Protein AF-A0A969IA71-F1 (afdb_monomer_lite)

Radius of gyration: 27.92 Å; chains: 1; bounding box: 68×97×88 Å

Foldseek 3Di:
DDPDDDDPVVLVVVADDPVLFWDFDPCVDPVQVVVLVVLVVVLVVCLVVQQCQVVLLVLLDDDLVCLLCLQELQPADCPDLSNHQDADPVRDAFEAEAEQFQRTQPLLLVLLLQLLDQWHWDQDPVRDTDIDGHGLEYEYQEDQHPPADDLVSNVRRHQSSNQVSCSPPDPVPQPSAGEYAYAYYQRCPSVSVPSVCVQQLCVSPVPDPADDRHSYGRRHNGNWDWHAYHPQEIETEDHCHPQNADDPSRLVSLVSNLVVSVVVDDAHEYEYRHADLCQQVCQVPVDPVSNPYCNLVSLVSDLVRHQHQEYEYEPQQEWDWDADPVSNYIYIYHNVSRHDHDDCPPPDPDGDRPSCPHVPDPPPPDDDDPDDDDDDDDDDDDDDDDDDDDDDDDPDPDPDDDDDDDDDDDDDDDDDDDDDDDDDDDDDDDDDDDDDDDDDDDDDDDDDDDD

Sequence (451 aa):
MSTSEVPLQQQKKDLPPLRELPFMTPWYGPKALAQTGLRDFISRVFGSYADQRIMQAAVDVIPPDILVRRYDYSEPNPKDVNQRVEQDAEGALWIDYCADTGDGFDSTYAVASMLAAETLEVTTPTGETQSLPAGRILLLGGDQAYPYASITEYKRRFLTPFDLTTWHENPATAPLRRKMFILPGNHDWYDGLAAFDELFCSRRDRVSKGRVIGPWQCRQHRSYWAIQLPDNWWIWGLDIQLTASVDVGQIQYFNAVSQHMEKVGGQPKIILCIATPSWQLGAETGSFEAYSGNLQRILNVAFEKGRVCAVVAGDDHHYARYFNKDHRLNLITSGGGGAYLAPTHQLHRDIDVPWMTMPGARRTSCGSPPTARRRPTTSRSRTSAAPRVPNLCFRGGACRGAWLGSPCSLGCGIPASASVSEFSTGSCTGSTRPPRSGHSALRRSPPRYRS

Structure (mmCIF, N/CA/C/O backbone):
data_AF-A0A969IA71-F1
#
_entry.id   AF-A0A969IA71-F1
#
loop_
_atom_site.group_PDB
_atom_site.id
_atom_site.type_symbol
_atom_site.label_atom_id
_atom_site.label_alt_id
_atom_site.label_comp_id
_atom_site.label_asym_id
_atom_site.label_entity_id
_atom_site.label_seq_id
_atom_site.pdbx_PDB_ins_code
_atom_site.Cartn_x
_atom_site.Cartn_y
_atom_site.Cartn_z
_atom_site.occupancy
_atom_site.B_iso_or_equiv
_atom_site.auth_seq_id
_atom_site.auth_comp_id
_atom_site.auth_asym_id
_atom_site.auth_atom_id
_atom_site.pdbx_PDB_model_num
ATOM 1 N N . MET A 1 1 ? 5.664 -10.119 39.103 1.00 34.19 1 MET A N 1
ATOM 2 C CA . MET A 1 1 ? 6.084 -8.731 38.816 1.00 34.19 1 MET A CA 1
ATOM 3 C C . MET A 1 1 ? 4.824 -7.947 38.511 1.00 34.19 1 MET A C 1
ATOM 5 O O . MET A 1 1 ? 4.084 -8.359 37.632 1.00 34.19 1 MET A O 1
ATOM 9 N N . SER A 1 2 ? 4.528 -6.937 39.328 1.00 33.38 2 SER A N 1
ATOM 10 C CA . SER A 1 2 ? 3.304 -6.135 39.247 1.00 33.38 2 SER A CA 1
ATOM 11 C C . SER A 1 2 ? 3.271 -5.359 37.929 1.00 33.38 2 SER A C 1
ATOM 13 O O . SER A 1 2 ? 4.185 -4.584 37.654 1.00 33.38 2 SER A O 1
ATOM 15 N N . THR A 1 3 ? 2.255 -5.599 37.101 1.00 43.62 3 THR A N 1
ATOM 16 C CA . THR A 1 3 ? 1.939 -4.786 35.925 1.00 43.62 3 THR A CA 1
ATOM 17 C C . THR A 1 3 ? 1.371 -3.462 36.417 1.00 43.62 3 THR A C 1
ATOM 19 O O . THR A 1 3 ? 0.190 -3.371 36.739 1.00 43.62 3 THR A O 1
ATOM 22 N N . SER A 1 4 ? 2.219 -2.445 36.541 1.00 47.03 4 SER A N 1
ATOM 23 C CA . SER A 1 4 ? 1.767 -1.095 36.861 1.00 47.03 4 SER A CA 1
ATOM 24 C C . SER A 1 4 ? 0.959 -0.549 35.683 1.00 47.03 4 SER A C 1
ATOM 26 O O . SER A 1 4 ? 1.533 -0.178 34.659 1.00 47.03 4 SER A O 1
ATOM 28 N N . GLU A 1 5 ? -0.365 -0.525 35.819 1.00 47.69 5 GLU A N 1
ATOM 29 C CA . GLU A 1 5 ? -1.240 0.259 34.950 1.00 47.69 5 GLU A CA 1
ATOM 30 C C . GLU A 1 5 ? -0.790 1.722 34.999 1.00 47.69 5 GLU A C 1
ATOM 32 O O . GLU A 1 5 ? -0.718 2.332 36.068 1.00 47.69 5 GLU A O 1
ATOM 37 N N . VAL A 1 6 ? -0.434 2.283 33.844 1.00 53.47 6 VAL A N 1
ATOM 38 C CA . VAL A 1 6 ? -0.143 3.713 33.736 1.00 53.47 6 VAL A CA 1
ATOM 39 C C . VAL A 1 6 ? -1.474 4.458 33.891 1.00 53.47 6 VAL A C 1
ATOM 41 O O . VAL A 1 6 ? -2.393 4.196 33.115 1.00 53.47 6 VAL A O 1
ATOM 44 N N . PRO A 1 7 ? -1.623 5.380 34.859 1.00 51.59 7 PRO A N 1
ATOM 45 C CA . PRO A 1 7 ? -2.887 6.079 35.060 1.00 51.59 7 PRO A CA 1
ATOM 46 C C . PRO A 1 7 ? -3.299 6.882 33.816 1.00 51.59 7 PRO A C 1
ATOM 48 O O . PRO A 1 7 ? -2.488 7.618 33.255 1.00 51.59 7 PRO A O 1
ATOM 51 N N . LEU A 1 8 ? -4.582 6.831 33.441 1.00 49.50 8 LEU A N 1
ATOM 52 C CA . LEU A 1 8 ? -5.189 7.572 32.315 1.00 49.50 8 LEU A CA 1
ATOM 53 C C . LEU A 1 8 ? -4.842 9.077 32.278 1.00 49.50 8 LEU A C 1
ATOM 55 O O . LEU A 1 8 ? -4.792 9.689 31.212 1.00 49.50 8 LEU A O 1
ATOM 59 N N . GLN A 1 9 ? -4.593 9.703 33.433 1.00 48.66 9 GLN A N 1
ATOM 60 C CA . GLN A 1 9 ? -4.168 11.107 33.507 1.00 48.66 9 GLN A CA 1
ATOM 61 C C . GLN A 1 9 ? -2.740 11.345 32.995 1.00 48.66 9 GLN A C 1
ATOM 63 O O . GLN A 1 9 ? -2.454 12.433 32.501 1.00 48.66 9 GLN A O 1
ATOM 68 N N . GLN A 1 10 ? -1.854 10.353 33.107 1.00 52.06 10 GLN A N 1
ATOM 69 C CA . GLN A 1 10 ? -0.503 10.404 32.554 1.00 52.06 10 GLN A CA 1
ATOM 70 C C . GLN A 1 10 ? -0.558 10.244 31.028 1.00 52.06 10 GLN A C 1
ATOM 72 O O . GLN A 1 10 ? 0.016 11.066 30.328 1.00 52.06 10 GLN A O 1
ATOM 77 N N . GLN A 1 11 ? -1.365 9.303 30.519 1.00 52.41 11 GLN A N 1
ATOM 78 C CA . GLN A 1 11 ? -1.590 9.114 29.076 1.00 52.41 11 GLN A CA 1
ATOM 79 C C . GLN A 1 11 ? -2.170 10.368 28.395 1.00 52.41 11 GLN A C 1
ATOM 81 O O . GLN A 1 11 ? -1.779 10.713 27.285 1.00 52.41 11 GLN A O 1
ATOM 86 N N . LYS A 1 12 ? -3.053 11.118 29.076 1.00 51.78 12 LYS A N 1
ATOM 87 C CA . LYS A 1 12 ? -3.568 12.408 28.573 1.00 51.78 12 LYS A CA 1
ATOM 88 C C . LYS A 1 12 ? -2.498 13.495 28.416 1.00 51.78 12 LYS A C 1
ATOM 90 O O . LYS A 1 12 ? -2.718 14.415 27.635 1.00 51.78 12 LYS A O 1
ATOM 95 N N . LYS A 1 13 ? -1.379 13.431 29.150 1.00 52.81 13 LYS A N 1
ATOM 96 C CA . LYS A 1 13 ? -0.274 14.400 29.015 1.00 52.81 13 LYS A CA 1
ATOM 97 C C . LYS A 1 13 ? 0.586 14.149 27.775 1.00 52.81 13 LYS A C 1
ATOM 99 O O . LYS A 1 13 ? 1.264 15.075 27.342 1.00 52.81 13 LYS A O 1
ATOM 104 N N . ASP A 1 14 ? 0.515 12.948 27.206 1.00 65.12 14 ASP A N 1
ATOM 105 C CA . ASP A 1 14 ? 1.281 12.551 26.020 1.00 65.12 14 ASP A CA 1
ATOM 106 C C . ASP A 1 14 ? 0.531 12.846 24.707 1.00 65.12 14 ASP A C 1
ATOM 108 O O . ASP A 1 14 ? 1.094 12.716 23.619 1.00 65.12 14 ASP A O 1
ATOM 112 N N . LEU A 1 15 ? -0.736 13.272 24.792 1.00 70.75 15 LEU A N 1
ATOM 113 C CA . LEU A 1 15 ? -1.523 13.675 23.632 1.00 70.75 15 LEU A CA 1
ATOM 114 C C . LEU A 1 15 ? -1.127 15.088 23.174 1.00 70.75 15 LEU A C 1
ATOM 116 O O . LEU A 1 15 ? -1.082 16.009 23.997 1.00 70.75 15 LEU A O 1
ATOM 120 N N . PRO A 1 16 ? -0.900 15.304 21.867 1.00 75.94 16 PRO A N 1
ATOM 121 C CA . PRO A 1 16 ? -0.647 16.639 21.348 1.00 75.94 16 PRO A CA 1
ATOM 122 C C . PRO A 1 16 ? -1.866 17.546 21.600 1.00 75.94 16 PRO A C 1
ATOM 124 O O . PRO A 1 16 ? -3.009 17.117 21.411 1.00 75.94 16 PRO A O 1
ATOM 127 N N . PRO A 1 17 ? -1.663 18.814 21.999 1.00 82.00 17 PRO A N 1
ATOM 128 C CA . PRO A 1 17 ? -2.746 19.784 22.091 1.00 82.00 17 PRO A CA 1
ATOM 129 C C . PRO A 1 17 ? -3.499 19.899 20.761 1.00 82.00 17 PRO A C 1
ATOM 131 O O . PRO A 1 17 ? -2.874 19.997 19.708 1.00 82.00 17 PRO A O 1
ATOM 134 N N . LEU A 1 18 ? -4.835 19.990 20.797 1.00 79.06 18 LEU A N 1
ATOM 135 C CA . LEU A 1 18 ? -5.673 20.063 19.584 1.00 79.06 18 LEU A CA 1
ATOM 136 C C . LEU A 1 18 ? -5.224 21.155 18.598 1.00 79.06 18 LEU A C 1
ATOM 138 O O . LEU A 1 18 ? -5.248 20.956 17.391 1.00 79.06 18 LEU A O 1
ATOM 142 N N . ARG A 1 19 ? -4.754 22.298 19.111 1.00 79.62 19 ARG A N 1
ATOM 143 C CA . ARG A 1 19 ? -4.252 23.425 18.304 1.00 79.62 19 ARG A CA 1
ATOM 144 C C . ARG A 1 19 ? -2.974 23.120 17.504 1.00 79.62 19 ARG A C 1
ATOM 146 O O . ARG A 1 19 ? -2.607 23.905 16.638 1.00 79.62 19 ARG A O 1
ATOM 153 N N . GLU A 1 20 ? -2.255 22.054 17.851 1.00 84.25 20 GLU A N 1
ATOM 154 C CA . GLU A 1 20 ? -0.994 21.649 17.213 1.00 84.25 20 GLU A CA 1
ATOM 155 C C . GLU A 1 20 ? -1.213 20.600 16.112 1.00 84.25 20 GLU A C 1
ATOM 157 O O . GLU A 1 20 ? -0.327 20.385 15.269 1.00 84.25 20 GLU A O 1
ATOM 162 N N . LEU A 1 21 ? -2.407 19.997 16.084 1.00 89.25 21 LEU A N 1
ATOM 163 C CA . LEU A 1 21 ? -2.829 19.055 15.057 1.00 89.25 21 LEU A CA 1
ATOM 164 C C . LEU A 1 21 ? -2.976 19.764 13.700 1.00 89.25 21 LEU A C 1
ATOM 166 O O . LEU A 1 21 ? -3.408 20.919 13.640 1.00 89.25 21 LEU A O 1
ATOM 170 N N . PRO A 1 22 ? -2.571 19.115 12.594 1.00 89.38 22 PRO A N 1
ATOM 171 C CA . PRO A 1 22 ? -2.613 19.743 11.283 1.00 89.38 22 PRO A CA 1
ATOM 172 C C . PRO A 1 22 ? -4.050 19.910 10.779 1.00 89.38 22 PRO A C 1
ATOM 174 O O . PRO A 1 22 ? -4.816 18.951 10.710 1.00 89.38 22 PRO A O 1
ATOM 177 N N . PHE A 1 23 ? -4.381 21.121 10.334 1.00 91.31 23 PHE A N 1
ATOM 178 C CA . PHE A 1 23 ? -5.552 21.356 9.491 1.00 91.31 23 PHE A CA 1
ATOM 179 C C . PHE A 1 23 ? -5.351 20.767 8.086 1.00 91.31 23 PHE A C 1
ATOM 181 O O . PHE A 1 23 ? -4.217 20.504 7.665 1.00 91.31 23 PHE A O 1
ATOM 188 N N . MET A 1 24 ? -6.463 20.627 7.358 1.00 91.25 24 MET A N 1
ATOM 189 C CA . MET A 1 24 ? -6.476 20.253 5.941 1.00 91.25 24 MET A CA 1
ATOM 190 C C . MET A 1 24 ? -5.518 21.121 5.121 1.00 91.25 24 MET A C 1
ATOM 192 O O . MET A 1 24 ? -5.372 22.323 5.382 1.00 91.25 24 MET A O 1
ATOM 196 N N . THR A 1 25 ? -4.872 20.533 4.117 1.00 88.25 25 THR A N 1
ATOM 197 C CA . THR A 1 25 ? -4.010 21.285 3.209 1.00 88.25 25 THR A CA 1
ATOM 198 C C . THR A 1 25 ? -4.850 22.324 2.467 1.00 88.25 25 THR A C 1
ATOM 200 O O . THR A 1 25 ? -5.854 21.989 1.838 1.00 88.25 25 THR A O 1
ATOM 203 N N . PRO A 1 26 ? -4.474 23.613 2.502 1.00 86.69 26 PRO A N 1
ATOM 204 C CA . PRO A 1 26 ? -5.202 24.641 1.777 1.00 86.69 26 PRO A CA 1
ATOM 205 C C . PRO A 1 26 ? -4.794 24.603 0.300 1.00 86.69 26 PRO A C 1
ATOM 207 O O . PRO A 1 26 ? -4.049 25.469 -0.150 1.00 86.69 26 PRO A O 1
ATOM 210 N N . TRP A 1 27 ? -5.263 23.605 -0.451 1.00 80.12 27 TRP A N 1
ATOM 211 C CA . TRP A 1 27 ? -4.874 23.328 -1.843 1.00 80.12 27 TRP A CA 1
ATOM 212 C C . TRP A 1 27 ? -4.984 24.533 -2.787 1.00 80.12 27 TRP A C 1
ATOM 214 O O . TRP A 1 27 ? -4.121 24.739 -3.636 1.00 80.12 27 TRP A O 1
ATOM 224 N N . TYR A 1 28 ? -5.990 25.387 -2.587 1.00 77.94 28 TYR A N 1
ATOM 225 C CA . TYR A 1 28 ? -6.197 26.619 -3.364 1.00 77.94 28 TYR A CA 1
ATOM 226 C C . TYR A 1 28 ? -5.577 27.871 -2.724 1.00 77.94 28 TYR A C 1
ATOM 228 O O . TYR A 1 28 ? -5.732 28.986 -3.221 1.00 77.94 28 TYR A O 1
ATOM 236 N N . GLY A 1 29 ? -4.874 27.710 -1.604 1.00 77.88 29 GLY A N 1
ATOM 237 C CA . GLY A 1 29 ? -4.172 28.786 -0.926 1.00 77.88 29 GLY A CA 1
ATOM 238 C C . GLY A 1 29 ? -2.954 29.241 -1.741 1.00 77.88 29 GLY A C 1
ATOM 239 O O . GLY A 1 29 ? -2.148 28.397 -2.139 1.00 77.88 29 GLY A O 1
ATOM 240 N N . PRO A 1 30 ? -2.722 30.556 -1.927 1.00 69.56 30 PRO A N 1
ATOM 241 C CA . PRO A 1 30 ? -1.598 31.061 -2.724 1.00 69.56 30 PRO A CA 1
ATOM 242 C C . PRO A 1 30 ? -0.233 30.509 -2.287 1.00 69.56 30 PRO A C 1
ATOM 244 O O . PRO A 1 30 ? 0.626 30.216 -3.115 1.00 69.56 30 PRO A O 1
ATOM 247 N N . LYS A 1 31 ? -0.047 30.320 -0.974 1.00 70.19 31 LYS A N 1
ATOM 248 C CA . LYS A 1 31 ? 1.180 29.761 -0.395 1.00 70.19 31 LYS A CA 1
ATOM 249 C C . LYS A 1 31 ? 1.360 28.278 -0.727 1.00 70.19 31 LYS A C 1
ATOM 251 O O . LYS A 1 31 ? 2.468 27.888 -1.078 1.00 70.19 31 LYS A O 1
ATOM 256 N N . ALA A 1 32 ? 0.299 27.475 -0.637 1.00 68.50 32 ALA A N 1
ATOM 257 C CA . ALA A 1 32 ? 0.355 26.050 -0.959 1.00 68.50 32 ALA A CA 1
ATOM 258 C C . ALA A 1 32 ? 0.614 25.841 -2.453 1.00 68.50 32 ALA A C 1
ATOM 260 O O . ALA A 1 32 ? 1.481 25.050 -2.807 1.00 68.50 32 ALA A O 1
ATOM 261 N N . LEU A 1 33 ? -0.044 26.617 -3.319 1.00 73.12 33 LEU A N 1
ATOM 262 C CA . LEU A 1 33 ? 0.197 26.591 -4.763 1.00 73.12 33 LEU A CA 1
ATOM 263 C C . LEU A 1 33 ? 1.644 26.968 -5.110 1.00 73.12 33 LEU A C 1
ATOM 265 O O . LEU A 1 33 ? 2.297 26.260 -5.872 1.00 73.12 33 LEU A O 1
ATOM 269 N N . ALA A 1 34 ? 2.180 28.039 -4.514 1.00 62.53 34 ALA A N 1
ATOM 270 C CA . ALA A 1 34 ? 3.564 28.454 -4.740 1.00 62.53 34 ALA A CA 1
ATOM 271 C C . ALA A 1 34 ? 4.582 27.423 -4.218 1.00 62.53 34 ALA A C 1
ATOM 273 O O . ALA A 1 34 ? 5.563 27.128 -4.897 1.00 62.53 34 ALA A O 1
ATOM 274 N N . GLN A 1 35 ? 4.351 26.852 -3.030 1.00 68.62 35 GLN A N 1
ATOM 275 C CA . GLN A 1 35 ? 5.226 25.832 -2.446 1.00 68.62 35 GLN A CA 1
ATOM 276 C C . GLN A 1 35 ? 5.177 24.515 -3.219 1.00 68.62 35 GLN A C 1
ATOM 278 O O . GLN A 1 35 ? 6.229 23.927 -3.454 1.00 68.62 35 GLN A O 1
ATOM 283 N N . THR A 1 36 ? 3.987 24.078 -3.632 1.00 63.34 36 THR A N 1
ATOM 284 C CA . THR A 1 36 ? 3.800 22.861 -4.434 1.00 63.34 36 THR A CA 1
ATOM 285 C C . THR A 1 36 ? 4.426 23.044 -5.808 1.00 63.34 36 THR A C 1
ATOM 287 O O . THR A 1 36 ? 5.205 22.201 -6.221 1.00 63.34 36 THR A O 1
ATOM 290 N N . GLY A 1 37 ? 4.208 24.185 -6.472 1.00 64.50 37 GLY A N 1
ATOM 291 C CA . GLY A 1 37 ? 4.833 24.476 -7.764 1.00 64.50 37 GLY A CA 1
ATOM 292 C C . GLY A 1 37 ? 6.364 24.558 -7.701 1.00 64.50 37 GLY A C 1
ATOM 293 O O . GLY A 1 37 ? 7.047 24.011 -8.563 1.00 64.50 37 GLY A O 1
ATOM 294 N N . LEU A 1 38 ? 6.926 25.192 -6.664 1.00 62.75 38 LEU A N 1
ATOM 295 C CA . LEU A 1 38 ? 8.379 25.248 -6.467 1.00 62.75 38 LEU A CA 1
ATOM 296 C C . LEU A 1 38 ? 8.965 23.866 -6.142 1.00 62.75 38 LEU A C 1
ATOM 298 O O . LEU A 1 38 ? 10.038 23.531 -6.637 1.00 62.75 38 LEU A O 1
ATOM 302 N N . ARG A 1 39 ? 8.281 23.062 -5.322 1.00 64.06 39 ARG A N 1
ATOM 303 C CA . ARG A 1 39 ? 8.728 21.707 -4.972 1.00 64.06 39 ARG A CA 1
ATOM 304 C C . ARG A 1 39 ? 8.545 20.710 -6.105 1.00 64.06 39 ARG A C 1
ATOM 306 O O . ARG A 1 39 ? 9.433 19.892 -6.264 1.00 64.06 39 ARG A O 1
ATOM 313 N N . ASP A 1 40 ? 7.495 20.803 -6.915 1.00 63.34 40 ASP A N 1
ATOM 314 C CA . ASP A 1 40 ? 7.358 20.017 -8.147 1.00 63.34 40 ASP A CA 1
ATOM 315 C C . ASP A 1 40 ? 8.517 20.337 -9.099 1.00 63.34 40 ASP A C 1
ATOM 317 O O . ASP A 1 40 ? 9.188 19.435 -9.592 1.00 63.34 40 ASP A O 1
ATOM 321 N N . PHE A 1 41 ? 8.860 21.621 -9.263 1.00 58.69 41 PHE A N 1
ATOM 322 C CA . PHE A 1 41 ? 10.032 22.016 -10.044 1.00 58.69 41 PHE A CA 1
ATOM 323 C C . PHE A 1 41 ? 11.343 21.458 -9.463 1.00 58.69 41 PHE A C 1
ATOM 325 O O . PHE A 1 41 ? 12.126 20.846 -10.188 1.00 58.69 41 PHE A O 1
ATOM 332 N N . ILE A 1 42 ? 11.582 21.622 -8.157 1.00 59.25 42 ILE A N 1
ATOM 333 C CA . ILE A 1 42 ? 12.786 21.104 -7.488 1.00 59.25 42 ILE A CA 1
ATOM 334 C C . ILE A 1 42 ? 12.821 19.575 -7.533 1.00 59.25 42 ILE A C 1
ATOM 336 O O . ILE A 1 42 ? 13.877 19.018 -7.789 1.00 59.25 42 ILE A O 1
ATOM 340 N N . SER A 1 43 ? 11.704 18.883 -7.334 1.00 58.38 43 SER A N 1
ATOM 341 C CA . SER A 1 43 ? 11.629 17.421 -7.335 1.00 58.38 43 SER A CA 1
ATOM 342 C C . SER A 1 43 ? 11.795 16.838 -8.734 1.00 58.38 43 SER A C 1
ATOM 344 O O . SER A 1 43 ? 12.496 15.845 -8.887 1.00 58.38 43 SER A O 1
ATOM 346 N N . ARG A 1 44 ? 11.282 17.485 -9.785 1.00 60.78 44 ARG A N 1
ATOM 347 C CA . ARG A 1 44 ? 11.613 17.101 -11.167 1.00 60.78 44 ARG A CA 1
ATOM 348 C C . ARG A 1 44 ? 13.111 17.202 -11.440 1.00 60.78 44 ARG A C 1
ATOM 350 O O . ARG A 1 44 ? 13.639 16.394 -12.195 1.00 60.78 44 ARG A O 1
ATOM 357 N N . VAL A 1 45 ? 13.784 18.179 -10.829 1.00 55.50 45 VAL A N 1
ATOM 358 C CA . VAL A 1 45 ? 15.230 18.381 -10.976 1.00 55.50 45 VAL A CA 1
ATOM 359 C C . VAL A 1 45 ? 16.033 17.437 -10.076 1.00 55.50 45 VAL A C 1
ATOM 361 O O . VAL A 1 45 ? 16.995 16.864 -10.554 1.00 55.50 45 VAL A O 1
ATOM 364 N N . PHE A 1 46 ? 15.674 17.244 -8.804 1.00 49.88 46 PHE A N 1
ATOM 365 C CA . PHE A 1 46 ? 16.444 16.475 -7.812 1.00 49.88 46 PHE A CA 1
ATOM 366 C C . PHE A 1 46 ? 16.011 15.012 -7.677 1.00 49.88 46 PHE A C 1
ATOM 368 O O . PHE A 1 46 ? 16.847 14.159 -7.390 1.00 49.88 46 PHE A O 1
ATOM 375 N N . GLY A 1 47 ? 14.742 14.694 -7.920 1.00 53.22 47 GLY A N 1
ATOM 376 C CA . GLY A 1 47 ? 14.206 13.331 -7.905 1.00 53.22 47 GLY A CA 1
ATOM 377 C C . GLY A 1 47 ? 14.827 12.435 -8.979 1.00 53.22 47 GLY A C 1
ATOM 378 O O . GLY A 1 47 ? 14.872 11.222 -8.806 1.00 53.22 47 GLY A O 1
ATOM 379 N N . SER A 1 48 ? 15.393 13.016 -10.044 1.00 56.38 48 SER A N 1
ATOM 380 C CA . SER A 1 48 ? 16.238 12.291 -11.001 1.00 56.38 48 SER A CA 1
ATOM 381 C C . SER A 1 48 ? 17.669 12.032 -10.508 1.00 56.38 48 SER A C 1
ATOM 383 O O . SER A 1 48 ? 18.336 11.164 -11.063 1.00 56.38 48 SER A O 1
ATOM 385 N N . TYR A 1 49 ? 18.161 12.759 -9.495 1.00 53.12 49 TYR A N 1
ATOM 386 C CA . TYR A 1 49 ? 19.539 12.640 -8.983 1.00 53.12 49 TYR A CA 1
ATOM 387 C C . TYR A 1 49 ? 19.652 11.929 -7.626 1.00 53.12 49 TYR A C 1
ATOM 389 O O . TYR A 1 49 ? 20.744 11.484 -7.279 1.00 53.12 49 TYR A O 1
ATOM 397 N N . ALA A 1 50 ? 18.560 11.800 -6.870 1.00 67.00 50 ALA A N 1
ATOM 398 C CA . ALA A 1 50 ? 18.548 11.219 -5.526 1.00 67.00 50 ALA A CA 1
ATOM 399 C C . ALA A 1 50 ? 17.503 10.097 -5.377 1.00 67.00 50 ALA A C 1
ATOM 401 O O . ALA A 1 50 ? 16.763 10.060 -4.399 1.00 67.00 50 ALA A O 1
ATOM 402 N N . ASP A 1 51 ? 17.427 9.189 -6.355 1.00 81.25 51 ASP A N 1
ATOM 403 C CA . ASP A 1 51 ? 16.542 8.020 -6.295 1.00 81.25 51 ASP A CA 1
ATOM 404 C C . ASP A 1 51 ? 17.025 7.028 -5.223 1.00 81.25 51 ASP A C 1
ATOM 406 O O . ASP A 1 51 ? 18.003 6.293 -5.416 1.00 81.25 51 ASP A O 1
ATOM 410 N N . GLN A 1 52 ? 16.332 6.995 -4.081 1.00 87.44 52 GLN A N 1
ATOM 411 C CA . GLN A 1 52 ? 16.693 6.097 -2.987 1.00 87.44 52 GLN A CA 1
ATOM 412 C C . GLN A 1 52 ? 16.560 4.622 -3.365 1.00 87.44 52 GLN A C 1
ATOM 414 O O . GLN A 1 52 ? 17.266 3.820 -2.771 1.00 87.44 52 GLN A O 1
ATOM 419 N N . ARG A 1 53 ? 15.758 4.210 -4.358 1.00 90.62 53 ARG A N 1
ATOM 420 C CA . ARG A 1 53 ? 15.572 2.779 -4.684 1.00 90.62 53 ARG A CA 1
ATOM 421 C C . ARG A 1 53 ? 16.879 2.088 -5.066 1.00 90.62 53 ARG A C 1
ATOM 423 O O . ARG A 1 53 ? 17.095 0.936 -4.685 1.00 90.62 53 ARG A O 1
ATOM 430 N N . ILE A 1 54 ? 17.780 2.798 -5.751 1.00 88.00 54 ILE A N 1
ATOM 431 C CA . ILE A 1 54 ? 19.119 2.286 -6.079 1.00 88.00 54 ILE A CA 1
ATOM 432 C C . ILE A 1 54 ? 19.919 2.050 -4.794 1.00 88.00 54 ILE A C 1
ATOM 434 O O . ILE A 1 54 ? 20.499 0.979 -4.619 1.00 88.00 54 ILE A O 1
ATOM 438 N N . MET A 1 55 ? 19.909 3.016 -3.871 1.00 89.31 55 MET A N 1
ATOM 439 C CA . MET A 1 55 ? 20.579 2.890 -2.574 1.00 89.31 55 MET A CA 1
ATOM 440 C C . MET A 1 55 ? 19.962 1.764 -1.741 1.00 89.31 55 MET A C 1
ATOM 442 O O . MET A 1 55 ? 20.679 0.907 -1.233 1.00 89.31 55 MET A O 1
ATOM 446 N N . GLN A 1 56 ? 18.631 1.706 -1.677 1.00 92.00 56 GLN A N 1
ATOM 447 C CA . GLN A 1 56 ? 17.868 0.654 -1.022 1.00 92.00 56 GLN A CA 1
ATOM 448 C C . GLN A 1 56 ? 18.287 -0.726 -1.532 1.00 92.00 56 GLN A C 1
ATOM 450 O O . GLN A 1 56 ? 18.535 -1.616 -0.723 1.00 92.00 56 GLN A O 1
ATOM 455 N N . ALA A 1 57 ? 18.388 -0.912 -2.852 1.00 90.25 57 ALA A N 1
ATOM 456 C CA . ALA A 1 57 ? 18.820 -2.168 -3.453 1.00 90.25 57 ALA A CA 1
ATOM 457 C C . ALA A 1 57 ? 20.301 -2.481 -3.182 1.00 90.25 57 ALA A C 1
ATOM 459 O O . ALA A 1 57 ? 20.635 -3.645 -2.968 1.00 90.25 57 ALA A O 1
ATOM 460 N N . ALA A 1 58 ? 21.166 -1.463 -3.164 1.00 90.00 58 ALA A N 1
ATOM 461 C CA . ALA A 1 58 ? 22.605 -1.612 -2.960 1.00 90.00 58 ALA A CA 1
ATOM 462 C C . ALA A 1 58 ? 22.986 -1.953 -1.512 1.00 90.00 58 ALA A C 1
ATOM 464 O O . ALA A 1 58 ? 23.891 -2.755 -1.296 1.00 90.00 58 ALA A O 1
ATOM 465 N N . VAL A 1 59 ? 22.313 -1.366 -0.518 1.00 90.81 59 VAL A N 1
ATOM 466 C CA . VAL A 1 59 ? 22.612 -1.613 0.907 1.00 90.81 59 VAL A CA 1
ATOM 467 C C . VAL A 1 59 ? 21.872 -2.830 1.459 1.00 90.81 59 VAL A C 1
ATOM 469 O O . VAL A 1 59 ? 22.276 -3.419 2.460 1.00 90.81 59 VAL A O 1
ATOM 472 N N . ASP A 1 60 ? 20.803 -3.251 0.789 1.00 91.00 60 ASP A N 1
ATOM 473 C CA . ASP A 1 60 ? 20.025 -4.432 1.138 1.00 91.00 60 ASP A CA 1
ATOM 474 C C . ASP A 1 60 ? 20.608 -5.710 0.514 1.00 91.00 60 ASP A C 1
ATOM 476 O O . ASP A 1 60 ? 19.978 -6.387 -0.306 1.00 91.00 60 ASP A O 1
ATOM 480 N N . VAL A 1 61 ? 21.852 -6.010 0.897 1.00 86.19 61 VAL A N 1
ATOM 481 C CA . VAL A 1 61 ? 22.644 -7.124 0.365 1.00 86.19 61 VAL A CA 1
ATOM 482 C C . VAL A 1 61 ? 22.196 -8.434 1.004 1.00 86.19 61 VAL A C 1
ATOM 484 O O . VAL A 1 61 ? 22.712 -8.855 2.044 1.00 86.19 61 VAL A O 1
ATOM 487 N N . ILE A 1 62 ? 21.222 -9.088 0.377 1.00 89.31 62 ILE A N 1
ATOM 488 C CA . ILE A 1 62 ? 20.791 -10.433 0.751 1.00 89.31 62 ILE A CA 1
ATOM 489 C C . ILE A 1 62 ? 20.691 -11.361 -0.469 1.00 89.31 62 ILE A C 1
ATOM 491 O O . ILE A 1 62 ? 20.424 -10.890 -1.577 1.00 89.31 62 ILE A O 1
ATOM 495 N N . PRO A 1 63 ? 20.879 -12.680 -0.282 1.00 90.81 63 PRO A N 1
ATOM 496 C CA . PRO A 1 63 ? 20.696 -13.660 -1.347 1.00 90.81 63 PRO A CA 1
ATOM 497 C C . PRO A 1 63 ? 19.290 -13.603 -1.978 1.00 90.81 63 PRO A C 1
ATOM 499 O O . PRO A 1 63 ? 18.304 -13.448 -1.245 1.00 90.81 63 PRO A O 1
ATOM 502 N N . PRO A 1 64 ? 19.160 -13.749 -3.315 1.00 88.38 64 PRO A N 1
ATOM 503 C CA . PRO A 1 64 ? 17.868 -13.678 -4.001 1.00 88.38 64 PRO A CA 1
ATOM 504 C C . PRO A 1 64 ? 16.818 -14.676 -3.497 1.00 88.38 64 PRO A C 1
ATOM 506 O O . PRO A 1 64 ? 15.640 -14.342 -3.452 1.00 88.38 64 PRO A O 1
ATOM 509 N N . ASP A 1 65 ? 17.220 -15.879 -3.085 1.00 89.56 65 ASP A N 1
ATOM 510 C CA . ASP A 1 65 ? 16.330 -16.917 -2.548 1.00 89.56 65 ASP A CA 1
ATOM 511 C C . ASP A 1 65 ? 15.708 -16.529 -1.198 1.00 89.56 65 ASP A C 1
ATOM 513 O O . ASP A 1 65 ? 14.548 -16.846 -0.936 1.00 89.56 65 ASP A O 1
ATOM 517 N N . ILE A 1 66 ? 16.446 -15.784 -0.373 1.00 92.12 66 ILE A N 1
ATOM 518 C CA . ILE A 1 66 ? 15.934 -15.215 0.878 1.00 92.12 66 ILE A CA 1
ATOM 519 C C . ILE A 1 66 ? 15.058 -13.993 0.574 1.00 92.12 66 ILE A C 1
ATOM 521 O O . ILE A 1 66 ? 14.020 -13.793 1.204 1.00 92.12 66 ILE A O 1
ATOM 525 N N . LEU A 1 67 ? 15.449 -13.182 -0.414 1.00 93.50 67 LEU A N 1
ATOM 526 C CA . LEU A 1 67 ? 14.766 -11.939 -0.783 1.00 93.50 67 LEU A CA 1
ATOM 527 C C . LEU A 1 67 ? 13.324 -12.171 -1.219 1.00 93.50 67 LEU A C 1
ATOM 529 O O . LEU A 1 67 ? 12.426 -11.464 -0.759 1.00 93.50 67 LEU A O 1
ATOM 533 N N . VAL A 1 68 ? 13.108 -13.175 -2.066 1.00 94.56 68 VAL A N 1
ATOM 534 C CA . VAL A 1 68 ? 11.783 -13.517 -2.602 1.00 94.56 68 VAL A CA 1
ATOM 535 C C . VAL A 1 68 ? 10.855 -14.149 -1.561 1.00 94.56 68 VAL A C 1
ATOM 537 O O . VAL A 1 68 ? 9.648 -14.131 -1.758 1.00 94.56 68 VAL A O 1
ATOM 540 N N . ARG A 1 69 ? 11.396 -14.655 -0.442 1.00 93.69 69 ARG A N 1
ATOM 541 C CA . ARG A 1 69 ? 10.638 -15.296 0.652 1.00 93.69 69 ARG A CA 1
ATOM 542 C C . ARG A 1 69 ? 10.399 -14.394 1.865 1.00 93.69 69 ARG A C 1
ATOM 544 O O . ARG A 1 69 ? 9.811 -14.824 2.852 1.00 93.69 69 ARG A O 1
ATOM 551 N N . ARG A 1 70 ? 10.855 -13.136 1.833 1.00 92.06 70 ARG A N 1
ATOM 552 C CA . ARG A 1 70 ? 10.743 -12.207 2.980 1.00 92.06 70 ARG A CA 1
ATOM 553 C C . ARG A 1 70 ? 9.323 -12.016 3.494 1.00 92.06 70 ARG A C 1
ATOM 555 O O . ARG A 1 70 ? 9.133 -11.811 4.693 1.00 92.06 70 ARG A O 1
ATOM 562 N N . TYR A 1 71 ? 8.364 -12.020 2.579 1.00 95.56 71 TYR A N 1
ATOM 563 C CA . TYR A 1 71 ? 6.945 -11.842 2.867 1.00 95.56 71 TYR A CA 1
ATOM 564 C C . TYR A 1 71 ? 6.165 -13.057 2.367 1.00 95.56 71 TYR A C 1
ATOM 566 O O . TYR A 1 71 ? 5.122 -12.925 1.730 1.00 95.56 71 TYR A O 1
ATOM 574 N N . ASP A 1 72 ? 6.725 -14.240 2.614 1.00 95.31 72 ASP A N 1
ATOM 575 C CA . ASP A 1 72 ? 6.027 -15.496 2.400 1.00 95.31 72 ASP A CA 1
ATOM 576 C C . ASP A 1 72 ? 5.118 -15.778 3.591 1.00 95.31 72 ASP A C 1
ATOM 578 O O . ASP A 1 72 ? 5.613 -16.005 4.694 1.00 95.31 72 ASP A O 1
ATOM 582 N N . TYR A 1 73 ? 3.811 -15.715 3.344 1.00 95.88 73 TYR A N 1
ATOM 583 C CA . TYR A 1 73 ? 2.739 -16.089 4.258 1.00 95.88 73 TYR A CA 1
ATOM 584 C C . TYR A 1 73 ? 1.856 -17.200 3.671 1.00 95.88 73 TYR A C 1
ATOM 586 O O . TYR A 1 73 ? 0.686 -17.319 4.035 1.00 95.88 73 TYR A O 1
ATOM 594 N N . SER A 1 74 ? 2.380 -17.986 2.726 1.00 93.44 74 SER A N 1
ATOM 595 C CA . SER A 1 74 ? 1.635 -19.081 2.093 1.00 93.44 74 SER A CA 1
ATOM 596 C C . SER A 1 74 ? 1.226 -20.181 3.068 1.00 93.44 74 SER A C 1
ATOM 598 O O . SER A 1 74 ? 0.182 -20.803 2.877 1.00 93.44 74 SER A O 1
ATOM 600 N N . GLU A 1 75 ? 2.003 -20.362 4.136 1.00 90.94 75 GLU A N 1
ATOM 601 C CA . GLU A 1 75 ? 1.728 -21.273 5.247 1.00 90.94 75 GLU A CA 1
ATOM 602 C C . GLU A 1 75 ? 1.629 -20.476 6.563 1.00 90.94 75 GLU A C 1
ATOM 604 O O . GLU A 1 75 ? 2.599 -20.395 7.326 1.00 90.94 75 GLU A O 1
ATOM 609 N N . PRO A 1 76 ? 0.476 -19.838 6.848 1.00 87.88 76 PRO A N 1
ATOM 610 C CA . PRO A 1 76 ? 0.319 -19.005 8.030 1.00 87.88 76 PRO A CA 1
ATOM 611 C C . PRO A 1 76 ? 0.542 -19.800 9.314 1.00 87.88 76 PRO A C 1
ATOM 613 O O . PRO A 1 76 ? -0.033 -20.869 9.518 1.00 87.88 76 PRO A O 1
ATOM 616 N N . ASN A 1 77 ? 1.319 -19.234 10.237 1.00 88.12 77 ASN A N 1
ATOM 617 C CA . ASN A 1 77 ? 1.517 -19.813 11.562 1.00 88.12 77 ASN A CA 1
ATOM 618 C C . ASN A 1 77 ? 0.893 -18.909 12.637 1.00 88.12 77 ASN A C 1
ATOM 620 O O . ASN A 1 77 ? 1.467 -17.863 12.949 1.00 88.12 77 ASN A O 1
ATOM 624 N N . PRO A 1 78 ? -0.229 -19.311 13.265 1.00 84.69 78 PRO A N 1
ATOM 625 C CA . PRO A 1 78 ? -0.878 -18.527 14.317 1.00 84.69 78 PRO A CA 1
ATOM 626 C C . PRO A 1 78 ? 0.015 -18.232 15.530 1.00 84.69 78 PRO A C 1
ATOM 628 O O . PRO A 1 78 ? -0.215 -17.257 16.242 1.00 84.69 78 PRO A O 1
ATOM 631 N N . LYS A 1 79 ? 1.039 -19.062 15.772 1.00 84.75 79 LYS A N 1
ATOM 632 C CA . LYS A 1 79 ? 1.952 -18.936 16.918 1.00 84.75 79 LYS A CA 1
ATOM 633 C C . LYS A 1 79 ? 3.171 -18.061 16.630 1.00 84.75 79 LYS A C 1
ATOM 635 O O . LYS A 1 79 ? 3.815 -17.608 17.572 1.00 84.75 79 LYS A O 1
ATOM 640 N N . ASP A 1 80 ? 3.499 -17.821 15.361 1.00 86.81 80 ASP A N 1
ATOM 641 C CA . ASP A 1 80 ? 4.602 -16.941 14.979 1.00 86.81 80 ASP A CA 1
ATOM 642 C C . ASP A 1 80 ? 4.055 -15.585 14.535 1.00 86.81 80 ASP A C 1
ATOM 644 O O . ASP A 1 80 ? 3.490 -15.429 13.455 1.00 86.81 80 ASP A O 1
ATOM 648 N N . VAL A 1 81 ? 4.284 -14.566 15.360 1.00 80.88 81 VAL A N 1
ATOM 649 C CA . VAL A 1 81 ? 3.872 -13.178 15.103 1.00 80.88 81 VAL A CA 1
ATOM 650 C C . VAL A 1 81 ? 4.340 -12.683 13.726 1.00 80.88 81 VAL A C 1
ATOM 652 O O . VAL A 1 81 ? 3.633 -11.921 13.056 1.00 80.88 81 VAL A O 1
ATOM 655 N N . ASN A 1 82 ? 5.506 -13.135 13.256 1.00 82.44 82 ASN A N 1
ATOM 656 C CA . ASN A 1 82 ? 6.033 -12.739 11.956 1.00 82.44 82 ASN A CA 1
ATOM 657 C C . ASN A 1 82 ? 5.279 -13.375 10.790 1.00 82.44 82 ASN A C 1
ATOM 659 O O . ASN A 1 82 ? 5.148 -12.707 9.767 1.00 82.44 82 ASN A O 1
ATOM 663 N N . GLN A 1 83 ? 4.748 -14.585 10.970 1.00 85.69 83 GLN A N 1
ATOM 664 C CA . GLN A 1 83 ? 4.099 -15.413 9.945 1.00 85.69 83 GLN A CA 1
ATOM 665 C C . GLN A 1 83 ? 2.568 -15.465 10.051 1.00 85.69 83 GLN A C 1
ATOM 667 O O . GLN A 1 83 ? 1.880 -15.979 9.177 1.00 85.69 83 GLN A O 1
ATOM 672 N N . ARG A 1 84 ? 2.000 -14.905 11.117 1.00 85.19 84 ARG A N 1
ATOM 673 C CA . ARG A 1 84 ? 0.560 -14.943 11.367 1.00 85.19 84 ARG A CA 1
ATOM 674 C C . ARG A 1 84 ? -0.236 -14.042 10.420 1.00 85.19 84 ARG A C 1
ATOM 676 O O . ARG A 1 84 ? -0.121 -12.816 10.496 1.00 85.19 84 ARG A O 1
ATOM 683 N N . VAL A 1 85 ? -1.094 -14.644 9.610 1.00 90.19 85 VAL A N 1
ATOM 684 C CA . VAL A 1 85 ? -2.206 -14.014 8.882 1.00 90.19 85 VAL A CA 1
ATOM 685 C C . VAL A 1 85 ? -3.381 -14.978 8.954 1.00 90.19 85 VAL A C 1
ATOM 687 O O . VAL A 1 85 ? -3.415 -15.989 8.264 1.00 90.19 85 VAL A O 1
ATOM 690 N N . GLU A 1 86 ? -4.282 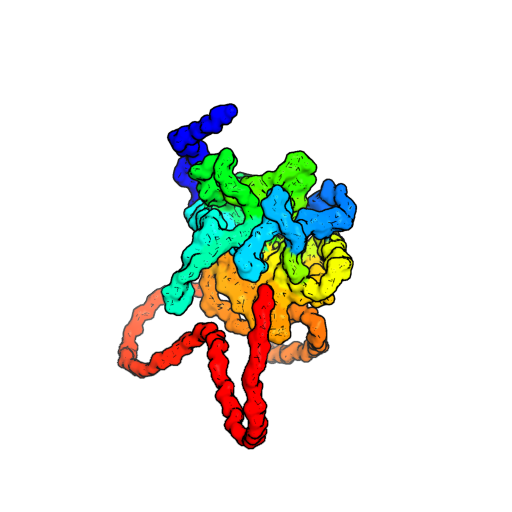-14.714 9.892 1.00 87.69 86 GLU A N 1
ATOM 691 C CA . GLU A 1 86 ? -5.414 -15.593 10.187 1.00 87.69 86 GLU A CA 1
ATOM 692 C C . GLU A 1 86 ? -6.478 -15.486 9.093 1.00 87.69 86 GLU A C 1
ATOM 694 O O . GLU A 1 86 ? -6.823 -14.381 8.667 1.00 87.69 86 GLU A O 1
ATOM 699 N N . GLN A 1 87 ? -6.986 -16.640 8.668 1.00 90.44 87 GLN A N 1
ATOM 700 C CA . GLN A 1 87 ? -8.185 -16.746 7.845 1.00 90.44 87 GLN A CA 1
ATOM 701 C C . GLN A 1 87 ? -9.424 -16.798 8.751 1.00 90.44 87 GLN A C 1
ATOM 703 O O . GLN A 1 87 ? -9.323 -17.189 9.917 1.00 90.44 87 GLN A O 1
ATOM 708 N N . ASP A 1 88 ? -10.576 -16.392 8.225 1.00 90.44 88 ASP A N 1
ATOM 709 C CA . ASP A 1 88 ? -11.859 -16.559 8.908 1.00 90.44 88 ASP A CA 1
ATOM 710 C C . ASP A 1 88 ? -12.340 -18.024 8.900 1.00 90.44 88 ASP A C 1
ATOM 712 O O . ASP A 1 88 ? -11.629 -18.939 8.470 1.00 90.44 88 ASP A O 1
ATOM 716 N N . ALA A 1 89 ? -13.547 -18.260 9.424 1.00 88.75 89 ALA A N 1
ATOM 717 C CA . ALA A 1 89 ? -14.123 -19.598 9.537 1.00 88.75 89 ALA A CA 1
ATOM 718 C C . ALA A 1 89 ? -14.366 -20.262 8.167 1.00 88.75 89 ALA A C 1
ATOM 720 O O . ALA A 1 89 ? -14.348 -21.489 8.062 1.00 88.75 89 ALA A O 1
ATOM 721 N N . GLU A 1 90 ? -14.550 -19.460 7.120 1.00 90.12 90 GLU A N 1
ATOM 722 C CA . GLU A 1 90 ? -14.760 -19.873 5.736 1.00 90.12 90 GLU A CA 1
ATOM 723 C C . GLU A 1 90 ? -13.442 -20.016 4.953 1.00 90.12 90 GLU A C 1
ATOM 725 O O . GLU A 1 90 ? -13.446 -20.462 3.802 1.00 90.12 90 GLU A O 1
ATOM 730 N N . GLY A 1 91 ? -12.307 -19.673 5.568 1.00 89.50 91 GLY A N 1
ATOM 731 C CA . GLY A 1 91 ? -10.985 -19.728 4.952 1.00 89.50 91 GLY A CA 1
ATOM 732 C C . GLY A 1 91 ? -10.615 -18.477 4.148 1.00 89.50 91 GLY A C 1
ATOM 733 O O . GLY A 1 91 ? -9.615 -18.491 3.427 1.00 89.50 91 GLY A O 1
ATOM 734 N N . ALA A 1 92 ? -11.370 -17.381 4.239 1.00 92.31 92 ALA A N 1
ATOM 735 C CA . ALA A 1 92 ? -11.017 -16.130 3.583 1.00 92.31 92 ALA A CA 1
ATOM 736 C C . ALA A 1 92 ? -9.976 -15.344 4.394 1.00 92.31 92 ALA A C 1
ATOM 738 O O . ALA A 1 92 ? -10.010 -15.279 5.622 1.00 92.31 92 ALA A O 1
ATOM 739 N N . LEU A 1 93 ? -9.033 -14.722 3.684 1.00 94.25 93 LEU A N 1
ATOM 740 C CA . LEU A 1 93 ? -8.075 -13.785 4.262 1.00 94.25 93 LEU A CA 1
ATOM 741 C C . LEU A 1 93 ? -8.521 -12.352 3.965 1.00 94.25 93 LEU A C 1
ATOM 743 O O . LEU A 1 93 ? -8.638 -11.964 2.802 1.00 94.25 93 LEU A O 1
ATOM 747 N N . TRP A 1 94 ? -8.702 -11.563 5.020 1.00 95.25 94 TRP A N 1
ATOM 748 C CA . TRP A 1 94 ? -9.125 -10.169 4.925 1.00 95.25 94 TRP A CA 1
ATOM 749 C C . TRP A 1 94 ? -7.924 -9.232 4.818 1.00 95.25 94 TRP A C 1
ATOM 751 O O . TRP A 1 94 ? -6.953 -9.346 5.577 1.00 95.25 94 TRP A O 1
ATOM 761 N N . ILE A 1 95 ? -7.987 -8.307 3.862 1.00 97.12 95 ILE A N 1
ATOM 762 C CA . ILE A 1 95 ? -6.933 -7.336 3.561 1.00 97.12 95 ILE A CA 1
ATOM 763 C C . ILE A 1 95 ? -7.592 -5.979 3.364 1.00 97.12 95 ILE A C 1
ATOM 765 O O . ILE A 1 95 ? -8.467 -5.836 2.511 1.00 97.12 95 ILE A O 1
ATOM 769 N N . ASP A 1 96 ? -7.129 -4.996 4.124 1.00 97.69 96 ASP A N 1
ATOM 770 C CA . ASP A 1 96 ? -7.583 -3.618 4.009 1.00 97.69 96 ASP A CA 1
ATOM 771 C C . ASP A 1 96 ? -6.701 -2.870 3.005 1.00 97.69 96 ASP A C 1
ATOM 773 O O . ASP A 1 96 ? -5.486 -3.084 2.942 1.00 97.69 96 ASP A O 1
ATOM 777 N N . TYR A 1 97 ? -7.302 -1.964 2.238 1.00 98.06 97 TYR A N 1
ATOM 778 C CA . TYR A 1 97 ? -6.594 -1.065 1.331 1.00 98.06 97 TYR A CA 1
ATOM 779 C C . TYR A 1 97 ? -7.042 0.373 1.577 1.00 98.06 97 TYR A C 1
ATOM 781 O O . TYR A 1 97 ? -8.236 0.644 1.686 1.00 98.06 97 TYR A O 1
ATOM 789 N N . CYS A 1 98 ? -6.090 1.298 1.635 1.00 97.81 98 CYS A N 1
ATOM 790 C CA . CYS A 1 98 ? -6.348 2.728 1.772 1.00 97.81 98 CYS A CA 1
ATOM 791 C C . CYS A 1 98 ? -5.260 3.514 1.029 1.00 97.81 98 CYS A C 1
ATOM 793 O O . CYS A 1 98 ? -4.116 3.079 0.985 1.00 97.81 98 CYS A O 1
ATOM 795 N N . ALA A 1 99 ? -5.581 4.652 0.428 1.00 97.56 99 ALA A N 1
ATOM 796 C CA . ALA A 1 99 ? -4.611 5.521 -0.237 1.00 97.56 99 ALA A CA 1
ATOM 797 C C . ALA A 1 99 ? -5.049 6.980 -0.095 1.00 97.56 99 ALA A C 1
ATOM 799 O O . ALA A 1 99 ? -6.227 7.221 0.171 1.00 97.56 99 ALA A O 1
ATOM 800 N N . ASP A 1 100 ? -4.118 7.921 -0.262 1.00 96.88 100 ASP A N 1
ATOM 801 C CA . ASP A 1 100 ? -4.408 9.362 -0.243 1.00 96.88 100 ASP A CA 1
ATOM 802 C C . ASP A 1 100 ? -4.885 9.824 1.141 1.00 96.88 100 ASP A C 1
ATOM 804 O O . ASP A 1 100 ? -6.005 10.296 1.366 1.00 96.88 100 ASP A O 1
ATOM 808 N N . THR A 1 101 ? -3.997 9.622 2.113 1.00 96.25 101 THR A N 1
ATOM 809 C CA . THR A 1 101 ? -4.190 10.003 3.519 1.00 96.25 101 THR A CA 1
ATOM 810 C C . THR A 1 101 ? -3.387 11.270 3.834 1.00 96.25 101 THR A C 1
ATOM 812 O O . THR A 1 101 ? -2.695 11.822 2.985 1.00 96.25 101 THR A O 1
ATOM 815 N N . GLY A 1 102 ? -3.447 11.763 5.070 1.00 94.50 102 GLY A N 1
ATOM 816 C CA . GLY A 1 102 ? -2.523 12.801 5.526 1.00 94.50 102 GLY A CA 1
ATOM 817 C C . GLY A 1 102 ? -2.750 14.179 4.912 1.00 94.50 102 GLY A C 1
ATOM 818 O O . GLY A 1 102 ? -1.836 15.005 4.888 1.00 94.50 102 GLY A O 1
ATOM 819 N N . ASP A 1 103 ? -3.971 14.461 4.459 1.00 94.06 103 ASP A N 1
ATOM 820 C CA . ASP A 1 103 ? -4.361 15.806 4.030 1.00 94.06 103 ASP A CA 1
ATOM 821 C C . ASP A 1 103 ? -4.642 16.735 5.217 1.00 94.06 103 ASP A C 1
ATOM 823 O O . ASP A 1 103 ? -4.325 17.921 5.194 1.00 94.06 103 ASP A O 1
ATOM 827 N N . GLY A 1 104 ? -5.139 16.178 6.317 1.00 92.81 104 GLY A N 1
ATOM 828 C CA . GLY A 1 104 ? -5.350 16.857 7.591 1.00 92.81 104 GLY A CA 1
ATOM 829 C C . GLY A 1 104 ? -5.604 15.847 8.704 1.00 92.81 104 GLY A C 1
ATOM 830 O O . GLY A 1 104 ? -5.734 14.651 8.444 1.00 92.81 104 GLY A O 1
ATOM 831 N N . PHE A 1 105 ? -5.656 16.314 9.952 1.00 95.19 105 PHE A N 1
ATOM 832 C CA . PHE A 1 105 ? -5.838 15.435 11.105 1.00 95.19 105 PHE A CA 1
ATOM 833 C C . PHE A 1 105 ? -7.200 14.735 11.102 1.00 95.19 105 PHE A C 1
ATOM 835 O O . PHE A 1 105 ? -7.237 13.512 11.148 1.00 95.19 105 PHE A O 1
ATOM 842 N N . ASP A 1 106 ? -8.298 15.494 11.042 1.00 94.56 106 ASP A N 1
ATOM 843 C CA . ASP A 1 106 ? -9.646 14.970 11.307 1.00 94.56 106 ASP A CA 1
ATOM 844 C C . ASP A 1 106 ? -10.048 13.856 10.333 1.00 94.56 106 ASP A C 1
ATOM 846 O O . ASP A 1 106 ? -10.481 12.784 10.754 1.00 94.56 106 ASP A O 1
ATOM 850 N N . SER A 1 107 ? -9.866 14.085 9.031 1.00 95.31 107 SER A N 1
ATOM 851 C CA . SER A 1 107 ? -10.213 13.116 7.989 1.00 95.31 107 SER A CA 1
ATOM 852 C C . SER A 1 107 ? -9.318 11.879 8.037 1.00 95.31 107 SER A C 1
ATOM 854 O O . SER A 1 107 ? -9.818 10.755 7.996 1.00 95.31 107 SER A O 1
ATOM 856 N N . THR A 1 108 ? -8.006 12.072 8.204 1.00 96.69 108 THR A N 1
ATOM 857 C CA . THR A 1 108 ? -7.051 10.964 8.329 1.00 96.69 108 THR A CA 1
ATOM 858 C C . THR A 1 108 ? -7.335 10.138 9.578 1.00 96.69 108 THR A C 1
ATOM 860 O O . THR A 1 108 ? -7.350 8.914 9.511 1.00 96.69 108 THR A O 1
ATOM 863 N N . TYR A 1 109 ? -7.601 10.786 10.715 1.00 96.81 109 TYR A N 1
ATOM 864 C CA . TYR A 1 109 ? -7.931 10.110 11.968 1.00 96.81 109 TYR A CA 1
ATOM 865 C C . TYR A 1 109 ? -9.250 9.340 11.862 1.00 96.81 109 TYR A C 1
ATOM 867 O O . TYR A 1 109 ? -9.334 8.213 12.347 1.00 96.81 109 TYR A O 1
ATOM 875 N N . ALA A 1 110 ? -10.269 9.903 11.204 1.00 96.50 110 ALA A N 1
ATOM 876 C CA . ALA A 1 110 ? -11.544 9.223 10.987 1.00 96.50 110 ALA A CA 1
ATOM 877 C C . ALA A 1 110 ? -11.367 7.924 10.181 1.00 96.50 110 ALA A C 1
ATOM 879 O O . ALA A 1 110 ? -11.837 6.869 10.609 1.00 96.50 110 ALA A O 1
ATOM 880 N N . VAL A 1 111 ? -10.632 7.972 9.064 1.00 97.00 111 VAL A N 1
ATOM 881 C CA . VAL A 1 111 ? -10.337 6.781 8.249 1.00 97.00 111 VAL A CA 1
ATOM 882 C C . VAL A 1 111 ? -9.455 5.792 9.008 1.00 97.00 111 VAL A C 1
ATOM 884 O O . VAL A 1 111 ? -9.775 4.605 9.062 1.00 97.00 111 VAL A O 1
ATOM 887 N N . ALA A 1 112 ? -8.391 6.268 9.659 1.00 97.19 112 ALA A N 1
ATOM 888 C CA . ALA A 1 112 ? -7.521 5.427 10.474 1.00 97.19 112 ALA A CA 1
ATOM 889 C C . ALA A 1 112 ? -8.295 4.710 11.588 1.00 97.19 112 ALA A C 1
ATOM 891 O O . ALA A 1 112 ? -8.051 3.532 11.827 1.00 97.19 112 ALA A O 1
ATOM 892 N N . SER A 1 113 ? -9.262 5.377 12.226 1.00 96.06 113 SER A N 1
ATOM 893 C CA . SER A 1 113 ? -10.103 4.779 13.271 1.00 96.06 113 SER A CA 1
ATOM 894 C C . SER A 1 113 ? -10.970 3.644 12.724 1.00 96.06 113 SER A C 1
ATOM 896 O O . SER A 1 113 ? -11.090 2.609 13.375 1.00 96.06 113 SER A O 1
ATOM 898 N N . MET A 1 114 ? -11.528 3.796 11.516 1.00 95.56 114 MET A N 1
ATOM 899 C CA . MET A 1 114 ? -12.293 2.724 10.866 1.00 95.56 114 MET A CA 1
ATOM 900 C C . MET A 1 114 ? -11.403 1.530 10.511 1.00 95.56 114 MET A C 1
ATOM 902 O O . MET A 1 114 ? -11.776 0.396 10.782 1.00 95.56 114 MET A O 1
ATOM 906 N N . LEU A 1 115 ? -10.205 1.777 9.971 1.00 96.06 115 LEU A N 1
ATOM 907 C CA . LEU A 1 115 ? -9.227 0.722 9.675 1.00 96.06 115 LEU A CA 1
ATOM 908 C C . LEU A 1 115 ? -8.740 0.020 10.958 1.00 96.06 115 LEU A C 1
ATOM 910 O O . LEU A 1 115 ? -8.440 -1.178 10.964 1.00 96.06 115 LEU A O 1
ATOM 914 N N . ALA A 1 116 ? -8.622 0.772 12.054 1.00 94.94 116 ALA A N 1
ATOM 915 C CA . ALA A 1 116 ? -8.141 0.281 13.338 1.00 94.94 116 ALA A CA 1
ATOM 916 C C . ALA A 1 116 ? -9.167 -0.598 14.071 1.00 94.94 116 ALA A C 1
ATOM 918 O O . ALA A 1 116 ? -8.759 -1.462 14.847 1.00 94.94 116 ALA A O 1
ATOM 919 N N . ALA A 1 117 ? -10.463 -0.417 13.807 1.00 93.19 117 ALA A N 1
ATOM 920 C CA . ALA A 1 117 ? -11.523 -1.217 14.407 1.00 93.19 117 ALA A CA 1
ATOM 921 C C . ALA A 1 117 ? -11.383 -2.708 14.045 1.00 93.19 117 ALA A C 1
ATOM 923 O O . ALA A 1 117 ? -11.050 -3.040 12.912 1.00 93.19 117 ALA A O 1
ATOM 924 N N . GLU A 1 118 ? -11.653 -3.612 14.997 1.00 91.50 118 GLU A N 1
ATOM 925 C CA . GLU A 1 118 ? -11.627 -5.073 14.766 1.00 91.50 118 GLU A CA 1
ATOM 926 C C . GLU A 1 118 ? -12.772 -5.555 13.862 1.00 91.50 118 GLU A C 1
ATOM 928 O O . GLU A 1 118 ? -12.676 -6.607 13.230 1.00 91.50 118 GLU A O 1
ATOM 933 N N . THR A 1 119 ? -13.849 -4.774 13.800 1.00 93.44 119 THR A N 1
ATOM 934 C CA . THR A 1 119 ? -15.037 -5.014 12.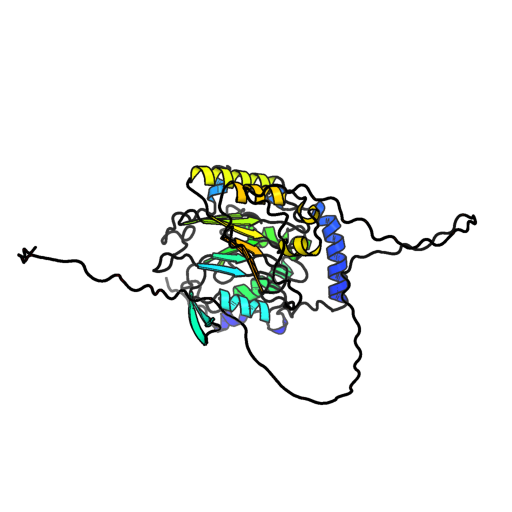981 1.00 93.44 119 THR A CA 1
ATOM 935 C C . THR A 1 119 ? -15.587 -3.685 12.481 1.00 93.44 119 THR A C 1
ATOM 937 O O . THR A 1 119 ? -15.631 -2.714 13.241 1.00 93.44 119 THR A O 1
ATOM 940 N N . LEU A 1 120 ? -16.054 -3.656 11.238 1.00 93.94 120 LEU A N 1
ATOM 941 C CA . LEU A 1 120 ? -16.660 -2.501 10.596 1.00 93.94 120 LEU A CA 1
ATOM 942 C C . LEU A 1 120 ? -18.082 -2.848 10.153 1.00 93.94 120 LEU A C 1
ATOM 944 O O . LEU A 1 120 ? -18.283 -3.722 9.314 1.00 93.94 120 LEU A O 1
ATOM 948 N N . GLU A 1 121 ? -19.065 -2.136 10.695 1.00 94.56 121 GLU A N 1
ATOM 949 C CA . GLU A 1 121 ? -20.459 -2.256 10.269 1.00 94.56 121 GLU A CA 1
ATOM 950 C C . GLU A 1 121 ? -20.689 -1.417 9.010 1.00 94.56 121 GLU A C 1
ATOM 952 O O . GLU A 1 121 ? -20.495 -0.199 9.016 1.00 94.56 121 GLU A O 1
ATOM 957 N N . VAL A 1 122 ? -21.115 -2.062 7.928 1.00 91.38 122 VAL A N 1
ATOM 958 C CA . VAL A 1 122 ? -21.369 -1.421 6.637 1.00 91.38 122 VAL A CA 1
ATOM 959 C C . VAL A 1 122 ? -22.812 -1.661 6.229 1.00 91.38 122 VAL A C 1
ATOM 961 O O . VAL A 1 122 ? -23.278 -2.796 6.174 1.00 91.38 122 VAL A O 1
ATOM 964 N N . THR A 1 123 ? -23.527 -0.589 5.902 1.00 92.94 123 THR A N 1
ATOM 965 C CA . THR A 1 123 ? -24.872 -0.686 5.331 1.00 92.94 123 THR A CA 1
ATOM 966 C C . THR A 1 123 ? -24.773 -0.789 3.815 1.00 92.94 123 THR A C 1
ATOM 968 O O . THR A 1 123 ? -24.232 0.094 3.148 1.00 92.94 123 THR A O 1
ATOM 971 N N . THR A 1 124 ? -25.289 -1.878 3.258 1.00 89.56 124 THR A N 1
ATOM 972 C CA . THR A 1 124 ? -25.334 -2.100 1.815 1.00 89.56 124 THR A CA 1
ATOM 973 C C . THR A 1 124 ? -26.378 -1.190 1.153 1.00 89.56 124 THR A C 1
ATOM 975 O O . THR A 1 124 ? -27.297 -0.700 1.816 1.00 89.56 124 THR A O 1
ATOM 978 N N . PRO A 1 125 ? -26.325 -1.001 -0.179 1.00 86.88 125 PRO A N 1
ATOM 979 C CA . PRO A 1 125 ? -27.362 -0.262 -0.903 1.00 86.88 125 PRO A CA 1
ATOM 980 C C . PRO A 1 125 ? -28.774 -0.850 -0.757 1.00 86.88 125 PRO A C 1
ATOM 982 O O . PRO A 1 125 ? -29.754 -0.142 -0.960 1.00 86.88 125 PRO A O 1
ATOM 985 N N . THR A 1 126 ? -28.897 -2.135 -0.403 1.00 91.56 126 THR A N 1
ATOM 986 C CA . THR A 1 126 ? -30.190 -2.782 -0.130 1.00 91.56 126 THR A CA 1
ATOM 987 C C . THR A 1 126 ? -30.710 -2.507 1.285 1.00 91.56 126 THR A C 1
ATOM 989 O O . THR A 1 126 ? -31.803 -2.956 1.619 1.00 91.56 126 THR A O 1
ATOM 992 N N . GLY A 1 127 ? -29.959 -1.764 2.109 1.00 91.94 127 GLY A N 1
ATOM 993 C CA . GLY A 1 127 ? -30.304 -1.420 3.491 1.00 91.94 127 GLY A CA 1
ATOM 994 C C . GLY A 1 127 ? -29.929 -2.490 4.519 1.00 91.94 127 GLY A C 1
ATOM 995 O O . GLY A 1 127 ? -30.296 -2.366 5.684 1.00 91.94 127 GLY A O 1
ATOM 996 N N . GLU A 1 128 ? -29.216 -3.539 4.110 1.00 93.88 128 GLU A N 1
ATOM 997 C CA . GLU A 1 128 ? -28.741 -4.592 5.008 1.00 93.88 128 GLU A CA 1
ATOM 998 C C . GLU A 1 128 ? -27.445 -4.146 5.688 1.00 93.88 128 GLU A C 1
ATOM 1000 O O . GLU A 1 128 ? -26.523 -3.688 5.016 1.00 93.88 128 GLU A O 1
ATOM 1005 N N . THR A 1 129 ? -27.354 -4.289 7.009 1.00 94.56 129 THR A N 1
ATOM 1006 C CA . THR A 1 129 ? -26.097 -4.066 7.733 1.00 94.56 129 THR A CA 1
ATOM 1007 C C . THR A 1 129 ? -25.288 -5.354 7.760 1.00 94.56 129 THR A C 1
ATOM 1009 O O . THR A 1 129 ? -25.790 -6.395 8.181 1.00 94.56 129 THR A O 1
ATOM 1012 N N . GLN A 1 130 ? -24.037 -5.270 7.323 1.00 93.00 130 GLN A N 1
ATOM 1013 C CA . GLN A 1 130 ? -23.073 -6.362 7.333 1.00 93.00 130 GLN A CA 1
ATOM 1014 C C . GLN A 1 130 ? -21.868 -5.976 8.188 1.00 93.00 130 GLN A C 1
ATOM 1016 O O . GLN A 1 130 ? -21.337 -4.874 8.053 1.00 93.00 130 GLN A O 1
ATOM 1021 N N . SER A 1 131 ? -21.424 -6.904 9.033 1.00 93.75 131 SER A N 1
ATOM 1022 C CA . SER A 1 131 ? -20.216 -6.749 9.841 1.00 93.75 131 SER A CA 1
ATOM 1023 C C . SER A 1 131 ? -19.024 -7.331 9.087 1.00 93.75 131 SER A C 1
ATOM 1025 O O . SER A 1 131 ? -19.028 -8.513 8.736 1.00 93.75 131 SER A O 1
ATOM 1027 N N . LEU A 1 132 ? -18.017 -6.506 8.810 1.00 93.56 132 LEU A N 1
ATOM 1028 C CA . LEU A 1 132 ? -16.780 -6.909 8.145 1.00 93.56 132 LEU A CA 1
ATOM 1029 C C . LEU A 1 132 ? -15.648 -6.989 9.173 1.00 93.56 132 LEU A C 1
ATOM 1031 O O . LEU A 1 132 ? -15.473 -6.038 9.934 1.00 93.56 132 LEU A O 1
ATOM 1035 N N . PRO A 1 133 ? -14.858 -8.071 9.222 1.00 93.94 133 PRO A N 1
ATOM 1036 C CA . PRO A 1 133 ? -13.721 -8.143 10.127 1.00 93.94 133 PRO A CA 1
ATOM 1037 C C . PRO A 1 133 ? -12.567 -7.264 9.632 1.00 93.94 133 PRO A C 1
ATOM 1039 O O . PRO A 1 133 ? -12.403 -7.023 8.436 1.00 93.94 133 PRO A O 1
ATOM 1042 N N . ALA A 1 134 ? -11.717 -6.844 10.562 1.00 93.06 134 ALA A N 1
ATOM 1043 C CA . ALA A 1 134 ? -10.466 -6.166 10.266 1.00 93.06 134 ALA A CA 1
ATOM 1044 C C . ALA A 1 134 ? -9.552 -6.993 9.354 1.00 93.06 134 ALA A C 1
ATOM 1046 O O . ALA A 1 134 ? -9.257 -8.163 9.636 1.00 93.06 134 ALA A O 1
ATOM 1047 N N . GLY A 1 135 ? -8.975 -6.351 8.338 1.00 94.81 135 GLY A N 1
ATOM 1048 C CA . GLY A 1 135 ? -7.928 -6.957 7.535 1.00 94.81 135 GLY A CA 1
ATOM 1049 C C . GLY A 1 135 ? -6.701 -7.306 8.377 1.00 94.81 135 GLY A C 1
ATOM 1050 O O . GLY A 1 135 ? -6.259 -6.532 9.227 1.00 94.81 135 GLY A O 1
ATOM 1051 N N . ARG A 1 136 ? -6.102 -8.481 8.147 1.00 94.56 136 ARG A N 1
ATOM 1052 C CA . ARG A 1 136 ? -4.853 -8.898 8.821 1.00 94.56 136 ARG A CA 1
ATOM 1053 C C . ARG A 1 136 ? -3.613 -8.232 8.220 1.00 94.56 136 ARG A C 1
ATOM 1055 O O . ARG A 1 136 ? -2.568 -8.154 8.879 1.00 94.56 136 ARG A O 1
ATOM 1062 N N . ILE A 1 137 ? -3.748 -7.727 6.997 1.00 97.38 137 ILE A N 1
ATOM 1063 C CA . ILE A 1 137 ? -2.780 -6.888 6.297 1.00 97.38 137 ILE A CA 1
ATOM 1064 C C . ILE A 1 137 ? -3.489 -5.591 5.893 1.00 97.38 137 ILE A C 1
ATOM 1066 O O . ILE A 1 137 ? -4.558 -5.651 5.295 1.00 97.38 137 ILE A O 1
ATOM 1070 N N . LEU A 1 138 ? -2.874 -4.446 6.185 1.00 98.06 138 LEU A N 1
ATOM 1071 C CA . LEU A 1 138 ? -3.234 -3.147 5.621 1.00 98.06 138 LEU A CA 1
ATOM 1072 C C . LEU A 1 138 ? -2.233 -2.775 4.525 1.00 98.06 138 LEU A C 1
ATOM 1074 O O . LEU A 1 138 ? -1.019 -2.762 4.757 1.00 98.06 138 LEU A O 1
ATOM 1078 N N . LEU A 1 139 ? -2.752 -2.465 3.345 1.00 98.56 139 LEU A N 1
ATOM 1079 C CA . LEU A 1 139 ? -2.004 -1.943 2.213 1.00 98.56 139 LEU A CA 1
ATOM 1080 C C . LEU A 1 139 ? -2.289 -0.448 2.070 1.00 98.56 139 LEU A C 1
ATOM 1082 O O . LEU A 1 139 ? -3.433 -0.049 1.860 1.00 98.56 139 LEU A O 1
ATOM 1086 N N . LEU A 1 140 ? -1.244 0.369 2.172 1.00 98.25 140 LEU A N 1
ATOM 1087 C CA . LEU A 1 140 ? -1.310 1.788 1.855 1.00 98.25 140 LEU A CA 1
ATOM 1088 C C . LEU A 1 140 ? -0.843 2.022 0.422 1.00 98.25 140 LEU A C 1
ATOM 1090 O O . LEU A 1 140 ? 0.271 1.650 0.059 1.00 98.25 140 LEU A O 1
ATOM 1094 N N . GLY A 1 141 ? -1.727 2.588 -0.391 1.00 96.38 141 GLY A N 1
ATOM 1095 C CA . GLY A 1 141 ? -1.603 2.631 -1.841 1.00 96.38 141 GLY A CA 1
ATOM 1096 C C . GLY A 1 141 ? -0.784 3.776 -2.417 1.00 96.38 141 GLY A C 1
ATOM 1097 O O . GLY A 1 141 ? -0.535 3.757 -3.611 1.00 96.38 141 GLY A O 1
ATOM 1098 N N . GLY A 1 142 ? -0.373 4.751 -1.615 1.00 94.00 142 GLY A N 1
ATOM 1099 C CA . GLY A 1 142 ? 0.245 5.985 -2.102 1.00 94.00 142 GLY A CA 1
ATOM 1100 C C . GLY A 1 142 ? -0.177 7.181 -1.260 1.00 94.00 142 GL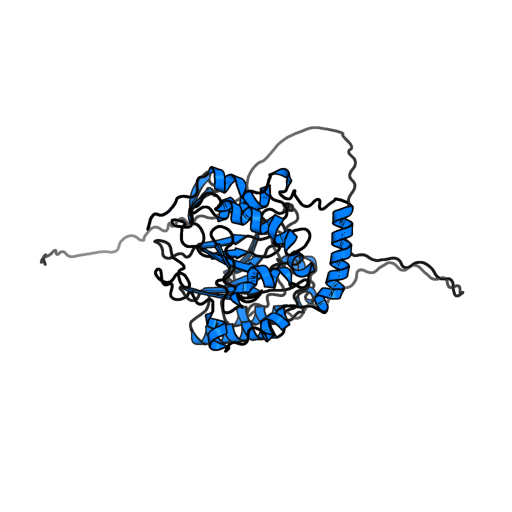Y A C 1
ATOM 1101 O O . GLY A 1 142 ? -1.143 7.081 -0.497 1.00 94.00 142 GLY A O 1
ATOM 1102 N N . ASP A 1 143 ? 0.605 8.250 -1.351 1.00 95.06 143 ASP A N 1
ATOM 1103 C CA . ASP A 1 143 ? 0.387 9.565 -0.758 1.00 95.06 143 ASP A CA 1
ATOM 1104 C C . ASP A 1 143 ? -0.032 9.535 0.713 1.00 95.06 143 ASP A C 1
ATOM 1106 O O . ASP A 1 143 ? -1.212 9.612 1.076 1.00 95.06 143 ASP A O 1
ATOM 1110 N N . GLN A 1 144 ? 0.958 9.418 1.600 1.00 95.56 144 GLN A N 1
ATOM 1111 C CA . GLN A 1 144 ? 0.678 9.422 3.036 1.00 95.56 144 GLN A CA 1
ATOM 1112 C C . GLN A 1 144 ? 0.740 10.815 3.663 1.00 95.56 144 GLN A C 1
ATOM 1114 O O . GLN A 1 144 ? 0.260 10.983 4.780 1.00 95.56 144 GLN A O 1
ATOM 1119 N N . ALA A 1 145 ? 1.313 11.824 3.002 1.00 93.31 145 ALA A N 1
ATOM 1120 C CA . ALA A 1 145 ? 1.354 13.180 3.547 1.00 93.31 145 ALA A CA 1
ATOM 1121 C C . ALA A 1 145 ? 1.265 14.275 2.478 1.00 93.31 145 ALA A C 1
ATOM 1123 O O . ALA A 1 145 ? 2.102 14.369 1.579 1.00 93.31 145 ALA A O 1
ATOM 1124 N N . TYR A 1 146 ? 0.317 15.194 2.671 1.00 92.50 146 TYR A N 1
ATOM 1125 C CA . TYR A 1 146 ? 0.130 16.357 1.809 1.00 92.50 146 TYR A CA 1
ATOM 1126 C C . TYR A 1 146 ? 0.586 17.672 2.456 1.00 92.50 146 TYR A C 1
ATOM 1128 O O . TYR A 1 146 ? 0.580 17.807 3.680 1.00 92.50 146 TYR A O 1
ATOM 1136 N N . PRO A 1 147 ? 0.979 18.682 1.653 1.00 87.56 147 PRO A N 1
ATOM 1137 C CA . PRO A 1 147 ? 1.128 18.647 0.192 1.00 87.56 147 PRO A CA 1
ATOM 1138 C C . PRO A 1 147 ? 2.430 17.979 -0.266 1.00 87.56 147 PRO A C 1
ATOM 1140 O O . PRO A 1 147 ? 2.679 17.889 -1.463 1.00 87.56 147 PRO A O 1
ATOM 1143 N N . TYR A 1 148 ? 3.301 17.574 0.653 1.00 82.81 148 TYR A N 1
ATOM 1144 C CA . TYR A 1 148 ? 4.548 16.895 0.332 1.00 82.81 148 TYR A CA 1
ATOM 1145 C C . TYR A 1 148 ? 5.046 16.080 1.520 1.00 82.81 148 TYR A C 1
ATOM 1147 O O . TYR A 1 148 ? 4.831 16.445 2.680 1.00 82.81 148 TYR A O 1
ATOM 1155 N N . ALA A 1 149 ? 5.839 15.058 1.224 1.00 86.38 149 ALA A N 1
ATOM 1156 C CA . ALA A 1 149 ? 6.543 14.309 2.243 1.00 86.38 149 ALA A CA 1
ATOM 1157 C C . ALA A 1 149 ? 7.721 15.066 2.868 1.00 86.38 149 ALA A C 1
ATOM 1159 O O . ALA A 1 149 ? 8.485 15.804 2.238 1.00 86.38 149 ALA A O 1
ATOM 1160 N N . SER A 1 150 ? 7.846 14.858 4.173 1.00 89.88 150 SER A N 1
ATOM 1161 C CA . SER A 1 150 ? 9.048 15.044 4.982 1.00 89.88 150 SER A CA 1
ATOM 1162 C C . SER A 1 150 ? 8.839 14.276 6.285 1.00 89.88 150 SER A C 1
ATOM 1164 O O . SER A 1 150 ? 7.698 13.978 6.642 1.00 89.88 150 SER A O 1
ATOM 1166 N N . ILE A 1 151 ? 9.899 14.013 7.054 1.00 92.88 151 ILE A N 1
ATOM 1167 C CA . ILE A 1 151 ? 9.766 13.347 8.364 1.00 92.88 151 ILE A CA 1
ATOM 1168 C C . ILE A 1 151 ? 8.752 14.078 9.257 1.00 92.88 151 ILE A C 1
ATOM 1170 O O . ILE A 1 151 ? 7.943 13.444 9.932 1.00 92.88 151 ILE A O 1
ATOM 1174 N N . THR A 1 152 ? 8.778 15.413 9.254 1.00 92.56 152 THR A N 1
ATOM 1175 C CA . THR A 1 152 ? 7.862 16.239 10.050 1.00 92.56 152 THR A CA 1
ATOM 1176 C C . THR A 1 152 ? 6.421 16.127 9.563 1.00 92.56 152 THR A C 1
ATOM 1178 O O . THR A 1 152 ? 5.527 15.944 10.387 1.00 92.56 152 THR A O 1
ATOM 1181 N N . GLU A 1 153 ? 6.181 16.213 8.252 1.00 93.25 153 GLU A N 1
ATOM 1182 C CA . GLU A 1 153 ? 4.819 16.126 7.709 1.00 93.25 153 GLU A CA 1
ATOM 1183 C C . GLU A 1 153 ? 4.241 14.716 7.871 1.00 93.25 153 GLU A C 1
ATOM 1185 O O . GLU A 1 153 ? 3.122 14.598 8.360 1.00 93.25 153 GLU A O 1
ATOM 1190 N N . TYR A 1 154 ? 5.012 13.648 7.624 1.00 95.69 154 TYR A N 1
ATOM 1191 C CA . TYR A 1 154 ? 4.570 12.283 7.931 1.00 95.69 154 TYR A CA 1
ATOM 1192 C C . TYR A 1 154 ? 4.220 12.120 9.405 1.00 95.69 154 TYR A C 1
ATOM 1194 O O . TYR A 1 154 ? 3.168 11.576 9.727 1.00 95.69 154 TYR A O 1
ATOM 1202 N N . LYS A 1 155 ? 5.069 12.615 10.318 1.00 94.69 155 LYS A N 1
ATOM 1203 C CA . LYS A 1 155 ? 4.781 12.558 11.756 1.00 94.69 155 LYS A CA 1
ATOM 1204 C C . LYS A 1 155 ? 3.447 13.217 12.072 1.00 94.69 155 LYS A C 1
ATOM 1206 O O . LYS A 1 155 ? 2.592 12.583 12.672 1.00 94.69 155 LYS A O 1
ATOM 1211 N N . ARG A 1 156 ? 3.260 14.465 11.645 1.00 93.88 156 ARG A N 1
ATOM 1212 C CA . ARG A 1 156 ? 2.085 15.260 12.019 1.00 93.88 156 ARG A CA 1
ATOM 1213 C C . ARG A 1 156 ? 0.804 14.790 11.341 1.00 93.88 156 ARG A C 1
ATOM 1215 O O . ARG A 1 156 ? -0.238 14.777 11.987 1.00 93.88 156 ARG A O 1
ATOM 1222 N N . ARG A 1 157 ? 0.868 14.468 10.049 1.00 94.75 157 ARG A N 1
ATOM 1223 C CA . ARG A 1 157 ? -0.310 14.253 9.197 1.00 94.75 157 ARG A CA 1
ATOM 1224 C C . ARG A 1 157 ? -0.695 12.793 9.040 1.00 94.75 157 ARG A C 1
ATOM 1226 O O . ARG A 1 157 ? -1.856 12.532 8.777 1.00 94.75 157 ARG A O 1
ATOM 1233 N N . PHE A 1 158 ? 0.235 11.866 9.245 1.00 96.50 158 PHE A N 1
ATOM 1234 C CA . PHE A 1 158 ? -0.017 10.438 9.075 1.00 96.50 158 PHE A CA 1
ATOM 1235 C C . PHE A 1 158 ? 0.210 9.651 10.364 1.00 96.50 158 PHE A C 1
ATOM 1237 O O . PHE A 1 158 ? -0.735 9.087 10.910 1.00 96.50 158 PHE A O 1
ATOM 1244 N N . LEU A 1 159 ? 1.435 9.666 10.903 1.00 95.75 159 LEU A N 1
ATOM 1245 C CA . LEU A 1 159 ? 1.783 8.858 12.074 1.00 95.75 159 LEU A CA 1
ATOM 1246 C C . LEU A 1 159 ? 0.951 9.255 13.293 1.00 95.75 159 LEU A C 1
ATOM 1248 O O . LEU A 1 159 ? 0.359 8.386 13.912 1.00 95.75 159 LEU A O 1
ATOM 1252 N N . THR A 1 160 ? 0.839 10.549 13.609 1.00 94.38 160 THR A N 1
ATOM 1253 C CA . THR A 1 160 ? 0.054 11.009 14.761 1.00 94.38 160 THR A CA 1
ATOM 1254 C C . THR A 1 160 ? -1.418 10.578 14.674 1.00 94.38 160 THR A C 1
ATOM 1256 O O . THR A 1 160 ? -1.870 9.939 15.621 1.00 94.38 160 THR A O 1
ATOM 1259 N N . PRO A 1 161 ? -2.179 10.840 13.590 1.00 95.25 161 PRO A N 1
ATOM 1260 C CA . PRO A 1 161 ? -3.537 10.307 13.462 1.00 95.25 161 PRO A CA 1
ATOM 1261 C C . PRO A 1 161 ? -3.623 8.785 13.617 1.00 95.25 161 PRO A C 1
ATOM 1263 O O . PRO A 1 161 ? -4.470 8.293 14.357 1.00 95.25 161 PRO A O 1
ATOM 1266 N N . PHE A 1 162 ? -2.737 8.029 12.968 1.00 96.19 162 PHE A N 1
ATOM 1267 C CA . PHE A 1 162 ? -2.784 6.570 13.037 1.00 96.19 162 PHE A CA 1
ATOM 1268 C C . PHE A 1 162 ? -2.415 6.031 14.425 1.00 96.19 162 PHE A C 1
ATOM 1270 O O . PHE A 1 162 ? -3.100 5.146 14.932 1.00 96.19 162 PHE A O 1
ATOM 1277 N N . ASP A 1 163 ? -1.383 6.566 15.075 1.00 94.25 163 ASP A N 1
ATOM 1278 C CA . ASP A 1 163 ? -0.956 6.150 16.416 1.00 94.25 163 ASP A CA 1
ATOM 1279 C C . ASP A 1 163 ? -2.046 6.408 17.455 1.00 94.25 163 ASP A C 1
ATOM 1281 O O . ASP A 1 163 ? -2.301 5.568 18.328 1.00 94.25 163 ASP A O 1
ATOM 1285 N N . LEU A 1 164 ? -2.757 7.530 17.311 1.00 93.12 164 LEU A N 1
ATOM 1286 C CA . LEU A 1 164 ? -3.857 7.869 18.197 1.00 93.12 164 LEU A CA 1
ATOM 1287 C C . LEU A 1 164 ? -5.001 6.857 18.133 1.00 93.12 164 LEU A C 1
ATOM 1289 O O . LEU A 1 164 ? -5.689 6.698 19.127 1.00 93.12 164 LEU A O 1
ATOM 1293 N N . THR A 1 165 ? -5.179 6.076 17.070 1.00 93.31 165 THR A N 1
ATOM 1294 C CA . THR A 1 165 ? -6.224 5.028 17.066 1.00 93.31 165 THR A CA 1
ATOM 1295 C C . THR A 1 165 ? -6.080 4.021 18.219 1.00 93.31 165 THR A C 1
ATOM 1297 O O . THR A 1 165 ? -7.067 3.439 18.661 1.00 93.31 165 THR A O 1
ATOM 1300 N N . THR A 1 166 ? -4.870 3.890 18.775 1.00 90.12 166 THR A N 1
ATOM 1301 C CA . THR A 1 166 ? -4.538 2.984 19.887 1.00 90.12 166 THR A CA 1
ATOM 1302 C C . THR A 1 166 ? -4.131 3.704 21.172 1.00 90.12 166 THR A C 1
ATOM 1304 O O . THR A 1 166 ? -3.596 3.075 22.081 1.00 90.12 166 THR A O 1
ATOM 1307 N N . TRP A 1 167 ? -4.386 5.016 21.298 1.00 82.38 167 TRP A N 1
ATOM 1308 C CA . TRP A 1 167 ? -3.924 5.818 22.449 1.00 82.38 167 TRP A CA 1
ATOM 1309 C C . TRP A 1 167 ? -4.407 5.284 23.808 1.00 82.38 167 TRP A C 1
ATOM 1311 O O . TRP A 1 167 ? -3.754 5.489 24.830 1.00 82.38 167 TRP A O 1
ATOM 1321 N N . HIS A 1 168 ? -5.564 4.621 23.816 1.00 79.56 168 HIS A N 1
ATOM 1322 C CA . HIS A 1 168 ? -6.229 4.086 25.000 1.00 79.56 168 HIS A CA 1
ATOM 1323 C C . HIS A 1 168 ? -5.811 2.643 25.326 1.00 79.56 168 HIS A C 1
ATOM 1325 O O . HIS A 1 168 ? -6.184 2.123 26.378 1.00 79.56 168 HIS A O 1
ATOM 1331 N N . GLU A 1 169 ? -5.060 1.978 24.443 1.00 82.69 169 GLU A N 1
ATOM 1332 C CA . GLU A 1 169 ? -4.642 0.593 24.646 1.00 82.69 169 GLU A CA 1
ATOM 1333 C C . GLU A 1 169 ? -3.553 0.495 25.721 1.00 82.69 169 GLU A C 1
ATOM 1335 O O . GLU A 1 169 ? -2.620 1.297 25.785 1.00 82.69 169 GLU A O 1
ATOM 1340 N N . ASN A 1 170 ? -3.629 -0.546 26.553 1.00 78.44 170 ASN A N 1
ATOM 1341 C CA . ASN A 1 170 ? -2.538 -0.906 27.450 1.00 78.44 170 ASN A CA 1
ATOM 1342 C C . ASN A 1 170 ? -1.546 -1.811 26.696 1.00 78.44 170 ASN A C 1
ATOM 1344 O O . ASN A 1 170 ? -1.920 -2.932 26.348 1.00 78.44 170 ASN A O 1
ATOM 1348 N N . PRO A 1 171 ? -0.271 -1.414 26.507 1.00 75.69 171 PRO A N 1
ATOM 1349 C CA . PRO A 1 171 ? 0.707 -2.209 25.759 1.00 75.69 171 PRO A CA 1
ATOM 1350 C C . PRO A 1 171 ? 0.904 -3.643 26.271 1.00 75.69 171 PRO A C 1
ATOM 1352 O O . PRO A 1 171 ? 1.279 -4.516 25.494 1.00 75.69 171 PRO A O 1
ATOM 1355 N N . ALA A 1 172 ? 0.657 -3.904 27.561 1.00 73.75 172 ALA A N 1
ATOM 1356 C CA . ALA A 1 172 ? 0.786 -5.240 28.147 1.00 73.75 172 ALA A CA 1
ATOM 1357 C C . ALA A 1 172 ? -0.352 -6.198 27.750 1.00 73.75 172 ALA A C 1
ATOM 1359 O O . ALA A 1 172 ? -0.189 -7.411 27.856 1.00 73.75 172 ALA A O 1
ATOM 1360 N N . THR A 1 173 ? -1.498 -5.662 27.321 1.00 78.19 173 THR A N 1
ATOM 1361 C CA . THR A 1 173 ? -2.697 -6.431 26.938 1.00 78.19 173 THR A CA 1
ATOM 1362 C C . THR A 1 173 ? -3.166 -6.139 25.514 1.00 78.19 173 THR A C 1
ATOM 1364 O O . THR A 1 173 ? -4.128 -6.752 25.056 1.00 78.19 173 THR A O 1
ATOM 1367 N N . ALA A 1 174 ? -2.487 -5.228 24.813 1.00 74.44 174 ALA A N 1
ATOM 1368 C CA . ALA A 1 174 ? -2.823 -4.836 23.457 1.00 74.44 174 ALA A CA 1
ATOM 1369 C C . ALA A 1 174 ? -2.835 -6.059 22.525 1.00 74.44 174 ALA A C 1
ATOM 1371 O O . ALA A 1 174 ? -1.951 -6.925 22.632 1.00 74.44 174 ALA A O 1
ATOM 1372 N N . PRO A 1 175 ? -3.798 -6.133 21.590 1.00 75.56 175 PRO A N 1
ATOM 1373 C CA . PRO A 1 175 ? -3.799 -7.162 20.570 1.00 75.56 175 PRO A CA 1
ATOM 1374 C C . PRO A 1 175 ? -2.468 -7.187 19.821 1.00 75.56 175 PRO A C 1
ATOM 1376 O O . PRO A 1 175 ? -1.808 -6.167 19.596 1.00 75.56 175 PRO A O 1
ATOM 1379 N N . LEU A 1 176 ? -2.071 -8.382 19.394 1.00 79.44 176 LEU A N 1
ATOM 1380 C CA . LEU A 1 176 ? -0.898 -8.526 18.548 1.00 79.44 176 LEU A CA 1
ATOM 1381 C C . LEU A 1 176 ? -1.095 -7.736 17.248 1.00 79.44 176 LEU A C 1
ATOM 1383 O O . LEU A 1 176 ? -2.063 -7.966 16.520 1.00 79.44 176 LEU A O 1
ATOM 1387 N N . ARG A 1 177 ? -0.126 -6.868 16.943 1.00 86.44 177 ARG A N 1
ATOM 1388 C CA . ARG A 1 177 ? -0.180 -5.933 15.816 1.00 86.44 177 ARG A CA 1
ATOM 1389 C C . ARG A 1 177 ? -0.420 -6.639 14.472 1.00 86.44 177 ARG A C 1
ATOM 1391 O O . ARG A 1 177 ? 0.165 -7.690 14.183 1.00 86.44 177 ARG A O 1
ATOM 1398 N N . ARG A 1 178 ? -1.266 -6.028 13.641 1.00 93.31 178 ARG A N 1
ATOM 1399 C CA . ARG A 1 178 ? -1.530 -6.416 12.247 1.00 93.31 178 ARG A CA 1
ATOM 1400 C C . ARG A 1 178 ? -0.370 -5.991 11.345 1.00 93.31 178 ARG A C 1
ATOM 1402 O O . ARG A 1 178 ? 0.497 -5.222 11.754 1.00 93.31 178 ARG A O 1
ATOM 1409 N N . LYS A 1 179 ? -0.298 -6.505 10.119 1.00 95.81 179 LYS A N 1
ATOM 1410 C CA . LYS A 1 179 ? 0.800 -6.170 9.194 1.00 95.81 179 LYS A CA 1
ATOM 1411 C C . LYS A 1 179 ? 0.441 -4.940 8.367 1.00 95.81 179 LYS A C 1
ATOM 1413 O O . LYS A 1 179 ? -0.709 -4.793 7.974 1.00 95.81 179 LYS A O 1
ATOM 1418 N N . MET A 1 180 ? 1.423 -4.089 8.086 1.00 97.12 180 MET A N 1
ATOM 1419 C CA . MET A 1 180 ? 1.268 -2.949 7.182 1.00 97.12 180 MET A CA 1
ATOM 1420 C C . MET A 1 180 ? 2.372 -2.942 6.128 1.00 97.12 180 MET A C 1
ATOM 1422 O O . MET A 1 180 ? 3.552 -3.153 6.439 1.00 97.12 180 MET A O 1
ATOM 1426 N N . PHE A 1 181 ? 1.954 -2.687 4.892 1.00 98.06 181 PHE A N 1
ATOM 1427 C CA . PHE A 1 181 ? 2.805 -2.432 3.739 1.00 98.06 181 PHE A CA 1
ATOM 1428 C C . PHE A 1 181 ? 2.324 -1.161 3.048 1.00 98.06 181 PHE A C 1
ATOM 1430 O O . PHE A 1 181 ? 1.131 -0.881 3.016 1.00 98.06 181 PHE A O 1
ATOM 1437 N N . ILE A 1 182 ? 3.260 -0.384 2.531 1.00 97.69 182 ILE A N 1
ATOM 1438 C CA . ILE A 1 182 ? 3.054 0.994 2.108 1.00 97.69 182 ILE A CA 1
ATOM 1439 C C . ILE A 1 182 ? 3.752 1.175 0.768 1.00 97.69 182 ILE A C 1
ATOM 1441 O O . ILE A 1 182 ? 4.898 0.744 0.596 1.00 97.69 182 ILE A O 1
ATOM 1445 N N . LEU A 1 183 ? 3.058 1.796 -0.175 1.00 96.56 183 LEU A N 1
ATOM 1446 C CA . LEU A 1 183 ? 3.617 2.296 -1.419 1.00 96.56 183 LEU A CA 1
ATOM 1447 C C . LEU A 1 183 ? 3.765 3.812 -1.352 1.00 96.56 183 LEU A C 1
ATOM 1449 O O . LEU A 1 183 ? 2.863 4.477 -0.839 1.00 96.56 183 LEU A O 1
ATOM 1453 N N . PRO A 1 184 ? 4.869 4.364 -1.875 1.00 95.19 184 PRO A N 1
ATOM 1454 C CA . PRO A 1 184 ? 4.967 5.797 -2.073 1.00 95.19 184 PRO A CA 1
ATOM 1455 C C . PRO A 1 184 ? 4.153 6.223 -3.298 1.00 95.19 184 PRO A C 1
ATOM 1457 O O . PRO A 1 184 ? 4.227 5.591 -4.356 1.00 95.19 184 PRO A O 1
ATOM 1460 N N . GLY A 1 185 ? 3.410 7.314 -3.153 1.00 91.06 185 GLY A N 1
ATOM 1461 C CA . GLY A 1 185 ? 2.821 8.061 -4.258 1.00 91.06 185 GLY A CA 1
ATOM 1462 C C . GLY A 1 185 ? 3.694 9.238 -4.687 1.00 91.06 185 GLY A C 1
ATOM 1463 O O . GLY A 1 185 ? 4.813 9.437 -4.206 1.00 91.06 185 GLY A O 1
ATOM 1464 N N . ASN A 1 186 ? 3.205 10.026 -5.635 1.00 86.38 186 ASN A N 1
ATOM 1465 C CA . ASN A 1 186 ? 3.909 11.196 -6.155 1.00 86.38 186 ASN A CA 1
ATOM 1466 C C . ASN A 1 186 ? 4.215 12.236 -5.064 1.00 86.38 186 ASN A C 1
ATOM 1468 O O . ASN A 1 186 ? 5.301 12.824 -5.083 1.00 86.38 186 ASN A O 1
ATOM 1472 N N . HIS A 1 187 ? 3.328 12.433 -4.086 1.00 89.00 187 HIS A N 1
ATOM 1473 C CA . HIS A 1 187 ? 3.565 13.381 -2.992 1.00 89.00 187 HIS A CA 1
ATOM 1474 C C . HIS A 1 187 ? 4.625 12.897 -1.994 1.00 89.00 187 HIS A C 1
ATOM 1476 O O . HIS A 1 187 ? 5.286 13.719 -1.341 1.00 89.00 187 HIS A O 1
ATOM 1482 N N . ASP A 1 188 ? 4.858 11.585 -1.943 1.00 91.81 188 ASP A N 1
ATOM 1483 C CA . ASP A 1 188 ? 5.886 10.960 -1.112 1.00 91.81 188 ASP A CA 1
ATOM 1484 C C . ASP A 1 188 ? 7.297 11.091 -1.712 1.00 91.81 188 ASP A C 1
ATOM 1486 O O . ASP A 1 188 ? 8.298 11.016 -0.998 1.00 91.81 188 ASP A O 1
ATOM 1490 N N . TRP A 1 189 ? 7.382 11.342 -3.022 1.00 87.56 189 TRP A N 1
ATOM 1491 C CA . TRP A 1 189 ? 8.627 11.388 -3.794 1.00 87.56 189 TRP A CA 1
ATOM 1492 C C . TRP A 1 189 ? 9.313 12.760 -3.837 1.00 87.56 189 TRP A C 1
ATOM 1494 O O . TRP A 1 189 ? 10.434 12.881 -4.346 1.00 87.56 189 TRP A O 1
ATOM 1504 N N . TYR A 1 190 ? 8.691 13.809 -3.292 1.00 82.12 190 TYR A N 1
ATOM 1505 C CA . TYR A 1 190 ? 9.217 15.173 -3.396 1.00 82.12 190 TYR A CA 1
ATOM 1506 C C . TYR A 1 190 ? 10.561 15.410 -2.688 1.00 82.12 190 TYR A C 1
ATOM 1508 O O . TYR A 1 190 ? 11.259 16.362 -3.040 1.00 82.12 190 TYR A O 1
ATOM 1516 N N . ASP A 1 191 ? 10.959 14.555 -1.744 1.00 83.75 191 ASP A N 1
ATOM 1517 C CA . ASP A 1 191 ? 12.274 14.590 -1.086 1.00 83.75 191 ASP A CA 1
ATOM 1518 C C . ASP A 1 191 ? 13.248 13.506 -1.594 1.00 83.75 191 ASP A C 1
ATOM 1520 O O . ASP A 1 191 ? 14.279 13.252 -0.970 1.00 83.75 191 ASP A O 1
ATOM 1524 N N . GLY A 1 192 ? 12.928 12.862 -2.722 1.00 85.75 192 GLY A N 1
ATOM 1525 C CA . GLY A 1 192 ? 13.696 11.738 -3.255 1.00 85.75 192 GLY A CA 1
ATOM 1526 C C . GLY A 1 192 ? 13.445 10.417 -2.525 1.00 85.75 192 GLY A C 1
ATOM 1527 O O . GLY A 1 192 ? 14.258 9.513 -2.672 1.00 85.75 192 GLY A O 1
ATOM 1528 N N . LEU A 1 193 ? 12.345 10.292 -1.765 1.00 90.69 193 LEU A N 1
ATOM 1529 C CA . LEU A 1 193 ? 11.961 9.110 -0.975 1.00 90.69 193 LEU A CA 1
ATOM 1530 C C . LEU A 1 193 ? 12.784 8.928 0.318 1.00 90.69 193 LEU A C 1
ATOM 1532 O O . LEU A 1 193 ? 12.741 7.873 0.952 1.00 90.69 193 LEU A O 1
ATOM 1536 N N . ALA A 1 194 ? 13.533 9.949 0.740 1.00 90.19 194 ALA A N 1
ATOM 1537 C CA . ALA A 1 194 ? 14.417 9.861 1.902 1.00 90.19 194 ALA A CA 1
ATOM 1538 C C . ALA A 1 194 ? 13.634 9.667 3.211 1.00 90.19 194 ALA A C 1
ATOM 1540 O O . ALA A 1 194 ? 13.899 8.722 3.956 1.00 90.19 194 ALA A O 1
ATOM 1541 N N . ALA A 1 195 ? 12.629 10.511 3.479 1.00 92.56 195 ALA A N 1
ATOM 1542 C CA . ALA A 1 195 ? 11.811 10.373 4.683 1.00 92.56 195 ALA A CA 1
ATOM 1543 C C . ALA A 1 195 ? 10.975 9.085 4.675 1.00 92.56 195 ALA A C 1
ATOM 1545 O O . ALA A 1 195 ? 10.781 8.470 5.724 1.00 92.56 195 ALA A O 1
ATOM 1546 N N . PHE A 1 196 ? 10.497 8.665 3.500 1.00 94.88 196 PHE A N 1
ATOM 1547 C CA . PHE A 1 196 ? 9.756 7.414 3.350 1.00 94.88 196 PHE A CA 1
ATOM 1548 C C . PHE A 1 196 ? 10.635 6.209 3.714 1.00 94.88 196 PHE A C 1
ATOM 1550 O O . PHE A 1 196 ? 10.218 5.356 4.501 1.00 94.88 196 PHE A O 1
ATOM 1557 N N . ASP A 1 197 ? 11.862 6.145 3.179 1.00 94.06 197 ASP A N 1
ATOM 1558 C CA . ASP A 1 197 ? 12.798 5.055 3.462 1.00 94.06 197 ASP A CA 1
ATOM 1559 C C . ASP A 1 197 ? 13.100 4.938 4.961 1.00 94.06 197 ASP A C 1
ATOM 1561 O O . ASP A 1 197 ? 12.965 3.857 5.541 1.00 94.06 197 ASP A O 1
ATOM 1565 N N . GLU A 1 198 ? 13.417 6.062 5.609 1.00 92.44 198 GLU A N 1
ATOM 1566 C CA . GLU A 1 198 ? 13.715 6.101 7.043 1.00 92.44 198 GLU A CA 1
ATOM 1567 C C . GLU A 1 198 ? 12.529 5.619 7.893 1.00 92.44 198 GLU A C 1
ATOM 1569 O O . GLU A 1 198 ? 12.690 4.846 8.846 1.00 92.44 198 GLU A O 1
ATOM 1574 N N . LEU A 1 199 ? 11.315 6.075 7.574 1.00 93.88 199 LEU A N 1
ATOM 1575 C CA . LEU A 1 199 ? 10.148 5.811 8.408 1.00 93.88 199 LEU A CA 1
ATOM 1576 C C . LEU A 1 199 ? 9.567 4.416 8.181 1.00 93.88 199 LEU A C 1
ATOM 1578 O O . LEU A 1 199 ? 9.225 3.748 9.164 1.00 93.88 199 LEU A O 1
ATOM 1582 N N . PHE A 1 200 ? 9.472 3.969 6.930 1.00 96.00 200 PHE A N 1
ATOM 1583 C CA . PHE A 1 200 ? 8.667 2.806 6.552 1.00 96.00 200 PHE A CA 1
ATOM 1584 C C . PHE A 1 200 ? 9.498 1.599 6.112 1.00 96.00 200 PHE A C 1
ATOM 1586 O O . PHE A 1 200 ? 9.079 0.466 6.347 1.00 96.00 200 PHE A O 1
ATOM 1593 N N . CYS A 1 201 ? 10.706 1.806 5.579 1.00 95.62 201 CYS A N 1
ATOM 1594 C CA . CYS A 1 201 ? 11.610 0.726 5.161 1.00 95.62 201 CYS A CA 1
ATOM 1595 C C . CYS A 1 201 ? 12.616 0.315 6.249 1.00 95.62 201 CYS A C 1
ATOM 1597 O O . CYS A 1 201 ? 13.553 -0.444 5.986 1.00 95.62 201 CYS A O 1
ATOM 1599 N N . SER A 1 202 ? 12.414 0.772 7.488 1.00 91.31 202 SER A N 1
ATOM 1600 C CA . SER A 1 202 ? 13.328 0.544 8.615 1.00 91.31 202 SER A CA 1
ATOM 1601 C C . SER A 1 202 ? 13.612 -0.929 8.917 1.00 91.31 202 SER A C 1
ATOM 1603 O O . SER A 1 202 ? 14.596 -1.219 9.590 1.00 91.31 202 SER A O 1
ATOM 1605 N N . ARG A 1 203 ? 12.811 -1.884 8.416 1.00 91.44 203 ARG A N 1
ATOM 1606 C CA . ARG A 1 203 ? 13.082 -3.316 8.612 1.00 91.44 203 ARG A CA 1
ATOM 1607 C C . ARG A 1 203 ? 14.342 -3.803 7.895 1.00 91.44 203 ARG A C 1
ATOM 1609 O O . ARG A 1 203 ? 14.867 -4.851 8.267 1.00 91.44 203 ARG A O 1
ATOM 1616 N N . ARG A 1 204 ? 14.846 -3.019 6.933 1.00 91.19 204 ARG A N 1
ATOM 1617 C CA . ARG A 1 204 ? 16.165 -3.194 6.311 1.00 91.19 204 ARG A CA 1
ATOM 1618 C C . ARG A 1 204 ? 17.294 -3.214 7.343 1.00 91.19 204 ARG A C 1
ATOM 1620 O O . ARG A 1 204 ? 18.261 -3.953 7.170 1.00 91.19 204 ARG A O 1
ATOM 1627 N N . ASP A 1 205 ? 17.161 -2.444 8.422 1.00 86.75 205 ASP A N 1
ATOM 1628 C CA . ASP A 1 205 ? 18.084 -2.515 9.546 1.00 86.75 205 ASP A CA 1
ATOM 1629 C C . ASP A 1 205 ? 17.889 -3.837 10.309 1.00 86.75 205 ASP A C 1
ATOM 1631 O O . ASP A 1 205 ? 16.794 -4.171 10.772 1.00 86.75 205 ASP A O 1
ATOM 1635 N N . ARG A 1 206 ? 18.980 -4.598 10.457 1.00 80.62 206 ARG A N 1
ATOM 1636 C CA . ARG A 1 206 ? 18.989 -5.922 11.092 1.00 80.62 206 ARG A CA 1
ATOM 1637 C C . ARG A 1 206 ? 18.553 -5.879 12.555 1.00 80.62 206 ARG A C 1
ATOM 1639 O O . ARG A 1 206 ? 18.026 -6.883 13.034 1.00 80.62 206 ARG A O 1
ATOM 1646 N N . VAL A 1 207 ? 18.750 -4.755 13.251 1.00 85.81 207 VAL A N 1
ATOM 1647 C CA . VAL A 1 207 ? 18.319 -4.608 14.653 1.00 85.81 207 VAL A CA 1
ATOM 1648 C C . VAL A 1 207 ? 16.892 -4.077 14.788 1.00 85.81 207 VAL A C 1
ATOM 1650 O O . VAL A 1 207 ? 16.239 -4.315 15.806 1.00 85.81 207 VAL A O 1
ATOM 1653 N N . SER A 1 208 ? 16.375 -3.401 13.762 1.00 86.56 208 SER A N 1
ATOM 1654 C CA . SER A 1 208 ? 15.018 -2.862 13.765 1.00 86.56 208 SER A CA 1
ATOM 1655 C C . SER A 1 208 ? 13.987 -3.982 13.657 1.00 86.56 208 SER A C 1
ATOM 1657 O O . SER A 1 208 ? 14.117 -4.896 12.849 1.00 86.56 208 SER A O 1
ATOM 1659 N N . LYS A 1 209 ? 12.901 -3.901 14.431 1.00 83.00 209 LYS A N 1
ATOM 1660 C CA . LYS A 1 209 ? 11.728 -4.781 14.266 1.00 83.00 209 LYS A CA 1
ATOM 1661 C C . LYS A 1 209 ? 10.707 -4.224 13.265 1.00 83.00 209 LYS A C 1
ATOM 1663 O O . LYS A 1 209 ? 9.697 -4.878 13.014 1.00 83.00 209 LYS A O 1
ATOM 1668 N N . GLY A 1 210 ? 11.019 -3.082 12.648 1.00 87.00 210 GLY A N 1
ATOM 1669 C CA . GLY A 1 210 ? 10.105 -2.270 11.854 1.00 87.00 210 GLY A CA 1
ATOM 1670 C C . GLY A 1 210 ? 9.370 -1.249 12.725 1.00 87.00 210 GLY A C 1
ATOM 1671 O O . GLY A 1 210 ? 9.280 -1.398 13.947 1.00 87.00 210 GLY A O 1
ATOM 1672 N N . ARG A 1 211 ? 8.801 -0.224 12.093 1.00 91.25 211 ARG A N 1
ATOM 1673 C CA . ARG A 1 211 ? 7.994 0.795 12.774 1.00 91.25 211 ARG A CA 1
ATOM 1674 C C . ARG A 1 211 ? 6.609 0.255 13.145 1.00 91.25 211 ARG A C 1
ATOM 1676 O O . ARG A 1 211 ? 5.965 -0.392 12.324 1.00 91.25 211 ARG A O 1
ATOM 1683 N N . VAL A 1 212 ? 6.166 0.533 14.368 1.00 92.56 212 VAL A N 1
ATOM 1684 C CA . VAL A 1 212 ? 4.770 0.347 14.793 1.00 92.56 212 VAL A CA 1
ATOM 1685 C C . VAL A 1 212 ? 4.018 1.641 14.509 1.00 92.56 212 VAL A C 1
ATOM 1687 O O . VAL A 1 212 ? 4.558 2.713 14.781 1.00 92.56 212 VAL A O 1
ATOM 1690 N N . ILE A 1 213 ? 2.826 1.524 13.931 1.00 94.06 213 ILE A N 1
ATOM 1691 C CA . ILE A 1 213 ? 1.943 2.637 13.577 1.00 94.06 213 ILE A CA 1
ATOM 1692 C C . ILE A 1 213 ? 0.534 2.225 13.994 1.00 94.06 213 ILE A C 1
ATOM 1694 O O . ILE A 1 213 ? -0.037 1.320 13.384 1.00 94.06 213 ILE A O 1
ATOM 1698 N N . GLY A 1 214 ? 0.001 2.818 15.061 1.00 93.44 214 GLY A N 1
ATOM 1699 C CA . GLY A 1 214 ? -1.258 2.375 15.674 1.00 93.44 214 GLY A CA 1
ATOM 1700 C C . GLY A 1 214 ? -1.292 0.849 15.922 1.00 93.44 214 GLY A C 1
ATOM 1701 O O . GLY A 1 214 ? -0.340 0.299 16.492 1.00 93.44 214 GLY A O 1
ATOM 1702 N N . PRO A 1 215 ? -2.332 0.120 15.462 1.00 93.31 215 PRO A N 1
ATOM 1703 C CA . PRO A 1 215 ? -2.436 -1.332 15.598 1.00 93.31 215 PRO A CA 1
ATOM 1704 C C . PRO A 1 215 ? -1.586 -2.122 14.592 1.00 93.31 215 PRO A C 1
ATOM 1706 O O . PRO A 1 215 ? -1.630 -3.356 14.605 1.00 93.31 215 PRO A O 1
ATOM 1709 N N . TRP A 1 216 ? -0.785 -1.467 13.748 1.00 95.00 216 TRP A N 1
ATOM 1710 C CA . TRP A 1 216 ? -0.010 -2.124 12.701 1.00 95.00 216 TRP A CA 1
ATOM 1711 C C . TRP A 1 216 ? 1.502 -2.106 12.935 1.00 95.00 216 TRP A C 1
ATOM 1713 O O . TRP A 1 216 ? 2.068 -1.238 13.592 1.00 95.00 216 TRP A O 1
ATOM 1723 N N . GLN A 1 217 ? 2.175 -3.081 12.333 1.00 93.94 217 GLN A N 1
ATOM 1724 C CA . GLN A 1 217 ? 3.622 -3.211 12.264 1.00 93.94 217 GLN A CA 1
ATOM 1725 C C . GLN A 1 217 ? 4.054 -3.147 10.795 1.00 93.94 217 GLN A C 1
ATOM 1727 O O . GLN A 1 217 ? 3.735 -4.051 10.015 1.00 93.94 217 GLN A O 1
ATOM 1732 N N . CYS A 1 218 ? 4.832 -2.128 10.427 1.00 95.25 218 CYS A N 1
ATOM 1733 C CA . CYS A 1 218 ? 5.466 -2.036 9.114 1.00 95.25 218 CYS A CA 1
ATOM 1734 C C . CYS A 1 218 ? 6.444 -3.197 8.926 1.00 95.25 218 CYS A C 1
ATOM 1736 O O . CYS A 1 218 ? 7.296 -3.454 9.786 1.00 95.25 218 CYS A O 1
ATOM 1738 N N . ARG A 1 219 ? 6.316 -3.906 7.803 1.00 94.25 219 ARG A N 1
ATOM 1739 C CA . ARG A 1 219 ? 7.114 -5.108 7.505 1.00 94.25 219 ARG A CA 1
ATOM 1740 C C . ARG A 1 219 ? 8.172 -4.887 6.429 1.00 94.25 219 ARG A C 1
ATOM 1742 O O . ARG A 1 219 ? 9.094 -5.696 6.318 1.00 94.25 219 ARG A O 1
ATOM 1749 N N . GLN A 1 220 ? 8.030 -3.836 5.629 1.00 94.25 220 GLN A N 1
ATOM 1750 C CA . GLN A 1 220 ? 8.799 -3.687 4.404 1.00 94.25 220 GLN A CA 1
ATOM 1751 C C . GLN A 1 220 ? 10.252 -3.261 4.638 1.00 94.25 220 GLN A C 1
ATOM 1753 O O . GLN A 1 220 ? 10.592 -2.545 5.576 1.00 94.25 220 GLN A O 1
ATOM 1758 N N . HIS A 1 221 ? 11.108 -3.730 3.738 1.00 95.12 221 HIS A N 1
ATOM 1759 C CA . HIS A 1 221 ? 12.529 -3.407 3.661 1.00 95.12 221 HIS A CA 1
ATOM 1760 C C . HIS A 1 221 ? 12.833 -2.526 2.456 1.00 95.12 221 HIS A C 1
ATOM 1762 O O . HIS A 1 221 ? 13.967 -2.127 2.306 1.00 95.12 221 HIS A O 1
ATOM 1768 N N . ARG A 1 222 ? 11.893 -2.306 1.537 1.00 95.69 222 ARG A N 1
ATOM 1769 C CA . ARG A 1 222 ? 12.043 -1.492 0.322 1.00 95.69 222 ARG A CA 1
ATOM 1770 C C . ARG A 1 222 ? 10.711 -0.797 0.057 1.00 95.69 222 ARG A C 1
ATOM 1772 O O . ARG A 1 222 ? 9.701 -1.169 0.659 1.00 95.69 222 ARG A O 1
ATOM 1779 N N . SER A 1 223 ? 10.708 0.194 -0.824 1.00 95.69 223 SER A N 1
ATOM 1780 C CA . SER A 1 223 ? 9.475 0.876 -1.236 1.00 95.69 223 SER A CA 1
ATOM 1781 C C . SER A 1 223 ? 8.562 0.030 -2.126 1.00 95.69 223 SER A C 1
ATOM 1783 O O . SER A 1 223 ? 7.389 0.344 -2.271 1.00 95.69 223 SER A O 1
ATOM 1785 N N . TYR A 1 224 ? 9.081 -1.074 -2.659 1.00 96.25 224 TYR A N 1
ATOM 1786 C CA . TYR A 1 224 ? 8.347 -2.096 -3.397 1.00 96.25 224 TYR A CA 1
ATOM 1787 C C . TYR A 1 224 ? 8.476 -3.457 -2.709 1.00 96.25 224 TYR A C 1
ATOM 1789 O O . TYR A 1 224 ? 9.431 -3.726 -1.969 1.00 96.25 224 TYR A O 1
ATOM 1797 N N . TRP A 1 225 ? 7.506 -4.335 -2.943 1.00 97.62 225 TRP A N 1
ATOM 1798 C CA . TRP A 1 225 ? 7.406 -5.615 -2.244 1.00 97.62 225 TRP A CA 1
ATOM 1799 C C . TRP A 1 225 ? 6.523 -6.610 -3.005 1.00 97.62 225 TRP A C 1
ATOM 1801 O O . TRP A 1 225 ? 5.679 -6.233 -3.813 1.00 97.62 225 TRP A O 1
ATOM 1811 N N . ALA A 1 226 ? 6.709 -7.899 -2.727 1.00 98.00 226 ALA A N 1
ATOM 1812 C CA . ALA A 1 226 ? 5.827 -8.976 -3.159 1.00 98.00 226 ALA A CA 1
ATOM 1813 C C . ALA A 1 226 ? 5.475 -9.860 -1.958 1.00 98.00 226 ALA A C 1
ATOM 1815 O O . ALA A 1 226 ? 6.370 -10.344 -1.268 1.00 98.00 226 ALA A O 1
ATOM 1816 N N . ILE A 1 227 ? 4.182 -10.046 -1.709 1.00 98.19 227 ILE A N 1
ATOM 1817 C CA . ILE A 1 227 ? 3.637 -10.849 -0.614 1.00 98.19 227 ILE A CA 1
ATOM 1818 C C . ILE A 1 227 ? 3.065 -12.128 -1.207 1.00 98.19 227 ILE A C 1
ATOM 1820 O O . ILE A 1 227 ? 2.216 -12.055 -2.096 1.00 98.19 227 ILE A O 1
ATOM 1824 N N . GLN A 1 228 ? 3.502 -13.278 -0.704 1.00 97.50 228 GLN A N 1
ATOM 1825 C CA . GLN A 1 228 ? 2.904 -14.568 -1.028 1.00 97.50 228 GLN A CA 1
ATOM 1826 C C . GLN A 1 228 ? 1.877 -14.925 0.045 1.00 97.50 228 GLN A C 1
ATOM 1828 O O . GLN A 1 228 ? 2.142 -14.789 1.237 1.00 97.50 228 GLN A O 1
ATOM 1833 N N . LEU A 1 229 ? 0.703 -15.367 -0.382 1.00 97.12 229 LEU A N 1
ATOM 1834 C CA . LEU A 1 229 ? -0.440 -15.694 0.462 1.00 97.12 229 LEU A CA 1
ATOM 1835 C C . LEU A 1 229 ? -0.879 -17.149 0.221 1.00 97.12 229 LEU A C 1
ATOM 1837 O O . LEU A 1 229 ? -0.426 -17.774 -0.750 1.00 97.12 229 LEU A O 1
ATOM 1841 N N . PRO A 1 230 ? -1.768 -17.697 1.070 1.00 94.56 230 PRO A N 1
ATOM 1842 C CA . PRO A 1 230 ? -2.349 -19.017 0.850 1.00 94.56 230 PRO A CA 1
ATOM 1843 C C . PRO A 1 230 ? -2.995 -19.154 -0.536 1.00 94.56 230 PRO A C 1
ATOM 1845 O O . PRO A 1 230 ? -3.339 -18.172 -1.200 1.00 94.56 230 PRO A O 1
ATOM 1848 N N . ASP A 1 231 ? -3.152 -20.395 -0.997 1.00 92.94 231 ASP A N 1
ATOM 1849 C CA . ASP A 1 231 ? -3.793 -20.733 -2.275 1.00 92.94 231 ASP A CA 1
ATOM 1850 C C . ASP A 1 231 ? -3.151 -20.088 -3.514 1.00 92.94 231 ASP A C 1
ATOM 1852 O O . ASP A 1 231 ? -3.840 -19.787 -4.498 1.00 92.94 231 ASP A O 1
ATOM 1856 N N . ASN A 1 232 ? -1.830 -19.883 -3.476 1.00 95.31 232 ASN A N 1
ATOM 1857 C CA . ASN A 1 232 ? -1.033 -19.304 -4.563 1.00 95.31 232 ASN A CA 1
ATOM 1858 C C . ASN A 1 232 ? -1.510 -17.899 -4.982 1.00 95.31 232 ASN A C 1
ATOM 1860 O O . ASN A 1 232 ? -1.519 -17.538 -6.166 1.00 95.31 232 ASN A O 1
ATOM 1864 N N . TRP A 1 233 ? -1.965 -17.118 -4.002 1.00 97.44 233 TRP A N 1
ATOM 1865 C CA . TRP A 1 233 ? -2.214 -15.692 -4.160 1.00 97.44 233 TRP A CA 1
ATOM 1866 C C . TRP A 1 233 ? -0.933 -14.893 -3.930 1.00 97.44 233 TRP A C 1
ATOM 1868 O O . TRP A 1 233 ? -0.125 -15.210 -3.062 1.00 97.44 233 TRP A O 1
ATOM 1878 N N . TRP A 1 234 ? -0.772 -13.830 -4.707 1.00 98.25 234 TRP A N 1
ATOM 1879 C CA . TRP A 1 234 ? 0.356 -12.917 -4.639 1.00 98.25 234 TRP A CA 1
ATOM 1880 C C . TRP A 1 234 ? -0.144 -11.482 -4.683 1.00 98.25 234 TRP A C 1
ATOM 1882 O O . TRP A 1 234 ? -1.035 -11.158 -5.469 1.00 98.25 234 TRP A O 1
ATOM 1892 N N . ILE A 1 235 ? 0.459 -10.615 -3.878 1.00 98.50 235 ILE A N 1
ATOM 1893 C CA . ILE A 1 235 ? 0.236 -9.170 -3.947 1.00 98.50 235 ILE A CA 1
ATOM 1894 C C . ILE A 1 235 ? 1.563 -8.504 -4.245 1.00 98.50 235 ILE A C 1
ATOM 1896 O O . ILE A 1 235 ? 2.527 -8.695 -3.508 1.00 98.50 235 ILE A O 1
ATOM 1900 N N . TRP A 1 236 ? 1.628 -7.748 -5.330 1.00 98.12 236 TRP A N 1
ATOM 1901 C CA . TRP A 1 236 ? 2.820 -7.003 -5.710 1.00 98.12 236 TRP A CA 1
ATOM 1902 C C . TRP A 1 236 ? 2.553 -5.518 -5.542 1.00 98.12 236 TRP A C 1
ATOM 1904 O O . TRP A 1 236 ? 1.635 -4.988 -6.160 1.00 98.12 236 TRP A O 1
ATOM 1914 N N . GLY A 1 237 ? 3.373 -4.851 -4.742 1.00 97.00 237 GLY A N 1
ATOM 1915 C CA . GLY A 1 237 ? 3.383 -3.404 -4.616 1.00 97.00 237 GLY A CA 1
ATOM 1916 C C . GLY A 1 237 ? 4.565 -2.814 -5.376 1.00 97.00 237 GLY A C 1
ATOM 1917 O O . GLY A 1 237 ? 5.714 -3.137 -5.064 1.00 97.00 237 GLY A O 1
ATOM 1918 N N . LEU A 1 238 ? 4.283 -1.970 -6.369 1.00 94.19 238 LEU A N 1
ATOM 1919 C CA . LEU A 1 238 ? 5.290 -1.381 -7.249 1.00 94.19 238 LEU A CA 1
ATOM 1920 C C . LEU A 1 238 ? 5.456 0.107 -6.941 1.00 94.19 238 LEU A C 1
ATOM 1922 O O . LEU A 1 238 ? 4.485 0.861 -6.919 1.00 94.19 238 LEU A O 1
ATOM 1926 N N . ASP A 1 239 ? 6.705 0.531 -6.784 1.00 92.88 239 ASP A N 1
ATOM 1927 C CA . ASP A 1 239 ? 7.063 1.936 -6.628 1.00 92.88 239 ASP A CA 1
ATOM 1928 C C . ASP A 1 239 ? 7.365 2.531 -8.005 1.00 92.88 239 ASP A C 1
ATOM 1930 O O . ASP A 1 239 ? 8.414 2.250 -8.601 1.00 92.88 239 ASP A O 1
ATOM 1934 N N . ILE A 1 240 ? 6.426 3.336 -8.501 1.00 84.88 240 ILE A N 1
ATOM 1935 C CA . ILE A 1 240 ? 6.414 3.873 -9.867 1.00 84.88 240 ILE A CA 1
ATOM 1936 C C . ILE A 1 240 ? 6.918 5.320 -9.974 1.00 84.88 240 ILE A C 1
ATOM 1938 O O . ILE A 1 240 ? 6.911 5.883 -11.075 1.00 84.88 240 ILE A O 1
ATOM 1942 N N . GLN A 1 241 ? 7.399 5.908 -8.872 1.00 79.31 241 GLN A N 1
ATOM 1943 C CA . GLN A 1 241 ? 7.863 7.299 -8.829 1.00 79.31 241 GLN A CA 1
ATOM 1944 C C . GLN A 1 241 ? 6.802 8.296 -9.353 1.00 79.31 241 GLN A C 1
ATOM 1946 O O . GLN A 1 241 ? 5.612 8.122 -9.115 1.00 79.31 241 GLN A O 1
ATOM 1951 N N . LEU A 1 242 ? 7.234 9.341 -10.075 1.00 67.56 242 LEU A N 1
ATOM 1952 C CA . LEU A 1 242 ? 6.397 10.395 -10.664 1.00 67.56 242 LEU A CA 1
ATOM 1953 C C . LEU A 1 242 ? 5.981 10.105 -12.120 1.00 67.56 242 LEU A C 1
ATOM 1955 O O . LEU A 1 242 ? 5.073 10.748 -12.637 1.00 67.56 242 LEU A O 1
ATOM 1959 N N . THR A 1 243 ? 6.688 9.213 -12.827 1.00 59.41 243 THR A N 1
ATOM 1960 C CA . THR A 1 243 ? 6.590 9.058 -14.298 1.00 59.41 243 THR A CA 1
ATOM 1961 C C . THR A 1 243 ? 6.645 7.601 -14.773 1.00 59.41 243 THR A C 1
ATOM 1963 O O . THR A 1 243 ? 7.145 7.319 -15.862 1.00 59.41 243 THR A O 1
ATOM 1966 N N . ALA A 1 244 ? 6.173 6.648 -13.959 1.00 63.50 244 ALA A N 1
ATOM 1967 C CA . ALA A 1 244 ? 6.219 5.210 -14.267 1.00 63.50 244 ALA A CA 1
ATOM 1968 C C . ALA A 1 244 ? 7.642 4.666 -14.540 1.00 63.50 244 ALA A C 1
ATOM 1970 O O . ALA A 1 244 ? 7.833 3.637 -15.203 1.00 63.50 244 ALA A O 1
ATOM 1971 N N . SER A 1 245 ? 8.657 5.354 -14.013 1.00 68.62 245 SER A N 1
ATOM 1972 C CA . SER A 1 245 ? 10.047 4.913 -14.054 1.00 68.62 245 SER A CA 1
ATOM 1973 C C . SER A 1 245 ? 10.290 3.910 -12.933 1.00 68.62 245 SER A C 1
ATOM 1975 O O . SER A 1 245 ? 10.028 4.198 -11.765 1.00 68.62 245 SER A O 1
ATOM 1977 N N . VAL A 1 246 ? 10.821 2.740 -13.282 1.00 77.56 246 VAL A N 1
ATOM 1978 C CA . VAL A 1 246 ? 11.291 1.735 -12.320 1.00 77.56 246 VAL A CA 1
ATOM 1979 C C . VAL A 1 246 ? 12.772 1.474 -12.556 1.00 77.56 246 VAL A C 1
ATOM 1981 O O . VAL A 1 246 ? 13.230 1.363 -13.703 1.00 77.56 246 VAL A O 1
ATOM 1984 N N . ASP A 1 247 ? 13.520 1.399 -11.461 1.00 85.12 247 ASP A N 1
ATOM 1985 C CA . ASP A 1 247 ? 14.955 1.165 -11.470 1.00 85.12 247 ASP A CA 1
ATOM 1986 C C . ASP A 1 247 ? 15.294 -0.309 -11.759 1.00 85.12 247 ASP 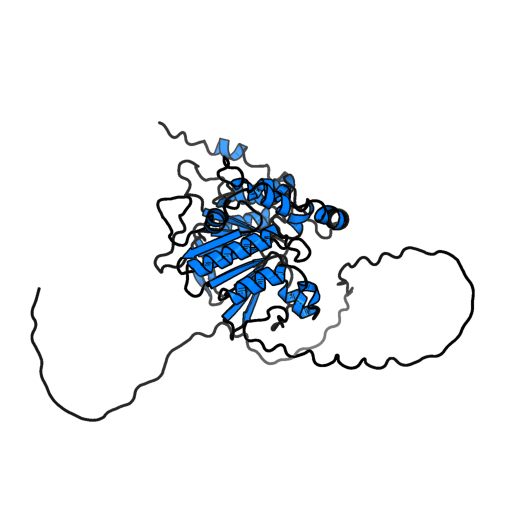A C 1
ATOM 1988 O O . ASP A 1 247 ? 14.459 -1.216 -11.670 1.00 85.12 247 ASP A O 1
ATOM 1992 N N . VAL A 1 248 ? 16.557 -0.563 -12.104 1.00 87.12 248 VAL A N 1
ATOM 1993 C CA . VAL A 1 248 ? 17.042 -1.911 -12.438 1.00 87.12 248 VAL A CA 1
ATOM 1994 C C . VAL A 1 248 ? 16.910 -2.880 -11.258 1.00 87.12 248 VAL A C 1
ATOM 1996 O O . VAL A 1 248 ? 16.603 -4.051 -11.479 1.00 87.12 248 VAL A O 1
ATOM 1999 N N . GLY A 1 249 ? 17.099 -2.415 -10.022 1.00 90.88 249 GLY A N 1
ATOM 2000 C CA . GLY A 1 249 ? 16.972 -3.235 -8.819 1.00 90.88 249 GLY A CA 1
ATOM 2001 C C . GLY A 1 249 ? 15.541 -3.723 -8.604 1.00 90.88 249 GLY A C 1
ATOM 2002 O O . GLY A 1 249 ? 15.338 -4.898 -8.296 1.00 90.88 249 GLY A O 1
ATOM 2003 N N . GLN A 1 250 ? 14.546 -2.869 -8.850 1.00 92.81 250 GLN A N 1
ATOM 2004 C CA . GLN A 1 250 ? 13.137 -3.261 -8.800 1.00 92.81 250 GLN A CA 1
ATOM 2005 C C . GLN A 1 250 ? 12.768 -4.256 -9.914 1.00 92.81 250 GLN A C 1
ATOM 2007 O O . GLN A 1 250 ? 12.096 -5.253 -9.651 1.00 92.81 250 GLN A O 1
ATOM 2012 N N . ILE A 1 251 ? 13.267 -4.064 -11.142 1.00 90.94 251 ILE A N 1
ATOM 2013 C CA . ILE A 1 251 ? 13.075 -5.036 -12.237 1.00 90.94 251 ILE A CA 1
ATOM 2014 C C . ILE A 1 251 ? 13.675 -6.400 -11.864 1.00 90.94 251 ILE A C 1
ATOM 2016 O O . ILE A 1 251 ? 13.036 -7.436 -12.041 1.00 90.94 251 ILE A O 1
ATOM 2020 N N . GLN A 1 252 ? 14.903 -6.413 -11.339 1.00 92.19 252 GLN A N 1
ATOM 2021 C CA . GLN A 1 252 ? 15.570 -7.640 -10.900 1.00 92.19 252 GLN A CA 1
ATOM 2022 C C . GLN A 1 252 ? 14.817 -8.320 -9.753 1.00 92.19 252 GLN A C 1
ATOM 2024 O O . GLN A 1 252 ? 14.690 -9.543 -9.762 1.00 92.19 252 GLN A O 1
ATOM 2029 N N . TYR A 1 253 ? 14.274 -7.543 -8.812 1.00 95.12 253 TYR A N 1
ATOM 2030 C CA . TYR A 1 253 ? 13.448 -8.057 -7.723 1.00 95.12 253 TYR A CA 1
ATOM 2031 C C . TYR A 1 253 ? 12.229 -8.817 -8.253 1.00 95.12 253 TYR A C 1
ATOM 2033 O O . TYR A 1 253 ? 12.061 -9.992 -7.933 1.00 95.12 253 TYR A O 1
ATOM 2041 N N . PHE A 1 254 ? 11.418 -8.203 -9.119 1.00 95.56 254 PHE A N 1
ATOM 2042 C CA . PHE A 1 254 ? 10.214 -8.861 -9.640 1.00 95.56 254 PHE A CA 1
ATOM 2043 C C . PHE A 1 254 ? 10.517 -10.007 -10.614 1.00 95.56 254 PHE A C 1
ATOM 2045 O O . PHE A 1 254 ? 9.758 -10.973 -10.665 1.00 95.56 254 PHE A O 1
ATOM 2052 N N . ASN A 1 255 ? 11.653 -9.976 -11.318 1.00 94.19 255 ASN A N 1
ATOM 2053 C CA . ASN A 1 255 ? 12.138 -11.138 -12.070 1.00 94.19 255 ASN A CA 1
ATOM 2054 C C . ASN A 1 255 ? 12.523 -12.308 -11.150 1.00 94.19 255 ASN A C 1
ATOM 2056 O O . ASN A 1 255 ? 12.249 -13.460 -11.471 1.00 94.19 255 ASN A O 1
ATOM 2060 N N . ALA A 1 256 ? 13.148 -12.039 -10.002 1.00 95.56 256 ALA A N 1
ATOM 2061 C CA . ALA A 1 256 ? 13.459 -13.085 -9.031 1.00 95.56 256 ALA A CA 1
ATOM 2062 C C . ALA A 1 256 ? 12.180 -13.650 -8.392 1.00 95.56 256 ALA A C 1
ATOM 2064 O O . ALA A 1 256 ? 12.044 -14.867 -8.259 1.00 95.56 256 ALA A O 1
ATOM 2065 N N . VAL A 1 257 ? 11.219 -12.784 -8.045 1.00 97.06 257 VAL A N 1
ATOM 2066 C CA . VAL A 1 257 ? 9.902 -13.196 -7.531 1.00 97.06 257 VAL A CA 1
ATOM 2067 C C . VAL A 1 257 ? 9.179 -14.071 -8.553 1.00 97.06 257 VAL A C 1
ATOM 2069 O O . VAL A 1 257 ? 8.678 -15.131 -8.195 1.00 97.06 257 VAL A O 1
ATOM 2072 N N . SER A 1 258 ? 9.177 -13.693 -9.832 1.00 95.19 258 SER A N 1
ATOM 2073 C CA . SER A 1 258 ? 8.505 -14.479 -10.869 1.00 95.19 258 SER A CA 1
ATOM 2074 C C . SER A 1 258 ? 9.140 -15.856 -11.084 1.00 95.19 258 SER A C 1
ATOM 2076 O O . SER A 1 258 ? 8.425 -16.850 -11.185 1.00 95.19 258 SER A O 1
ATOM 2078 N N . GLN A 1 259 ? 10.472 -15.957 -11.043 1.00 95.06 259 GLN A N 1
ATOM 2079 C CA . GLN A 1 259 ? 11.172 -17.248 -11.035 1.00 95.06 259 GLN A CA 1
ATOM 2080 C C . GLN A 1 259 ? 10.840 -18.078 -9.790 1.00 95.06 259 GLN A C 1
ATOM 2082 O O . GLN A 1 259 ? 10.804 -19.308 -9.843 1.00 95.06 259 GLN A O 1
ATOM 2087 N N . HIS A 1 260 ? 10.617 -17.434 -8.642 1.00 95.62 260 HIS A N 1
ATOM 2088 C CA . HIS A 1 260 ? 10.186 -18.141 -7.442 1.00 95.62 260 HIS A CA 1
ATOM 2089 C C . HIS A 1 260 ? 8.761 -18.682 -7.583 1.00 95.62 260 HIS A C 1
ATOM 2091 O O . HIS A 1 260 ? 8.535 -19.839 -7.233 1.00 95.62 260 HIS A O 1
ATOM 2097 N N . MET A 1 261 ? 7.841 -17.900 -8.148 1.00 95.62 261 MET A N 1
ATOM 2098 C CA . MET A 1 261 ? 6.465 -18.324 -8.424 1.00 95.62 261 MET A CA 1
ATOM 2099 C C . MET A 1 261 ? 6.417 -19.571 -9.311 1.00 95.62 261 MET A C 1
ATOM 2101 O O . MET A 1 261 ? 5.655 -20.492 -9.031 1.00 95.62 261 MET A O 1
ATOM 2105 N N . GLU A 1 262 ? 7.279 -19.657 -10.327 1.00 92.62 262 GLU A N 1
ATOM 2106 C CA . GLU A 1 262 ? 7.398 -20.860 -11.163 1.00 92.62 262 GLU A CA 1
ATOM 2107 C C . GLU A 1 262 ? 7.795 -22.102 -10.355 1.00 92.62 262 GLU A C 1
ATOM 2109 O O . GLU A 1 262 ? 7.279 -23.189 -10.605 1.00 92.62 262 GLU A O 1
ATOM 2114 N N . LYS A 1 263 ? 8.678 -21.945 -9.359 1.00 92.50 263 LYS A N 1
ATOM 2115 C CA . LYS A 1 263 ? 9.092 -23.043 -8.468 1.00 92.50 263 LYS A CA 1
ATOM 2116 C C . LYS A 1 263 ? 7.982 -23.478 -7.513 1.00 92.50 263 LYS A C 1
ATOM 2118 O O . LYS A 1 263 ? 7.942 -24.649 -7.157 1.00 92.50 263 LYS A O 1
ATOM 2123 N N . VAL A 1 264 ? 7.121 -22.551 -7.084 1.00 91.38 264 VAL A N 1
ATOM 2124 C CA . VAL A 1 264 ? 5.923 -22.873 -6.285 1.00 91.38 264 VAL A CA 1
ATOM 2125 C C . VAL A 1 264 ? 4.940 -23.706 -7.117 1.00 91.38 264 VAL A C 1
ATOM 2127 O O . VAL A 1 264 ? 4.312 -24.624 -6.596 1.00 91.38 264 VAL A O 1
ATOM 2130 N N . GLY A 1 265 ? 4.866 -23.445 -8.424 1.00 88.50 265 GLY A N 1
ATOM 2131 C CA . GLY A 1 265 ? 4.039 -24.193 -9.364 1.00 88.50 265 GLY A CA 1
ATOM 2132 C C . GLY A 1 265 ? 2.569 -23.760 -9.365 1.00 88.50 265 GLY A C 1
ATOM 2133 O O . GLY A 1 265 ? 2.144 -22.858 -8.643 1.00 88.50 265 GLY A O 1
ATOM 2134 N N . GLY A 1 266 ? 1.771 -24.397 -10.226 1.00 91.44 266 GLY A N 1
ATOM 2135 C CA . GLY A 1 266 ? 0.375 -24.016 -10.462 1.00 91.44 266 GLY A CA 1
ATOM 2136 C C . GLY A 1 266 ? 0.227 -22.684 -11.210 1.00 91.44 266 GLY A C 1
ATOM 2137 O O . GLY A 1 266 ? 1.186 -22.158 -11.767 1.00 91.44 266 GLY A O 1
ATOM 2138 N N . GLN A 1 267 ? -0.996 -22.147 -11.248 1.00 91.94 267 GLN A N 1
ATOM 2139 C CA . GLN A 1 267 ? -1.271 -20.835 -11.842 1.00 91.94 267 GLN A CA 1
ATOM 2140 C C . GLN A 1 267 ? -1.437 -19.785 -10.732 1.00 91.94 267 GLN A C 1
ATOM 2142 O O . GLN A 1 267 ? -2.479 -19.777 -10.067 1.00 91.94 267 GLN A O 1
ATOM 2147 N N . PRO A 1 268 ? -0.453 -18.895 -10.519 1.00 96.00 268 PRO A N 1
ATOM 2148 C CA . PRO A 1 268 ? -0.541 -17.891 -9.471 1.00 96.00 268 PRO A CA 1
ATOM 2149 C C . PRO A 1 268 ? -1.616 -16.849 -9.783 1.00 96.00 268 PRO A C 1
ATOM 2151 O O . PRO A 1 268 ? -1.860 -16.496 -10.941 1.00 96.00 268 PRO A O 1
ATOM 2154 N N . LYS A 1 269 ? -2.257 -16.343 -8.731 1.00 97.19 269 LYS A N 1
ATOM 2155 C CA . LYS A 1 269 ? -3.256 -15.268 -8.789 1.00 97.19 269 LYS A CA 1
ATOM 2156 C C . LYS A 1 269 ? -2.627 -14.000 -8.239 1.00 97.19 269 LYS A C 1
ATOM 2158 O O . LYS A 1 269 ? -2.134 -14.017 -7.119 1.00 97.19 269 LYS A O 1
ATOM 2163 N N . ILE A 1 270 ? -2.639 -12.919 -9.010 1.00 97.94 270 ILE A N 1
ATOM 2164 C CA . ILE A 1 270 ? -1.876 -11.710 -8.681 1.00 97.94 270 ILE A CA 1
ATOM 2165 C C . ILE A 1 270 ? -2.821 -10.528 -8.458 1.00 97.94 270 ILE A C 1
ATOM 2167 O O . ILE A 1 270 ? -3.714 -10.279 -9.270 1.00 97.94 270 ILE A O 1
ATOM 2171 N N . ILE A 1 271 ? -2.601 -9.788 -7.376 1.00 98.12 271 ILE A N 1
ATOM 2172 C CA . ILE A 1 271 ? -3.122 -8.439 -7.157 1.00 98.12 271 ILE A CA 1
ATOM 2173 C C . ILE A 1 271 ? -1.946 -7.477 -7.320 1.00 98.12 271 ILE A C 1
ATOM 2175 O O . ILE A 1 271 ? -0.910 -7.646 -6.681 1.00 98.12 271 ILE A O 1
ATOM 2179 N N . LEU A 1 272 ? -2.091 -6.492 -8.197 1.00 96.25 272 LEU A N 1
ATOM 2180 C CA . LEU A 1 272 ? -1.093 -5.451 -8.411 1.00 96.25 272 LEU A CA 1
ATOM 2181 C C . LEU A 1 272 ? -1.531 -4.180 -7.682 1.00 96.25 272 LEU A C 1
ATOM 2183 O O . LEU A 1 272 ? -2.664 -3.737 -7.846 1.00 96.25 272 LEU A O 1
ATOM 2187 N N . CYS A 1 273 ? -0.634 -3.584 -6.913 1.00 96.44 273 CYS A N 1
ATOM 2188 C CA . CYS A 1 273 ? -0.816 -2.294 -6.265 1.00 96.44 273 CYS A CA 1
ATOM 2189 C C . CYS A 1 273 ? 0.172 -1.299 -6.881 1.00 96.44 273 CYS A C 1
ATOM 2191 O O . CYS A 1 273 ? 1.377 -1.565 -6.931 1.00 96.44 273 CYS A O 1
ATOM 2193 N N . ILE A 1 274 ? -0.346 -0.174 -7.367 1.00 92.25 274 ILE A N 1
ATOM 2194 C CA . ILE A 1 274 ? 0.425 0.933 -7.946 1.00 92.25 274 ILE A CA 1
ATOM 2195 C C . ILE A 1 274 ? -0.139 2.249 -7.413 1.00 92.25 274 ILE A C 1
ATOM 2197 O O . ILE A 1 274 ? -1.329 2.309 -7.142 1.00 92.25 274 ILE A O 1
ATOM 2201 N N . ALA A 1 275 ? 0.667 3.301 -7.288 1.00 90.12 275 ALA A N 1
ATOM 2202 C CA . ALA A 1 275 ? 0.168 4.553 -6.713 1.00 90.12 275 ALA A CA 1
ATOM 2203 C C . ALA A 1 275 ? -0.900 5.241 -7.576 1.00 90.12 275 ALA A C 1
ATOM 2205 O O . ALA A 1 275 ? -1.966 5.580 -7.078 1.00 90.12 275 ALA A O 1
ATOM 2206 N N . THR A 1 276 ? -0.654 5.351 -8.882 1.00 87.12 276 THR A N 1
ATOM 2207 C CA . THR A 1 276 ? -1.512 6.093 -9.818 1.00 87.12 276 THR A CA 1
ATOM 2208 C C . THR A 1 276 ? -2.349 5.151 -10.695 1.00 87.12 276 THR A C 1
ATOM 2210 O O . THR A 1 276 ? -1.795 4.197 -11.262 1.00 87.12 276 THR A O 1
ATOM 2213 N N . PRO A 1 277 ? -3.653 5.424 -10.913 1.00 85.62 277 PRO A N 1
ATOM 2214 C CA . PRO A 1 277 ? -4.568 4.628 -11.729 1.00 85.62 277 PRO A CA 1
ATOM 2215 C C . PRO A 1 277 ? -4.348 4.932 -13.209 1.00 85.62 277 PRO A C 1
ATOM 2217 O O . PRO A 1 277 ? -5.226 5.402 -13.931 1.00 85.62 277 PRO A O 1
ATOM 2220 N N . SER A 1 278 ? -3.137 4.644 -13.673 1.00 73.12 278 SER A N 1
ATOM 2221 C CA . SER A 1 278 ? -2.639 5.021 -14.993 1.00 73.12 278 SER A CA 1
ATOM 2222 C C . SER A 1 278 ? -3.590 4.647 -16.146 1.00 73.12 278 SER A C 1
ATOM 2224 O O . SER A 1 278 ? -3.561 5.305 -17.189 1.00 73.12 278 SER A O 1
ATOM 2226 N N . TRP A 1 279 ? -4.448 3.617 -15.982 1.00 75.31 279 TRP A N 1
ATOM 2227 C CA . TRP A 1 279 ? -5.420 3.196 -17.006 1.00 75.31 279 TRP A CA 1
ATOM 2228 C C . TRP A 1 279 ? -6.344 4.326 -17.448 1.00 75.31 279 TRP A C 1
ATOM 2230 O O . TRP A 1 279 ? -6.758 4.331 -18.604 1.00 75.31 279 TRP A O 1
ATOM 2240 N N . GLN A 1 280 ? -6.642 5.278 -16.567 1.00 63.31 280 GLN A N 1
ATOM 2241 C CA . GLN A 1 280 ? -7.496 6.415 -16.896 1.00 63.31 280 GLN A CA 1
ATOM 2242 C C . GLN A 1 280 ? -6.788 7.388 -17.851 1.00 63.31 280 GLN A C 1
ATOM 2244 O O . GLN A 1 280 ? -7.346 7.767 -18.878 1.00 63.31 280 GLN A O 1
ATOM 2249 N N . LEU A 1 281 ? -5.505 7.679 -17.609 1.00 56.62 281 LEU A N 1
ATOM 2250 C CA . LEU A 1 281 ? -4.697 8.543 -18.477 1.00 56.62 281 LEU A CA 1
ATOM 2251 C C . LEU A 1 281 ? -4.508 7.942 -19.884 1.00 56.62 281 LEU A C 1
ATOM 2253 O O . LEU A 1 281 ? -4.495 8.658 -20.890 1.00 56.62 281 LEU A O 1
ATOM 2257 N N . GLY A 1 282 ? -4.371 6.614 -19.962 1.00 52.56 282 GLY A N 1
ATOM 2258 C CA . GLY A 1 282 ? -4.302 5.880 -21.228 1.00 52.56 282 GLY A CA 1
ATOM 2259 C C . GLY A 1 282 ? -5.599 5.963 -22.041 1.00 52.56 282 GLY A C 1
ATOM 2260 O O . GLY A 1 282 ? -5.533 6.103 -23.264 1.00 52.56 282 GLY A O 1
ATOM 2261 N N . ALA A 1 283 ? -6.753 5.935 -21.368 1.00 50.31 283 ALA A N 1
ATOM 2262 C CA . ALA A 1 283 ? -8.065 6.092 -21.993 1.00 50.31 283 ALA A CA 1
ATOM 2263 C C . ALA A 1 283 ? -8.300 7.528 -22.499 1.00 50.31 283 ALA A C 1
ATOM 2265 O O . ALA A 1 283 ? -8.828 7.715 -23.592 1.00 50.31 283 ALA A O 1
ATOM 2266 N N . GLU A 1 284 ? -7.860 8.543 -21.748 1.00 49.19 284 GLU A N 1
ATOM 2267 C CA . GLU A 1 284 ? -8.061 9.956 -22.104 1.00 49.19 284 GLU A CA 1
ATOM 2268 C C . GLU A 1 284 ? -7.136 10.449 -23.221 1.00 49.19 284 GLU A C 1
ATOM 2270 O O . GLU A 1 284 ? -7.541 11.227 -24.086 1.00 49.19 284 GLU A O 1
ATOM 2275 N N . THR A 1 285 ? -5.871 10.025 -23.208 1.00 49.56 285 THR A N 1
ATOM 2276 C CA . THR A 1 285 ? -4.858 10.571 -24.126 1.00 49.56 285 THR A CA 1
ATOM 2277 C C . THR A 1 285 ? -4.646 9.719 -25.373 1.00 49.56 285 THR A C 1
ATOM 2279 O O . THR A 1 285 ? -3.994 10.175 -26.315 1.00 49.56 285 THR A O 1
ATOM 2282 N N . GLY A 1 286 ? -5.129 8.469 -25.378 1.00 45.50 286 GLY A N 1
ATOM 2283 C CA . GLY A 1 286 ? -4.807 7.473 -26.406 1.00 45.50 286 GLY A CA 1
ATOM 2284 C C . GLY A 1 286 ? -3.301 7.217 -26.560 1.00 45.50 286 GLY A C 1
ATOM 2285 O O . GLY A 1 286 ? -2.873 6.602 -27.540 1.00 45.50 286 GLY A O 1
ATOM 2286 N N . SER A 1 287 ? -2.476 7.723 -25.636 1.00 43.25 287 SER A N 1
ATOM 2287 C CA . SER A 1 287 ? -1.027 7.742 -25.771 1.00 43.25 287 SER A CA 1
ATOM 2288 C C . SER A 1 287 ? -0.421 6.514 -25.097 1.00 43.25 287 SER A C 1
ATOM 2290 O O . SER A 1 287 ? -0.387 6.366 -23.878 1.00 43.25 287 SER A O 1
ATOM 2292 N N . PHE A 1 288 ? 0.090 5.611 -25.931 1.00 43.19 288 PHE A N 1
ATOM 2293 C CA . PHE A 1 288 ? 0.916 4.479 -25.507 1.00 43.19 288 PHE A CA 1
ATOM 2294 C C . PHE A 1 288 ? 2.214 4.945 -24.809 1.00 43.19 288 PHE A C 1
ATOM 2296 O O . PHE A 1 288 ? 2.789 4.221 -24.004 1.00 43.19 288 PHE A O 1
ATOM 2303 N N . GLU A 1 289 ? 2.660 6.176 -25.081 1.00 43.19 289 GLU A N 1
ATOM 2304 C CA . GLU A 1 289 ? 3.887 6.770 -24.532 1.00 43.19 289 GLU A CA 1
ATOM 2305 C C . GLU A 1 289 ? 3.795 7.121 -23.040 1.00 43.19 289 GLU A C 1
ATOM 2307 O O . GLU A 1 289 ? 4.815 7.108 -22.359 1.00 43.19 289 GLU A O 1
ATOM 2312 N N . ALA A 1 290 ? 2.595 7.315 -22.476 1.00 45.91 290 ALA A N 1
ATOM 2313 C CA . ALA A 1 290 ? 2.434 7.439 -21.021 1.00 45.91 290 ALA A CA 1
ATOM 2314 C C . ALA A 1 290 ? 2.867 6.164 -20.258 1.00 45.91 290 ALA A C 1
ATOM 2316 O O . ALA A 1 290 ? 3.097 6.202 -19.051 1.00 45.91 290 ALA A O 1
ATOM 2317 N N . TYR A 1 291 ? 3.015 5.047 -20.981 1.00 49.97 291 TYR A N 1
ATOM 2318 C CA . TYR A 1 291 ? 3.416 3.734 -20.482 1.00 49.97 291 TYR A CA 1
ATOM 2319 C C . TYR A 1 291 ? 4.813 3.291 -20.916 1.00 49.97 291 TYR A C 1
ATOM 2321 O O . TYR A 1 291 ? 5.230 2.191 -20.551 1.00 49.97 291 TYR A O 1
ATOM 2329 N N . SER A 1 292 ? 5.563 4.105 -21.669 1.00 46.34 292 SER A N 1
ATOM 2330 C CA . SER A 1 292 ? 6.817 3.686 -22.321 1.00 46.34 292 SER A CA 1
ATOM 2331 C C . SER A 1 292 ? 8.021 3.533 -21.374 1.00 46.34 292 SER A C 1
ATOM 2333 O O . SER A 1 292 ? 9.170 3.679 -21.792 1.00 46.34 292 SER A O 1
ATOM 2335 N N . GLY A 1 293 ? 7.774 3.262 -20.092 1.00 58.69 293 GLY A N 1
ATOM 2336 C CA . GLY A 1 293 ? 8.782 3.022 -19.065 1.00 58.69 293 GLY A CA 1
ATOM 2337 C C . GLY A 1 293 ? 9.010 1.535 -18.779 1.00 58.69 293 GLY A C 1
ATOM 2338 O O . GLY A 1 293 ? 8.279 0.648 -19.220 1.00 58.69 293 GLY A O 1
ATOM 2339 N N . ASN A 1 294 ? 10.018 1.244 -17.956 1.00 63.72 294 ASN A N 1
ATOM 2340 C CA . ASN A 1 294 ? 10.300 -0.119 -17.500 1.00 63.72 294 ASN A CA 1
ATOM 2341 C C . ASN A 1 294 ? 9.149 -0.743 -16.672 1.00 63.72 294 ASN A C 1
ATOM 2343 O O . ASN A 1 294 ? 9.159 -1.957 -16.474 1.00 63.72 294 ASN A O 1
ATOM 2347 N N . LEU A 1 295 ? 8.153 0.035 -16.215 1.00 76.12 295 LEU A N 1
ATOM 2348 C CA . LEU A 1 295 ? 6.971 -0.483 -15.513 1.00 76.12 295 LEU A CA 1
ATOM 2349 C C . LEU A 1 295 ? 6.234 -1.533 -16.353 1.00 76.12 295 LEU A C 1
ATOM 2351 O O . LEU A 1 295 ? 5.880 -2.593 -15.837 1.00 76.12 295 LEU A O 1
ATOM 2355 N N . GLN A 1 296 ? 6.091 -1.297 -17.662 1.00 77.38 296 GLN A N 1
ATOM 2356 C CA . GLN A 1 296 ? 5.452 -2.255 -18.565 1.00 77.38 296 GLN A CA 1
ATOM 2357 C C . GLN A 1 296 ? 6.172 -3.609 -18.567 1.00 77.38 296 GLN A C 1
ATOM 2359 O O . GLN A 1 296 ? 5.533 -4.643 -18.719 1.00 77.38 296 GLN A O 1
ATOM 2364 N N . ARG A 1 297 ? 7.489 -3.638 -18.322 1.00 80.44 297 ARG A N 1
ATOM 2365 C CA . ARG A 1 297 ? 8.243 -4.895 -18.220 1.00 80.44 297 ARG A CA 1
ATOM 2366 C C . ARG A 1 297 ? 7.799 -5.711 -17.009 1.00 80.44 297 ARG A C 1
ATOM 2368 O O . ARG A 1 297 ? 7.607 -6.910 -17.148 1.00 80.44 297 ARG A O 1
ATOM 2375 N N . ILE A 1 298 ? 7.607 -5.076 -15.851 1.00 86.81 298 ILE A N 1
ATOM 2376 C CA . ILE A 1 298 ? 7.134 -5.763 -14.636 1.00 86.81 298 ILE A CA 1
ATOM 2377 C C . ILE A 1 298 ? 5.684 -6.223 -14.820 1.00 86.81 298 ILE A C 1
ATOM 2379 O O . ILE A 1 298 ? 5.351 -7.354 -14.472 1.00 86.81 298 ILE A O 1
ATOM 2383 N N . LEU A 1 299 ? 4.839 -5.378 -15.419 1.00 85.75 299 LEU A N 1
ATOM 2384 C CA . LEU A 1 299 ? 3.453 -5.733 -15.722 1.00 85.75 299 LEU A CA 1
ATOM 2385 C C . LEU A 1 299 ? 3.385 -6.942 -16.660 1.00 85.75 299 LEU A C 1
ATOM 2387 O O . LEU A 1 299 ? 2.696 -7.907 -16.345 1.00 85.75 299 LEU A O 1
ATOM 2391 N N . ASN A 1 300 ? 4.147 -6.939 -17.756 1.00 85.50 300 ASN A N 1
ATOM 2392 C CA . ASN A 1 300 ? 4.210 -8.071 -18.681 1.00 85.50 300 ASN A CA 1
ATOM 2393 C C . ASN A 1 300 ? 4.648 -9.350 -17.965 1.00 85.50 300 ASN A C 1
ATOM 2395 O O . ASN A 1 300 ? 4.010 -10.380 -18.140 1.00 85.50 300 ASN A O 1
ATOM 2399 N N . VAL A 1 301 ? 5.659 -9.280 -17.089 1.00 89.50 301 VAL A N 1
ATOM 2400 C CA . VAL A 1 301 ? 6.068 -10.433 -16.272 1.00 89.50 301 VAL A CA 1
ATOM 2401 C C . VAL A 1 301 ? 4.904 -10.940 -15.411 1.00 89.50 301 VAL A C 1
ATOM 2403 O O . VAL A 1 301 ? 4.673 -12.145 -15.364 1.00 89.50 301 VAL A O 1
ATOM 2406 N N . ALA A 1 302 ? 4.130 -10.061 -14.770 1.00 91.44 302 ALA A N 1
ATOM 2407 C CA . ALA A 1 302 ? 2.963 -10.478 -13.990 1.00 91.44 302 ALA A CA 1
ATOM 2408 C C . ALA A 1 302 ? 1.896 -11.168 -14.864 1.00 91.44 302 ALA A C 1
ATOM 2410 O O . ALA A 1 302 ? 1.421 -12.247 -14.509 1.00 91.44 302 ALA A O 1
ATOM 2411 N N . PHE A 1 303 ? 1.552 -10.583 -16.017 1.00 88.38 303 PHE A N 1
ATOM 2412 C CA . PHE A 1 303 ? 0.547 -11.125 -16.944 1.00 88.38 303 PHE A CA 1
ATOM 2413 C C . PHE A 1 303 ? 0.983 -12.424 -17.634 1.00 88.38 303 PHE A C 1
ATOM 2415 O O . PHE A 1 303 ? 0.142 -13.268 -17.936 1.00 88.38 303 PHE A O 1
ATOM 2422 N N . GLU A 1 304 ? 2.278 -12.601 -17.888 1.00 89.50 304 GLU A N 1
ATOM 2423 C CA . GLU A 1 304 ? 2.830 -13.823 -18.479 1.00 89.50 304 GLU A CA 1
ATOM 2424 C C . GLU A 1 304 ? 2.885 -14.976 -17.472 1.00 89.50 304 GLU A C 1
ATOM 2426 O O . GLU A 1 304 ? 2.694 -16.133 -17.846 1.00 89.50 304 GLU A O 1
ATOM 2431 N N . LYS A 1 305 ? 3.171 -14.677 -16.200 1.00 90.69 305 LYS A N 1
ATOM 2432 C CA . LYS A 1 305 ? 3.453 -15.696 -15.177 1.00 90.69 305 LYS A CA 1
ATOM 2433 C C . LYS A 1 305 ? 2.240 -16.072 -14.342 1.00 90.69 305 LYS A C 1
ATOM 2435 O O . LYS A 1 305 ? 2.226 -17.152 -13.759 1.00 90.69 305 LYS A O 1
ATOM 2440 N N . GLY A 1 306 ? 1.223 -15.217 -14.276 1.00 92.19 306 GLY A N 1
ATOM 2441 C CA . GLY A 1 306 ? 0.038 -15.459 -13.466 1.00 92.19 306 GLY A CA 1
ATOM 2442 C C . GLY A 1 306 ? -1.220 -14.793 -13.993 1.00 92.19 306 GLY A C 1
ATOM 2443 O O . GLY A 1 306 ? -1.216 -13.990 -14.922 1.00 92.19 306 GLY A O 1
ATOM 2444 N N . ARG A 1 307 ? -2.340 -15.129 -13.357 1.00 93.81 307 ARG A N 1
ATOM 2445 C CA . ARG A 1 307 ? -3.623 -14.482 -13.611 1.00 93.81 307 ARG A CA 1
ATOM 2446 C C . ARG A 1 307 ? -3.730 -13.232 -12.745 1.00 93.81 307 ARG A C 1
ATOM 2448 O O . ARG A 1 307 ? -4.021 -13.324 -11.549 1.00 93.81 307 ARG A O 1
ATOM 2455 N N . VAL A 1 308 ? -3.540 -12.065 -13.349 1.00 94.19 308 VAL A N 1
ATOM 2456 C CA . VAL A 1 308 ? -3.796 -10.781 -12.682 1.00 94.19 308 VAL A CA 1
ATOM 2457 C C . VAL A 1 308 ? -5.303 -10.635 -12.453 1.00 94.19 308 VAL A C 1
ATOM 2459 O O . VAL A 1 308 ? -6.094 -10.615 -13.391 1.00 94.19 308 VAL A O 1
ATOM 2462 N N . CYS A 1 309 ? -5.708 -10.608 -11.185 1.00 96.69 309 CYS A N 1
ATOM 2463 C CA . CYS A 1 309 ? -7.104 -10.580 -10.743 1.00 96.69 309 CYS A CA 1
ATOM 2464 C C . CYS A 1 309 ? -7.594 -9.156 -10.467 1.00 96.69 309 CYS A C 1
ATOM 2466 O O . CYS A 1 309 ? -8.779 -8.853 -10.646 1.00 96.69 309 CYS A O 1
ATOM 2468 N N . ALA A 1 310 ? -6.685 -8.298 -10.006 1.00 96.56 310 ALA A N 1
ATOM 2469 C CA . ALA A 1 310 ? -6.958 -6.904 -9.718 1.00 96.56 310 ALA A CA 1
ATOM 2470 C C . ALA A 1 310 ? -5.702 -6.046 -9.906 1.00 96.56 310 ALA A C 1
ATOM 2472 O O . ALA A 1 310 ? -4.595 -6.498 -9.609 1.00 96.56 310 ALA A O 1
ATOM 2473 N N . VAL A 1 311 ? -5.897 -4.808 -10.353 1.00 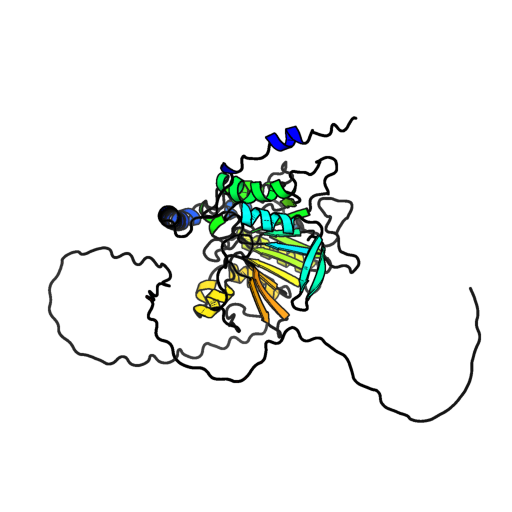94.62 311 VAL A N 1
ATOM 2474 C CA . VAL A 1 311 ? -4.943 -3.708 -10.198 1.00 94.62 311 VAL A CA 1
ATOM 2475 C C . VAL A 1 311 ? -5.624 -2.637 -9.354 1.00 94.62 311 VAL A C 1
ATOM 2477 O O . VAL A 1 311 ? -6.743 -2.235 -9.670 1.00 94.62 311 VAL A O 1
ATOM 2480 N N . VAL A 1 312 ? -4.983 -2.220 -8.267 1.00 96.50 312 VAL A N 1
ATOM 2481 C CA . VAL A 1 312 ? -5.524 -1.268 -7.292 1.00 96.50 312 VAL A CA 1
ATOM 2482 C C . VAL A 1 312 ? -4.595 -0.061 -7.203 1.00 96.50 312 VAL A C 1
ATOM 2484 O O . VAL A 1 312 ? -3.375 -0.239 -7.185 1.00 96.50 312 VAL A O 1
ATOM 2487 N N . ALA A 1 313 ? -5.169 1.141 -7.175 1.00 94.38 313 ALA A N 1
ATOM 2488 C CA . ALA A 1 313 ? -4.434 2.398 -7.094 1.00 94.38 313 ALA A CA 1
ATOM 2489 C C . ALA A 1 313 ? -5.138 3.474 -6.254 1.00 94.38 313 ALA A C 1
ATOM 2491 O O . ALA A 1 313 ? -6.327 3.345 -5.954 1.00 94.38 313 ALA A O 1
ATOM 2492 N N . GLY A 1 314 ? -4.377 4.495 -5.849 1.00 92.81 314 GLY A N 1
ATOM 2493 C CA . GLY A 1 314 ? -4.828 5.729 -5.187 1.00 92.81 314 GLY A CA 1
ATOM 2494 C C . GLY A 1 314 ? -4.767 6.927 -6.139 1.00 92.81 314 GLY A C 1
ATOM 2495 O O . GLY A 1 314 ? -5.256 6.792 -7.259 1.00 92.81 314 GLY A O 1
ATOM 2496 N N . ASP A 1 315 ? -4.145 8.032 -5.709 1.00 91.56 315 ASP A N 1
ATOM 2497 C CA . ASP A 1 315 ? -3.805 9.282 -6.429 1.00 91.56 315 ASP A CA 1
ATOM 2498 C C . ASP A 1 315 ? -5.026 10.102 -6.869 1.00 91.56 315 ASP A C 1
ATOM 2500 O O . ASP A 1 315 ? -5.207 11.258 -6.488 1.00 91.56 315 ASP A O 1
ATOM 2504 N N . ASP A 1 316 ? -5.940 9.483 -7.611 1.00 90.56 316 ASP A N 1
ATOM 2505 C CA . ASP A 1 316 ? -7.237 10.079 -7.895 1.00 90.56 316 ASP A CA 1
ATOM 2506 C C . ASP A 1 316 ? -8.119 9.967 -6.649 1.00 90.56 316 ASP A C 1
ATOM 2508 O O . ASP A 1 316 ? -8.470 8.863 -6.213 1.00 90.56 316 ASP A O 1
ATOM 2512 N N . HIS A 1 317 ? -8.531 11.112 -6.096 1.00 94.19 317 HIS A N 1
ATOM 2513 C CA . HIS A 1 317 ? -9.249 11.179 -4.819 1.00 94.19 317 HIS A CA 1
ATOM 2514 C C . HIS A 1 317 ? -10.728 10.784 -4.908 1.00 94.19 317 HIS A C 1
ATOM 2516 O O . HIS A 1 317 ? -11.635 11.518 -4.521 1.00 94.19 317 HIS A O 1
ATOM 2522 N N . HIS A 1 318 ? -11.000 9.612 -5.462 1.00 93.88 318 HIS A N 1
ATOM 2523 C CA . HIS A 1 318 ? -12.328 9.037 -5.567 1.00 93.88 318 HIS A CA 1
ATOM 2524 C C . HIS A 1 318 ? -12.275 7.508 -5.533 1.00 93.88 318 HIS A C 1
ATOM 2526 O O . HIS A 1 318 ? -11.217 6.881 -5.613 1.00 93.88 318 HIS A O 1
ATOM 2532 N N . TYR A 1 319 ? -13.453 6.888 -5.487 1.00 95.50 319 TYR A N 1
ATOM 2533 C CA . TYR A 1 319 ? -13.601 5.458 -5.722 1.00 95.50 319 TYR A CA 1
ATOM 2534 C C . TYR A 1 319 ? -14.131 5.194 -7.134 1.00 95.50 319 TYR A C 1
ATOM 2536 O O . TYR A 1 319 ? -15.142 5.769 -7.538 1.00 95.50 319 TYR A O 1
ATOM 2544 N N . ALA A 1 320 ? -13.476 4.299 -7.870 1.00 94.94 320 ALA A N 1
ATOM 2545 C CA . ALA A 1 320 ? -13.958 3.800 -9.155 1.00 94.94 320 ALA A CA 1
ATOM 2546 C C . ALA A 1 320 ? -13.557 2.336 -9.345 1.00 94.94 320 ALA A C 1
ATOM 2548 O O . ALA A 1 320 ? -12.467 1.924 -8.952 1.00 94.94 320 ALA A O 1
ATOM 2549 N N . ARG A 1 321 ? -14.424 1.543 -9.980 1.00 95.31 321 ARG A N 1
ATOM 2550 C CA . ARG A 1 321 ? -14.138 0.142 -10.297 1.00 95.31 321 ARG A CA 1
ATOM 2551 C C . ARG A 1 321 ? -14.575 -0.192 -11.714 1.00 95.31 321 ARG A C 1
ATOM 2553 O O . ARG A 1 321 ? -15.762 -0.151 -12.022 1.00 95.31 321 ARG A O 1
ATOM 2560 N N . TYR A 1 322 ? -13.620 -0.632 -12.521 1.00 93.81 322 TYR A N 1
ATOM 2561 C CA . TYR A 1 322 ? -13.853 -1.198 -13.844 1.00 93.81 322 TYR A CA 1
ATOM 2562 C C . TYR A 1 322 ? -13.638 -2.708 -13.797 1.00 93.81 322 TYR A C 1
ATOM 2564 O O . TYR A 1 322 ? -12.732 -3.200 -13.119 1.00 93.81 322 TYR A O 1
ATOM 2572 N N . PHE A 1 323 ? -14.476 -3.460 -14.507 1.00 94.50 323 PHE A N 1
ATOM 2573 C CA . PHE A 1 323 ? -14.392 -4.916 -14.539 1.00 94.50 323 PHE A CA 1
ATOM 2574 C C . PHE A 1 323 ? -14.383 -5.433 -15.972 1.00 94.50 323 PHE A C 1
ATOM 2576 O O . PHE A 1 323 ? -15.357 -5.280 -16.708 1.00 94.50 323 PHE A O 1
ATOM 2583 N N . ASN A 1 324 ? -13.297 -6.105 -16.344 1.00 91.38 324 ASN A N 1
ATOM 2584 C CA . ASN A 1 324 ? -13.203 -6.821 -17.604 1.00 91.38 324 ASN A CA 1
ATOM 2585 C C . ASN A 1 324 ? -13.672 -8.269 -17.395 1.00 91.38 324 ASN A C 1
ATOM 2587 O O . ASN A 1 324 ? -13.023 -9.048 -16.690 1.00 91.38 324 ASN A O 1
ATOM 2591 N N . LYS A 1 325 ? -14.807 -8.624 -18.009 1.00 89.88 325 LYS A N 1
ATOM 2592 C CA . LYS A 1 325 ? -15.426 -9.953 -17.884 1.00 89.88 325 LYS A CA 1
ATOM 2593 C C . LYS A 1 325 ? -14.582 -11.054 -18.523 1.00 89.88 325 LYS A C 1
ATOM 2595 O O . LYS A 1 325 ? -14.417 -12.104 -17.905 1.00 89.88 325 LYS A O 1
ATOM 2600 N N . ASP A 1 326 ? -14.025 -10.795 -19.703 1.00 87.62 326 ASP A N 1
ATOM 2601 C CA . ASP A 1 326 ? -13.289 -11.782 -20.502 1.00 87.62 326 ASP A CA 1
ATOM 2602 C C . ASP A 1 326 ? -12.018 -12.247 -19.787 1.00 87.62 326 ASP A C 1
ATOM 2604 O O . ASP A 1 326 ? -11.695 -13.434 -19.758 1.00 87.62 326 ASP A O 1
ATOM 2608 N N . HIS A 1 327 ? -11.336 -11.314 -19.125 1.00 85.50 327 HIS A N 1
ATOM 2609 C CA . HIS A 1 327 ? -10.112 -11.588 -18.379 1.00 85.50 327 HIS A CA 1
ATOM 2610 C C . HIS A 1 327 ? -10.329 -11.762 -16.870 1.00 85.50 327 HIS A C 1
ATOM 2612 O O . HIS A 1 327 ? -9.385 -12.083 -16.146 1.00 85.50 327 HIS A O 1
ATOM 2618 N N . ARG A 1 328 ? -11.564 -11.573 -16.381 1.00 92.56 328 ARG A N 1
ATOM 2619 C CA . ARG A 1 328 ? -11.921 -11.564 -14.951 1.00 92.56 328 ARG A CA 1
ATOM 2620 C C . ARG A 1 328 ? -11.007 -10.651 -14.122 1.00 92.56 328 ARG A C 1
ATOM 2622 O O . ARG A 1 328 ? -10.559 -11.031 -13.038 1.00 92.56 328 ARG A O 1
ATOM 2629 N N . LEU A 1 329 ? -10.747 -9.459 -14.647 1.00 92.94 329 LEU A N 1
ATOM 2630 C CA . LEU A 1 329 ? -9.830 -8.474 -14.083 1.00 92.94 329 LEU A CA 1
ATOM 2631 C C . LEU A 1 329 ? -10.594 -7.273 -13.529 1.00 92.94 329 LEU A C 1
ATOM 2633 O O . LEU A 1 329 ? -11.472 -6.730 -14.198 1.00 92.94 329 LEU A O 1
ATOM 2637 N N . ASN A 1 330 ? -10.211 -6.828 -12.335 1.00 95.62 330 ASN A N 1
ATOM 2638 C CA . ASN A 1 330 ? -10.689 -5.585 -11.738 1.00 95.62 330 ASN A CA 1
ATOM 2639 C C . ASN A 1 330 ? -9.624 -4.490 -11.848 1.00 95.62 330 ASN A C 1
ATOM 2641 O O . ASN A 1 330 ? -8.461 -4.739 -11.550 1.00 95.62 330 ASN A O 1
ATOM 2645 N N . LEU A 1 331 ? -10.028 -3.280 -12.213 1.00 94.38 331 LEU A N 1
ATOM 2646 C CA . LEU A 1 331 ? -9.222 -2.070 -12.065 1.00 94.38 331 LEU A CA 1
ATOM 2647 C C . LEU A 1 331 ? -9.922 -1.194 -11.036 1.00 94.38 331 LEU A C 1
ATOM 2649 O O . LEU A 1 331 ? -11.090 -0.856 -11.225 1.00 94.38 331 LEU A O 1
ATOM 2653 N N . ILE A 1 332 ? -9.250 -0.903 -9.929 1.00 96.50 332 ILE A N 1
ATOM 2654 C CA . ILE A 1 332 ? -9.850 -0.253 -8.766 1.00 96.50 332 ILE A CA 1
ATOM 2655 C C . ILE A 1 332 ? -9.036 0.989 -8.432 1.00 96.50 332 ILE A C 1
ATOM 2657 O O . ILE A 1 332 ? -7.853 0.897 -8.121 1.00 96.50 332 ILE A O 1
ATOM 2661 N N . THR A 1 333 ? -9.687 2.141 -8.466 1.00 95.81 333 THR A N 1
ATOM 2662 C CA . THR A 1 333 ? -9.185 3.381 -7.878 1.00 95.81 333 THR A CA 1
ATOM 2663 C C . THR A 1 333 ? -9.843 3.550 -6.517 1.00 95.81 333 THR A C 1
ATOM 2665 O O . THR A 1 333 ? -11.062 3.415 -6.405 1.00 95.81 333 THR A O 1
ATOM 2668 N N . SER A 1 334 ? -9.047 3.805 -5.484 1.00 96.69 334 SER A N 1
ATOM 2669 C CA . SER A 1 334 ? -9.493 3.916 -4.098 1.00 96.69 334 SER A CA 1
ATOM 2670 C C . SER A 1 334 ? -8.687 4.980 -3.341 1.00 96.69 334 SER A C 1
ATOM 2672 O O . SER A 1 334 ? -8.065 4.669 -2.324 1.00 96.69 334 SER A O 1
ATOM 2674 N N . GLY A 1 335 ? -8.721 6.228 -3.818 1.00 95.50 335 GLY A N 1
ATOM 2675 C CA . GLY A 1 335 ? -8.031 7.370 -3.199 1.00 95.50 335 GLY A CA 1
ATOM 2676 C C . GLY A 1 335 ? -8.863 8.137 -2.169 1.00 95.50 335 GLY A C 1
ATOM 2677 O O . GLY A 1 335 ? -8.857 9.361 -2.116 1.00 95.50 335 GLY A O 1
ATOM 2678 N N . GLY A 1 336 ? -9.668 7.423 -1.382 1.00 94.19 336 GLY A N 1
ATOM 2679 C CA . GLY A 1 336 ? -10.592 8.004 -0.400 1.00 94.19 336 GLY A CA 1
ATOM 2680 C C . GLY A 1 336 ? -10.056 8.053 1.034 1.00 94.19 336 GLY A C 1
ATOM 2681 O O . GLY A 1 336 ? -10.855 8.057 1.967 1.00 94.19 336 GLY A O 1
ATOM 2682 N N . GLY A 1 337 ? -8.737 8.020 1.241 1.00 95.56 337 GLY A N 1
ATOM 2683 C CA . GLY A 1 337 ? -8.105 7.802 2.550 1.00 95.56 337 GLY A CA 1
ATOM 2684 C C . GLY A 1 337 ? -8.116 8.986 3.519 1.00 95.56 337 GLY A C 1
ATOM 2685 O O . GLY A 1 337 ? -7.539 8.899 4.604 1.00 95.56 337 GLY A O 1
ATOM 2686 N N . GLY A 1 338 ? -8.778 10.085 3.165 1.00 93.62 338 GLY A N 1
ATOM 2687 C CA . GLY A 1 338 ? -8.904 11.280 4.000 1.00 93.62 338 GLY A CA 1
ATOM 2688 C C . GLY A 1 338 ? -8.468 12.569 3.307 1.00 93.62 338 GLY A C 1
ATOM 2689 O O . GLY A 1 338 ? -8.685 13.648 3.862 1.00 93.62 338 GLY A O 1
ATOM 2690 N N . ALA A 1 339 ? -7.891 12.487 2.108 1.00 92.38 339 ALA A N 1
ATOM 2691 C CA . ALA A 1 339 ? -7.761 13.639 1.226 1.00 92.38 339 ALA A CA 1
ATOM 2692 C C . ALA A 1 339 ? -9.120 14.174 0.747 1.00 92.38 339 ALA A C 1
ATOM 2694 O O . ALA A 1 339 ? -10.167 13.537 0.913 1.00 92.38 339 ALA A O 1
ATOM 2695 N N . TYR A 1 340 ? -9.112 15.391 0.199 1.00 89.62 340 TYR A N 1
ATOM 2696 C CA . TYR A 1 340 ? -10.297 15.982 -0.423 1.00 89.62 340 TYR A CA 1
ATOM 2697 C C . TYR A 1 340 ? -10.838 15.067 -1.524 1.00 89.62 340 TYR A C 1
ATOM 2699 O O . TYR A 1 340 ? -10.076 14.566 -2.327 1.00 89.62 340 TYR A O 1
ATOM 2707 N N . LEU A 1 341 ? -12.154 14.872 -1.612 1.00 91.94 341 LEU A N 1
ATOM 2708 C CA . LEU A 1 341 ? -12.709 14.003 -2.651 1.00 91.94 341 LEU A CA 1
ATOM 2709 C C . LEU A 1 341 ? -12.909 14.749 -3.974 1.00 91.94 341 LEU A C 1
ATOM 2711 O O . LEU A 1 341 ? -13.470 15.848 -4.014 1.00 91.94 341 LEU A O 1
ATOM 2715 N N . ALA A 1 342 ? -12.505 14.106 -5.063 1.00 88.31 342 ALA A N 1
ATOM 2716 C CA . ALA A 1 342 ? -12.800 14.516 -6.421 1.00 88.31 342 ALA A CA 1
ATOM 2717 C C . ALA A 1 342 ? -14.204 14.036 -6.840 1.00 88.31 342 ALA A C 1
ATOM 2719 O O . ALA A 1 342 ? -14.649 12.951 -6.448 1.00 88.31 342 ALA A O 1
ATOM 2720 N N . PRO A 1 343 ? -14.931 14.818 -7.657 1.00 90.56 343 PRO A N 1
ATOM 2721 C CA . PRO A 1 343 ? -16.179 14.349 -8.242 1.00 90.56 343 PRO A CA 1
ATOM 2722 C C . PRO A 1 343 ? -15.936 13.167 -9.194 1.00 90.56 343 PRO A C 1
ATOM 2724 O O . PRO A 1 343 ? -14.836 13.001 -9.709 1.00 90.56 343 PRO A O 1
ATOM 2727 N N . THR A 1 344 ? -16.974 12.374 -9.468 1.00 92.00 344 THR A N 1
ATOM 2728 C CA . THR A 1 344 ? -16.901 11.207 -10.373 1.00 92.00 344 THR A CA 1
ATOM 2729 C C . THR A 1 344 ? -17.807 11.316 -11.602 1.00 92.00 344 THR A C 1
ATOM 2731 O O . THR A 1 344 ? -17.834 10.410 -12.432 1.00 92.00 344 THR A O 1
ATOM 2734 N N . HIS A 1 345 ? -18.549 12.418 -11.766 1.00 90.50 345 HIS A N 1
ATOM 2735 C CA . HIS A 1 345 ? -19.508 12.593 -12.869 1.00 90.50 345 HIS A CA 1
ATOM 2736 C C . HIS A 1 345 ? -18.845 12.685 -14.254 1.00 90.50 345 HIS A C 1
ATOM 2738 O O . HIS A 1 345 ? -19.518 12.524 -15.269 1.00 90.50 345 HIS A O 1
ATOM 2744 N N . GLN A 1 346 ? -17.543 12.959 -14.291 1.00 85.19 346 GLN A N 1
ATOM 2745 C CA . GLN A 1 346 ? -16.719 13.024 -15.492 1.00 85.19 346 GLN A CA 1
ATOM 2746 C C . GLN A 1 346 ? -16.131 11.669 -15.902 1.00 85.19 346 GLN A C 1
ATOM 2748 O O . GLN A 1 346 ? -15.612 11.557 -17.009 1.00 85.19 346 GLN A O 1
ATOM 2753 N N . LEU A 1 347 ? -16.200 10.649 -15.037 1.00 88.44 347 LEU A N 1
ATOM 2754 C CA . LEU A 1 347 ? -15.640 9.338 -15.342 1.00 88.44 347 LEU A CA 1
ATOM 2755 C C . LEU A 1 347 ? -16.434 8.662 -16.461 1.00 88.44 347 LEU A C 1
ATOM 2757 O O . LEU A 1 347 ? -17.669 8.602 -16.444 1.00 88.44 347 LEU A O 1
ATOM 2761 N N . HIS A 1 348 ? -15.709 8.118 -17.432 1.00 86.50 348 HIS A N 1
ATOM 2762 C CA . HIS A 1 348 ? -16.304 7.303 -18.478 1.00 86.50 348 HIS A CA 1
ATOM 2763 C C . HIS A 1 348 ? -16.822 5.987 -17.890 1.00 86.50 348 HIS A C 1
ATOM 2765 O O . HIS A 1 348 ? -16.186 5.388 -17.030 1.00 86.50 348 HIS A O 1
ATOM 2771 N N . ARG A 1 349 ? -17.984 5.516 -18.359 1.00 87.06 349 ARG A N 1
ATOM 2772 C CA . ARG A 1 349 ? -18.537 4.218 -17.923 1.00 87.06 349 ARG A CA 1
ATOM 2773 C C . ARG A 1 349 ? -17.698 3.042 -18.413 1.00 87.06 349 ARG A C 1
ATOM 2775 O O . ARG A 1 349 ? -17.520 2.070 -17.686 1.00 87.06 349 ARG A O 1
ATOM 2782 N N . ASP A 1 350 ? -17.188 3.172 -19.630 1.00 87.25 350 ASP A N 1
ATOM 2783 C CA . ASP A 1 350 ? -16.331 2.205 -20.297 1.00 87.25 350 ASP A CA 1
ATOM 2784 C C . ASP A 1 350 ? -15.003 2.886 -20.627 1.00 87.25 350 ASP A C 1
ATOM 2786 O O . ASP A 1 350 ? -14.983 4.050 -21.036 1.00 87.25 350 ASP A O 1
ATOM 2790 N N . ILE A 1 351 ? -13.902 2.164 -20.439 1.00 84.25 351 ILE A N 1
ATOM 2791 C CA . ILE A 1 351 ? -12.549 2.653 -20.707 1.00 84.25 351 ILE A CA 1
ATOM 2792 C C . ILE A 1 351 ? -11.800 1.665 -21.594 1.00 84.25 351 ILE A C 1
ATOM 2794 O O . ILE A 1 351 ? -11.921 0.448 -21.429 1.00 84.25 351 ILE A O 1
ATOM 2798 N N . ASP A 1 352 ? -10.977 2.199 -22.489 1.00 76.75 352 ASP A N 1
ATOM 2799 C CA . ASP A 1 352 ? -10.022 1.413 -23.259 1.00 76.75 352 ASP A CA 1
ATOM 2800 C C . ASP A 1 352 ? -8.684 1.354 -22.520 1.00 76.75 352 ASP A C 1
ATOM 2802 O O . ASP A 1 352 ? -8.152 2.369 -22.068 1.00 76.75 352 ASP A O 1
ATOM 2806 N N . VAL A 1 353 ? -8.108 0.154 -22.416 1.00 76.44 353 VAL A N 1
ATOM 2807 C CA . VAL A 1 353 ? -6.868 -0.097 -21.661 1.00 76.44 353 VAL A CA 1
ATOM 2808 C C . VAL A 1 353 ? -5.792 -0.661 -22.605 1.00 76.44 353 VAL A C 1
ATOM 2810 O O . VAL A 1 353 ? -5.414 -1.829 -22.502 1.00 76.44 353 VAL A O 1
ATOM 2813 N N . PRO A 1 354 ? -5.299 0.136 -23.577 1.00 60.38 354 PRO A N 1
ATOM 2814 C CA . PRO A 1 354 ? -4.509 -0.361 -24.712 1.00 60.38 354 PRO A CA 1
ATOM 2815 C C . PRO A 1 354 ? -3.120 -0.900 -24.336 1.00 60.38 354 PRO A C 1
ATOM 2817 O O . PRO A 1 354 ? -2.529 -1.686 -25.073 1.00 60.38 354 PRO A O 1
ATOM 2820 N N . TRP A 1 355 ? -2.574 -0.481 -23.196 1.00 60.66 355 TRP A N 1
ATOM 2821 C CA . TRP A 1 355 ? -1.258 -0.900 -22.697 1.00 60.66 355 TRP A CA 1
ATOM 2822 C C . TRP A 1 355 ? -1.275 -2.290 -22.062 1.00 60.66 355 TRP A C 1
ATOM 2824 O O . TRP A 1 355 ? -0.228 -2.931 -21.945 1.00 60.66 355 TRP A O 1
ATOM 2834 N N . MET A 1 356 ? -2.454 -2.771 -21.671 1.00 63.12 356 MET A N 1
ATOM 2835 C CA . MET A 1 356 ? -2.631 -4.105 -21.137 1.00 63.12 356 MET A CA 1
ATOM 2836 C C . MET A 1 356 ? -2.692 -5.077 -22.314 1.00 63.12 356 MET A C 1
ATOM 2838 O O . MET A 1 356 ? -3.753 -5.519 -22.747 1.00 63.12 356 MET A O 1
ATOM 2842 N N . THR A 1 357 ? -1.525 -5.362 -22.898 1.00 54.50 357 THR A N 1
ATOM 2843 C CA . THR A 1 357 ? -1.410 -6.388 -23.937 1.00 54.50 357 THR A CA 1
ATOM 2844 C C . THR A 1 357 ? -1.580 -7.744 -23.265 1.00 54.50 357 THR A C 1
ATOM 2846 O O . THR A 1 357 ? -0.614 -8.375 -22.845 1.00 54.50 357 THR A O 1
ATOM 2849 N N . MET A 1 358 ? -2.832 -8.161 -23.100 1.00 53.16 358 MET A N 1
ATOM 2850 C CA . MET A 1 358 ? -3.162 -9.439 -22.486 1.00 53.16 358 MET A CA 1
ATOM 2851 C C . MET A 1 358 ? -2.623 -10.589 -23.349 1.00 53.16 358 MET A C 1
ATOM 2853 O O . MET A 1 358 ? -2.669 -10.497 -24.583 1.00 53.16 358 MET A O 1
ATOM 2857 N N . PRO A 1 359 ? -2.141 -11.690 -22.743 1.00 43.72 359 PRO A N 1
ATOM 2858 C CA . PRO A 1 359 ? -1.731 -12.872 -23.492 1.00 43.72 359 PRO A CA 1
ATOM 2859 C C . PRO A 1 359 ? -2.855 -13.325 -24.440 1.00 43.72 359 PRO A C 1
ATOM 2861 O O . PRO A 1 359 ? -3.969 -13.604 -24.004 1.00 43.72 359 PRO A O 1
ATOM 2864 N N . GLY A 1 360 ? -2.573 -13.363 -25.747 1.00 41.28 360 GLY A N 1
ATOM 2865 C CA . GLY A 1 360 ? -3.540 -13.743 -26.789 1.00 41.28 360 GLY A CA 1
ATOM 2866 C C . GLY A 1 360 ? -4.231 -12.584 -27.521 1.00 41.28 360 GLY A C 1
ATOM 2867 O O . GLY A 1 360 ? -4.891 -12.828 -28.532 1.00 41.28 360 GLY A O 1
ATOM 2868 N N . ALA A 1 361 ? -4.044 -11.329 -27.099 1.00 41.84 361 ALA A N 1
ATOM 2869 C CA . ALA A 1 361 ? -4.495 -10.178 -27.875 1.00 41.84 361 ALA A CA 1
ATOM 2870 C C . ALA A 1 361 ? -3.686 -10.089 -29.184 1.00 41.84 361 ALA A C 1
ATOM 2872 O O . ALA A 1 361 ? -2.482 -9.819 -29.179 1.00 41.84 361 ALA A O 1
ATOM 2873 N N . ARG A 1 362 ? -4.333 -10.327 -30.336 1.00 32.31 362 ARG A N 1
ATOM 2874 C CA . ARG A 1 362 ? -3.742 -9.986 -31.640 1.00 32.31 362 ARG A CA 1
ATOM 2875 C C . ARG A 1 362 ? -3.404 -8.498 -31.598 1.00 32.31 362 ARG A C 1
ATOM 2877 O O . ARG A 1 362 ? -4.310 -7.686 -31.441 1.00 32.31 362 ARG A O 1
ATOM 2884 N N . ARG A 1 363 ? -2.130 -8.136 -31.801 1.00 34.50 363 ARG A N 1
ATOM 2885 C CA . ARG A 1 363 ? -1.762 -6.768 -32.196 1.00 34.50 363 ARG A CA 1
ATOM 2886 C C . ARG A 1 363 ? -2.532 -6.468 -33.476 1.00 34.50 363 ARG A C 1
ATOM 2888 O O . ARG A 1 363 ? -2.112 -6.870 -34.558 1.00 34.50 363 ARG A O 1
ATOM 2895 N N . THR A 1 364 ? -3.669 -5.794 -33.370 1.00 32.72 364 THR A N 1
ATOM 2896 C CA . THR A 1 364 ? -4.232 -5.094 -34.513 1.00 32.72 364 THR A CA 1
ATOM 2897 C C . THR A 1 364 ? -3.214 -4.018 -34.840 1.00 32.72 364 THR A C 1
ATOM 2899 O O . THR A 1 364 ? -3.033 -3.073 -34.075 1.00 32.72 364 THR A O 1
ATOM 2902 N N . SER A 1 365 ? -2.466 -4.215 -35.926 1.00 31.12 365 SER A N 1
ATOM 2903 C CA . SER A 1 365 ? -1.678 -3.152 -36.538 1.00 31.12 365 SER A CA 1
ATOM 2904 C C . SER A 1 365 ? -2.568 -1.917 -36.609 1.00 31.12 365 SER A C 1
ATOM 2906 O O . SER A 1 365 ? -3.647 -2.009 -37.199 1.00 31.12 365 SER A O 1
ATOM 2908 N N . CYS A 1 366 ? -2.159 -0.818 -35.967 1.00 31.70 366 CYS A N 1
ATOM 2909 C CA . CYS A 1 366 ? -2.877 0.448 -36.030 1.00 31.70 366 CYS A CA 1
ATOM 2910 C C . CYS A 1 366 ? -3.322 0.700 -37.471 1.00 31.70 366 CYS A C 1
ATOM 2912 O O . CYS A 1 366 ? -2.489 0.811 -38.374 1.00 31.70 366 CYS A O 1
ATOM 2914 N N . GLY A 1 367 ? -4.638 0.768 -37.673 1.00 32.03 367 GLY A N 1
ATOM 2915 C CA . GLY A 1 367 ? -5.193 1.382 -38.865 1.00 32.03 367 GLY A CA 1
ATOM 2916 C C . GLY A 1 367 ? -4.625 2.792 -38.975 1.00 32.03 367 GLY A C 1
ATOM 2917 O O . GLY A 1 367 ? -4.402 3.464 -37.966 1.00 32.03 367 GLY A O 1
ATOM 2918 N N . SER A 1 368 ? -4.319 3.202 -40.202 1.00 28.56 368 SER A N 1
ATOM 2919 C CA . SER A 1 368 ? -3.784 4.523 -40.512 1.00 28.56 368 SER A CA 1
ATOM 2920 C C . SER A 1 368 ? -4.568 5.627 -39.784 1.00 28.56 368 SER A C 1
ATOM 2922 O O . SER A 1 368 ? -5.791 5.517 -39.665 1.00 28.56 368 SER A O 1
ATOM 2924 N N . PRO A 1 369 ? -3.898 6.690 -39.306 1.00 30.95 369 PRO A N 1
ATOM 2925 C CA . PRO A 1 369 ? -4.573 7.767 -38.594 1.00 30.95 369 PRO A CA 1
ATOM 2926 C C . PRO A 1 369 ? -5.679 8.366 -39.478 1.00 30.95 369 PRO A C 1
ATOM 2928 O O . PRO A 1 369 ? -5.482 8.488 -40.694 1.00 30.95 369 PRO A O 1
ATOM 2931 N N . PRO A 1 370 ? -6.834 8.753 -38.907 1.00 32.25 370 PRO A N 1
ATOM 2932 C CA . PRO A 1 370 ? -7.890 9.388 -39.676 1.00 32.25 370 PRO A CA 1
AT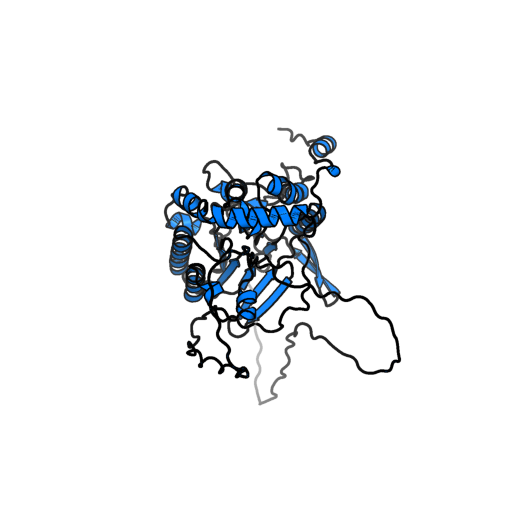OM 2933 C C . PRO A 1 370 ? -7.330 10.658 -40.318 1.00 32.25 370 PRO A C 1
ATOM 2935 O O . PRO A 1 370 ? -6.738 11.515 -39.660 1.00 32.25 370 PRO A O 1
ATOM 2938 N N . THR A 1 371 ? -7.481 10.742 -41.638 1.00 30.50 371 THR A N 1
ATOM 2939 C CA . THR A 1 371 ? -6.997 11.835 -42.479 1.00 30.50 371 THR A CA 1
ATOM 2940 C C . THR A 1 371 ? -7.364 13.189 -41.883 1.00 30.50 371 THR A C 1
ATOM 2942 O O . THR A 1 371 ? -8.539 13.468 -41.634 1.00 30.50 371 THR A O 1
ATOM 2945 N N . ALA A 1 372 ? -6.350 14.034 -41.691 1.00 32.81 372 ALA A N 1
ATOM 2946 C CA . ALA A 1 372 ? -6.492 15.401 -41.222 1.00 32.81 372 ALA A CA 1
ATOM 2947 C C . ALA A 1 372 ? -7.605 16.136 -41.989 1.00 32.81 372 ALA A C 1
ATOM 2949 O O . ALA A 1 372 ? -7.545 16.298 -43.211 1.00 32.81 372 ALA A O 1
ATOM 2950 N N . ARG A 1 373 ? -8.621 16.613 -41.260 1.00 31.44 373 ARG A N 1
ATOM 2951 C CA . ARG A 1 373 ? -9.597 17.575 -41.782 1.00 31.44 373 ARG A CA 1
ATOM 2952 C C . ARG A 1 373 ? -8.837 18.783 -42.341 1.00 31.44 373 ARG A C 1
ATOM 2954 O O . ARG A 1 373 ? -8.098 19.453 -41.620 1.00 31.44 373 ARG A O 1
ATOM 2961 N N . ARG A 1 374 ? -9.032 19.043 -43.637 1.00 30.05 374 ARG A N 1
ATOM 2962 C CA . ARG A 1 374 ? -8.515 20.202 -44.377 1.00 30.05 374 ARG A CA 1
ATOM 2963 C C . ARG A 1 374 ? -8.758 21.502 -43.598 1.00 30.05 374 ARG A C 1
ATOM 2965 O O . ARG A 1 374 ? -9.904 21.842 -43.316 1.00 30.05 374 ARG A O 1
ATOM 2972 N N . ARG A 1 375 ? -7.691 22.256 -43.315 1.00 29.30 375 ARG A N 1
ATOM 2973 C CA . ARG A 1 375 ? -7.794 23.687 -42.982 1.00 29.30 375 ARG A CA 1
ATOM 2974 C C . ARG A 1 375 ? -8.002 24.498 -44.271 1.00 29.30 375 ARG A C 1
ATOM 2976 O O . ARG A 1 375 ? -7.390 24.147 -45.281 1.00 29.30 375 ARG A O 1
ATOM 2983 N N . PRO A 1 376 ? -8.804 25.579 -44.261 1.00 30.64 376 PRO A N 1
ATOM 2984 C CA . PRO A 1 376 ? -8.893 26.481 -45.398 1.00 30.64 376 PRO A CA 1
ATOM 2985 C C . PRO A 1 376 ? -7.609 27.307 -45.515 1.00 30.64 376 PRO A C 1
ATOM 2987 O O . PRO A 1 376 ? -7.052 27.783 -44.527 1.00 30.64 376 PRO A O 1
ATOM 2990 N N . THR A 1 377 ? -7.148 27.456 -46.749 1.00 31.08 377 THR A N 1
ATOM 2991 C CA . THR A 1 377 ? -6.017 28.283 -47.167 1.00 31.08 377 THR A CA 1
ATOM 2992 C C . THR A 1 377 ? -6.382 29.765 -47.170 1.00 31.08 377 THR A C 1
ATOM 2994 O O . THR A 1 377 ? -7.359 30.140 -47.814 1.00 31.08 377 THR A O 1
ATOM 2997 N N . THR A 1 378 ? -5.535 30.615 -46.588 1.00 30.44 378 THR A N 1
ATOM 2998 C CA . THR A 1 378 ? -5.460 32.042 -46.945 1.00 30.44 378 THR A CA 1
ATOM 2999 C C . THR A 1 378 ? -4.012 32.473 -47.166 1.00 30.44 378 THR A C 1
ATOM 3001 O O . THR A 1 378 ? -3.077 31.970 -46.546 1.00 30.44 378 THR A O 1
ATOM 3004 N N . SER A 1 379 ? -3.855 33.360 -48.140 1.00 28.28 379 SER A N 1
ATOM 3005 C CA . SER A 1 379 ? -2.658 33.697 -48.904 1.00 28.28 379 SER A CA 1
ATOM 3006 C C . SER A 1 379 ? -1.658 34.647 -48.228 1.00 28.28 379 SER A C 1
ATOM 3008 O O . SER A 1 379 ? -2.039 35.549 -47.495 1.00 28.28 379 SER A O 1
ATOM 3010 N N . ARG A 1 380 ? -0.383 34.452 -48.603 1.00 30.75 380 ARG A N 1
ATOM 3011 C CA . ARG A 1 380 ? 0.787 35.363 -48.658 1.00 30.75 380 ARG A CA 1
ATOM 3012 C C . ARG A 1 380 ? 0.633 36.834 -48.212 1.00 30.75 380 ARG A C 1
ATOM 3014 O O . ARG A 1 380 ? -0.123 37.570 -48.829 1.00 30.75 380 ARG A O 1
ATOM 3021 N N . SER A 1 381 ? 1.638 37.306 -47.460 1.00 27.53 381 SER A N 1
ATOM 3022 C CA . SER A 1 381 ? 2.573 38.358 -47.925 1.00 27.53 381 SER A CA 1
ATOM 3023 C C . SER A 1 381 ? 3.892 38.358 -47.129 1.00 27.53 381 SER A C 1
ATOM 3025 O O . SER A 1 381 ? 3.897 38.204 -45.912 1.00 27.53 381 SER A O 1
ATOM 3027 N N . ARG A 1 382 ? 5.014 38.514 -47.846 1.00 31.48 382 ARG A N 1
ATOM 3028 C CA . ARG A 1 382 ? 6.392 38.700 -47.348 1.00 31.48 382 ARG A CA 1
ATOM 3029 C C . ARG A 1 382 ? 6.612 40.149 -46.896 1.00 31.48 382 ARG A C 1
ATOM 3031 O O . ARG A 1 382 ? 6.246 41.025 -47.665 1.00 31.48 382 ARG A O 1
ATOM 3038 N N . THR A 1 383 ? 7.377 40.359 -45.819 1.00 28.47 383 THR A N 1
ATOM 3039 C CA . THR A 1 383 ? 8.419 41.410 -45.726 1.00 28.47 383 THR A CA 1
ATOM 3040 C C . THR A 1 383 ? 9.406 41.118 -44.589 1.00 28.47 383 THR A C 1
ATOM 3042 O O . THR A 1 383 ? 9.056 40.548 -43.562 1.00 28.47 383 THR A O 1
ATOM 3045 N N . SER A 1 384 ? 10.658 41.483 -44.846 1.00 28.81 384 SER A N 1
ATOM 3046 C CA . SER A 1 384 ? 11.901 41.298 -44.091 1.00 28.81 384 SER A CA 1
ATOM 3047 C C . SER A 1 384 ? 12.108 42.283 -42.931 1.00 28.81 384 SER A C 1
ATOM 3049 O O . SER A 1 384 ? 11.804 43.456 -43.114 1.00 28.81 384 SER A O 1
ATOM 3051 N N . ALA A 1 385 ? 12.737 41.839 -41.829 1.00 26.45 385 ALA A N 1
ATOM 3052 C CA . ALA A 1 385 ? 13.823 42.518 -41.082 1.00 26.45 385 ALA A CA 1
ATOM 3053 C C . ALA A 1 385 ? 14.100 41.805 -39.735 1.00 26.45 385 ALA A C 1
ATOM 3055 O O . ALA A 1 385 ? 13.173 41.447 -39.013 1.00 26.45 385 ALA A O 1
ATOM 3056 N N . ALA A 1 386 ? 15.377 41.611 -39.394 1.00 26.64 386 ALA A N 1
ATOM 3057 C CA . ALA A 1 386 ? 15.873 41.145 -38.089 1.00 26.64 386 ALA A CA 1
ATOM 3058 C C . ALA A 1 386 ? 16.307 42.347 -37.211 1.00 26.64 386 ALA A C 1
ATOM 3060 O O . ALA A 1 386 ? 16.384 43.459 -37.730 1.00 26.64 386 ALA A O 1
ATOM 3061 N N . PRO A 1 387 ? 16.775 42.162 -35.961 1.00 38.78 387 PRO A N 1
ATOM 3062 C CA . PRO A 1 387 ? 16.221 41.381 -34.857 1.00 38.78 387 PRO A CA 1
ATOM 3063 C C . PRO A 1 387 ? 15.903 42.300 -33.653 1.00 38.78 387 PRO A C 1
ATOM 3065 O O . PRO A 1 387 ? 16.643 43.235 -33.353 1.00 38.78 387 PRO A O 1
ATOM 3068 N N . ARG A 1 388 ? 14.842 42.013 -32.892 1.00 24.98 388 ARG A N 1
ATOM 3069 C CA . ARG A 1 388 ? 14.675 42.534 -31.524 1.00 24.98 388 ARG A CA 1
ATOM 3070 C C . ARG A 1 388 ? 14.055 41.451 -30.654 1.00 24.98 388 ARG A C 1
ATOM 3072 O O . ARG A 1 388 ? 13.060 40.848 -31.036 1.00 24.98 388 ARG A O 1
ATOM 3079 N N . VAL A 1 389 ? 14.699 41.205 -29.519 1.00 37.44 389 VAL A N 1
ATOM 3080 C CA . VAL A 1 389 ? 14.294 40.290 -28.446 1.00 37.44 389 VAL A CA 1
ATOM 3081 C C . VAL A 1 389 ? 12.843 40.558 -28.030 1.00 37.44 389 VAL A C 1
ATOM 3083 O O . VAL A 1 389 ? 12.485 41.723 -27.840 1.00 37.44 389 VAL A O 1
ATOM 3086 N N . PRO A 1 390 ? 12.030 39.505 -27.820 1.00 29.59 390 PRO A N 1
ATOM 3087 C CA . PRO A 1 390 ? 11.088 39.576 -26.709 1.00 29.59 390 PRO A CA 1
ATOM 3088 C C . PRO A 1 390 ? 10.924 38.255 -25.940 1.00 29.59 390 PRO A C 1
ATOM 3090 O O . PRO A 1 390 ? 10.800 37.175 -26.508 1.00 29.59 390 PRO A O 1
ATOM 3093 N N . ASN A 1 391 ? 10.848 38.413 -24.619 1.00 24.94 391 ASN A N 1
ATOM 3094 C CA . ASN A 1 391 ? 9.958 37.716 -23.691 1.00 24.94 391 ASN A CA 1
ATOM 3095 C C . ASN A 1 391 ? 9.849 36.188 -23.806 1.00 24.94 391 ASN A C 1
ATOM 3097 O O . ASN A 1 391 ? 9.049 35.635 -24.560 1.00 24.94 391 ASN A O 1
ATOM 3101 N N . LEU A 1 392 ? 10.572 35.529 -22.899 1.00 22.41 392 LEU A N 1
ATOM 3102 C CA . LEU A 1 392 ? 10.320 34.169 -22.440 1.00 22.41 392 LEU A CA 1
ATOM 3103 C C . LEU A 1 392 ? 8.857 34.054 -21.950 1.00 22.41 392 LEU A C 1
ATOM 3105 O O . LEU A 1 392 ? 8.521 34.469 -20.843 1.00 22.41 392 LEU A O 1
ATOM 3109 N N . CYS A 1 393 ? 7.969 33.512 -22.782 1.00 21.88 393 CYS A N 1
ATOM 3110 C CA . CYS A 1 393 ? 6.651 33.051 -22.350 1.00 21.88 393 CYS A CA 1
ATOM 3111 C C . CYS A 1 393 ? 6.775 31.607 -21.859 1.00 21.88 393 CYS A C 1
ATOM 3113 O O . CYS A 1 393 ? 6.972 30.684 -22.649 1.00 21.88 393 CYS A O 1
ATOM 3115 N N . PHE A 1 394 ? 6.636 31.418 -20.549 1.00 22.38 394 PHE A N 1
ATOM 3116 C CA . PHE A 1 394 ? 6.474 30.109 -19.927 1.00 22.38 394 PHE A CA 1
ATOM 3117 C C . PHE A 1 394 ? 5.158 29.461 -20.388 1.00 22.38 394 PHE A C 1
ATOM 3119 O O . PHE A 1 394 ? 4.072 29.965 -20.105 1.00 22.38 394 PHE A O 1
ATOM 3126 N N . ARG A 1 395 ? 5.242 28.302 -21.051 1.00 22.44 395 ARG A N 1
ATOM 3127 C CA . ARG A 1 395 ? 4.146 27.324 -21.106 1.00 22.44 395 ARG A CA 1
ATOM 3128 C C . ARG A 1 395 ? 4.294 26.390 -19.906 1.00 22.44 395 ARG A C 1
ATOM 3130 O O . ARG A 1 395 ? 4.847 25.304 -20.018 1.00 22.44 395 ARG A O 1
ATOM 3137 N N . GLY A 1 396 ? 3.819 26.848 -18.750 1.00 23.22 396 GLY A N 1
ATOM 3138 C CA . GLY A 1 396 ? 3.504 25.965 -17.633 1.00 23.22 396 GLY A CA 1
ATOM 3139 C C . GLY A 1 396 ? 2.225 25.204 -17.968 1.00 23.22 396 GLY A C 1
ATOM 3140 O O . GLY A 1 396 ? 1.172 25.814 -18.159 1.00 23.22 396 GLY A O 1
ATOM 3141 N N . GLY A 1 397 ? 2.333 23.885 -18.103 1.00 24.02 397 GLY A N 1
ATOM 3142 C CA . GLY A 1 397 ? 1.195 22.980 -18.188 1.00 24.02 397 GLY A CA 1
ATOM 3143 C C . GLY A 1 397 ? 0.510 22.894 -16.832 1.00 24.02 397 GLY A C 1
ATOM 3144 O O . GLY A 1 397 ? 0.762 21.974 -16.072 1.00 24.02 397 GLY A O 1
ATOM 3145 N N . ALA A 1 398 ? -0.331 23.877 -16.528 1.00 25.77 398 ALA A N 1
ATOM 3146 C CA . ALA A 1 398 ? -1.424 23.698 -15.590 1.00 25.77 398 ALA A CA 1
ATOM 3147 C C . ALA A 1 398 ? -2.631 23.241 -16.411 1.00 25.77 398 ALA A C 1
ATOM 3149 O O . ALA A 1 398 ? -3.049 23.937 -17.346 1.00 25.77 398 ALA A O 1
ATOM 3150 N N . CYS A 1 399 ? -3.151 22.055 -16.098 1.00 27.27 399 CYS A N 1
ATOM 3151 C CA . CYS A 1 399 ? -4.413 21.571 -16.635 1.00 27.27 399 CYS A CA 1
ATOM 3152 C C . CYS A 1 399 ? -5.477 22.658 -16.449 1.00 27.27 399 CYS A C 1
ATOM 3154 O O . CYS A 1 399 ? -5.753 23.130 -15.347 1.00 27.27 399 CYS A O 1
ATOM 3156 N N . ARG A 1 400 ? -6.009 23.124 -17.579 1.00 26.98 400 ARG A N 1
ATOM 3157 C CA . ARG A 1 400 ? -7.059 24.132 -17.645 1.00 26.98 400 ARG A CA 1
ATOM 3158 C C . ARG A 1 400 ? -8.383 23.474 -17.290 1.00 26.98 400 ARG A C 1
ATOM 3160 O O . ARG A 1 400 ? -8.842 22.602 -18.014 1.00 26.98 400 ARG A O 1
ATOM 3167 N N . GLY A 1 401 ? -9.024 23.996 -16.257 1.00 24.80 401 GLY A N 1
ATOM 3168 C CA . GLY A 1 401 ? -10.431 23.771 -15.949 1.00 24.80 401 GLY A CA 1
ATOM 3169 C C . GLY A 1 401 ? -11.027 25.015 -15.301 1.00 24.80 401 GLY A C 1
ATOM 3170 O O . GLY A 1 401 ? -11.491 24.958 -14.174 1.00 24.80 401 GLY A O 1
ATOM 3171 N N . ALA A 1 402 ? -10.948 26.165 -15.975 1.00 25.69 402 ALA A N 1
ATOM 3172 C CA . ALA A 1 402 ? -11.629 27.386 -15.554 1.00 25.69 402 ALA A CA 1
ATOM 3173 C C . ALA A 1 402 ? -12.693 27.737 -16.596 1.00 25.69 402 ALA A C 1
ATOM 3175 O O . ALA A 1 402 ? -12.364 28.216 -17.681 1.00 25.69 402 ALA A O 1
ATOM 3176 N N . TRP A 1 403 ? -13.959 27.508 -16.253 1.00 26.28 403 TRP A N 1
ATOM 3177 C CA . TRP A 1 403 ? -15.083 28.199 -16.872 1.00 26.28 403 TRP A CA 1
ATOM 3178 C C . TRP A 1 403 ? -15.787 29.027 -15.802 1.00 26.28 403 TRP A C 1
ATOM 3180 O O . TRP A 1 403 ? -16.325 28.507 -14.830 1.00 26.28 403 TRP A O 1
ATOM 3190 N N . LEU A 1 404 ? -15.722 30.343 -15.999 1.00 25.83 404 LEU A N 1
ATOM 3191 C CA . LEU A 1 404 ? -16.517 31.348 -15.309 1.00 25.83 404 LEU A CA 1
ATOM 3192 C C . LEU A 1 404 ? -17.975 31.210 -15.758 1.00 25.83 404 LEU A C 1
ATOM 3194 O O . LEU A 1 404 ? -18.266 31.356 -16.944 1.00 25.83 404 LEU A O 1
ATOM 3198 N N . GLY A 1 405 ? -18.881 30.981 -14.813 1.00 23.58 405 GLY A N 1
ATOM 3199 C CA . GLY A 1 405 ? -20.318 31.140 -15.007 1.00 23.58 405 GLY A CA 1
ATOM 3200 C C . GLY A 1 405 ? -20.876 32.077 -13.942 1.00 23.58 405 GLY A C 1
ATOM 3201 O O . GLY A 1 405 ? -21.087 31.658 -12.809 1.00 23.58 405 GLY A O 1
ATOM 3202 N N . SER A 1 406 ? -21.092 33.345 -14.297 1.00 25.00 406 SER A N 1
ATOM 3203 C CA . SER A 1 406 ? -21.943 34.260 -13.522 1.00 25.00 406 SER A CA 1
ATOM 3204 C C . SER A 1 406 ? -23.427 33.910 -13.724 1.00 25.00 406 SER A C 1
ATOM 3206 O O . SER A 1 406 ? -23.778 33.340 -14.759 1.00 25.00 406 SER A O 1
ATOM 3208 N N . PRO A 1 407 ? -24.316 34.255 -12.772 1.00 30.25 407 PRO A N 1
ATOM 3209 C CA . PRO A 1 407 ? -25.696 33.791 -12.766 1.00 30.25 407 PRO A CA 1
ATOM 3210 C C . PRO A 1 407 ? -26.591 34.675 -13.643 1.00 30.25 407 PRO A C 1
ATOM 3212 O O . PRO A 1 407 ? -26.477 35.900 -13.636 1.00 30.25 407 PRO A O 1
ATOM 3215 N N . CYS A 1 408 ? -27.544 34.062 -14.342 1.00 23.44 408 CYS A N 1
ATOM 3216 C CA . CYS A 1 408 ? -28.742 34.753 -14.808 1.00 23.44 408 CYS A CA 1
ATOM 3217 C C . CYS A 1 408 ? -29.963 33.863 -14.579 1.00 23.44 408 CYS A C 1
ATOM 3219 O O . CYS A 1 408 ? -30.123 32.798 -15.166 1.00 23.44 408 CYS A O 1
ATOM 3221 N N . SER A 1 409 ? -30.803 34.343 -13.672 1.00 26.08 409 SER A N 1
ATOM 3222 C CA . SER A 1 409 ? -32.185 33.957 -13.438 1.00 26.08 409 SER A CA 1
ATOM 3223 C C . SER A 1 409 ? -33.056 34.216 -14.667 1.00 26.08 409 SER A C 1
ATOM 3225 O O . SER A 1 409 ? -32.980 35.310 -15.219 1.00 26.08 409 SER A O 1
ATOM 3227 N N . LEU A 1 410 ? -33.938 33.273 -15.009 1.00 26.91 410 LEU A N 1
ATOM 3228 C CA . LEU A 1 410 ? -35.309 33.505 -15.492 1.00 26.91 410 LEU A CA 1
ATOM 3229 C C . LEU A 1 410 ? -36.025 32.147 -15.567 1.00 26.91 410 LEU A C 1
ATOM 3231 O O . LEU A 1 410 ? -35.531 31.206 -16.183 1.00 26.91 410 LEU A O 1
ATOM 3235 N N . GLY A 1 411 ? -37.156 32.036 -14.871 1.00 22.77 411 GLY A N 1
ATOM 3236 C CA . GLY A 1 411 ? -37.959 30.816 -14.812 1.00 22.77 411 GLY A CA 1
ATOM 3237 C C . GLY A 1 411 ? -38.932 30.667 -15.981 1.00 22.77 411 GLY A C 1
ATOM 3238 O O . GLY A 1 411 ? -39.262 31.648 -16.640 1.00 22.77 411 GLY A O 1
ATOM 3239 N N . CYS A 1 412 ? -39.423 29.438 -16.177 1.00 24.11 412 CYS A N 1
ATOM 3240 C CA . CYS A 1 412 ? -40.772 29.113 -16.659 1.00 24.11 412 CYS A CA 1
ATOM 3241 C C . CYS A 1 412 ? -41.031 27.589 -16.594 1.00 24.11 412 CYS A C 1
ATOM 3243 O O . CYS A 1 412 ? -40.252 26.815 -17.133 1.00 24.11 412 CYS A O 1
ATOM 3245 N N . GLY A 1 413 ? -42.148 27.201 -15.961 1.00 21.62 413 GLY A N 1
ATOM 3246 C CA . GLY A 1 413 ? -43.130 26.217 -16.464 1.00 21.62 413 GLY A CA 1
ATOM 3247 C C . GLY A 1 413 ? -42.775 24.723 -16.619 1.00 21.62 413 GLY A C 1
ATOM 3248 O O . GLY A 1 413 ? -42.145 24.322 -17.585 1.00 21.62 413 GLY A O 1
ATOM 3249 N N . ILE A 1 414 ? -43.340 23.904 -15.724 1.00 26.39 414 ILE A N 1
ATOM 3250 C CA . ILE A 1 414 ? -43.562 22.425 -15.723 1.00 26.39 414 ILE A CA 1
ATOM 3251 C C . ILE A 1 414 ? -44.658 22.070 -16.791 1.00 26.39 414 ILE A C 1
ATOM 3253 O O . ILE A 1 414 ? -45.482 22.965 -17.009 1.00 26.39 414 ILE A O 1
ATOM 3257 N N . PRO A 1 415 ? -44.768 20.867 -17.454 1.00 30.11 415 PRO A N 1
ATOM 3258 C CA . PRO A 1 415 ? -44.933 19.558 -16.787 1.00 30.11 415 PRO A CA 1
ATOM 3259 C C . PRO A 1 415 ? -44.445 18.221 -17.423 1.00 30.11 415 PRO A C 1
ATOM 3261 O O . PRO A 1 415 ? -44.510 17.997 -18.623 1.00 30.11 415 PRO A O 1
ATOM 3264 N N . ALA A 1 416 ? -44.121 17.300 -16.496 1.00 23.16 416 ALA A N 1
ATOM 3265 C CA . ALA A 1 416 ? -44.493 15.872 -16.366 1.00 23.16 416 ALA A CA 1
ATOM 3266 C C . ALA A 1 416 ? -43.987 14.736 -17.302 1.00 23.16 416 ALA A C 1
ATOM 3268 O O . ALA A 1 416 ? -44.061 14.793 -18.524 1.00 23.16 416 ALA A O 1
ATOM 3269 N N . SER A 1 417 ? -43.716 13.603 -16.617 1.00 22.47 417 SER A N 1
ATOM 3270 C CA . SER A 1 417 ? -43.549 12.187 -17.040 1.00 22.47 417 SER A CA 1
ATOM 3271 C C . SER A 1 417 ? -42.181 11.790 -17.633 1.00 22.47 417 SER A C 1
ATOM 3273 O O . SER A 1 417 ? -41.622 12.532 -18.421 1.00 22.47 417 SER A O 1
ATOM 3275 N N . ALA A 1 418 ? -41.536 10.661 -17.314 1.00 22.59 418 ALA A N 1
ATOM 3276 C CA . ALA A 1 418 ? -41.828 9.512 -16.457 1.00 22.59 418 ALA A CA 1
ATOM 3277 C C . ALA A 1 418 ? -40.503 8.916 -15.912 1.00 22.59 418 ALA A C 1
ATOM 3279 O O . ALA A 1 418 ? -39.420 9.149 -16.440 1.00 22.59 418 ALA A O 1
ATOM 3280 N N . SER A 1 419 ? -40.633 8.158 -14.831 1.00 20.81 419 SER A N 1
ATOM 3281 C CA . SER A 1 419 ? -39.639 7.553 -13.934 1.00 20.81 419 SER A CA 1
ATOM 3282 C C . SER A 1 419 ? -39.081 6.182 -14.400 1.00 20.81 419 SER A C 1
ATOM 3284 O O . SER A 1 419 ? -39.840 5.422 -14.993 1.00 20.81 419 SER A O 1
ATOM 3286 N N . VAL A 1 420 ? -37.804 5.846 -14.103 1.00 23.28 420 VAL A N 1
ATOM 3287 C CA . VAL A 1 420 ? -37.257 4.667 -13.331 1.00 23.28 420 VAL A CA 1
ATOM 3288 C C . VAL A 1 420 ? -36.252 3.888 -14.227 1.00 23.28 420 VAL A C 1
ATOM 3290 O O . VAL A 1 420 ? -36.547 3.747 -15.406 1.00 23.28 420 VAL A O 1
ATOM 3293 N N . SER A 1 421 ? -35.084 3.336 -13.846 1.00 22.69 421 SER A N 1
ATOM 3294 C CA . SER A 1 421 ? -34.215 3.317 -12.645 1.00 22.69 421 SER A CA 1
ATOM 3295 C C . SER A 1 421 ? -32.806 2.802 -13.010 1.00 22.69 421 SER A C 1
ATOM 3297 O O . SER A 1 421 ? -32.604 2.167 -14.046 1.00 22.69 421 SER A O 1
ATOM 3299 N N . GLU A 1 422 ? -31.867 3.015 -12.082 1.00 23.02 422 GLU A N 1
ATOM 3300 C CA . GLU A 1 422 ? -30.684 2.185 -11.821 1.00 23.02 422 GLU A CA 1
ATOM 3301 C C . GLU A 1 422 ? -30.999 0.679 -11.811 1.00 23.02 422 GLU A C 1
ATOM 3303 O O . GLU A 1 422 ? -32.091 0.265 -11.412 1.00 23.02 422 GLU A O 1
ATOM 3308 N N . PHE A 1 423 ? -30.010 -0.145 -12.170 1.00 25.17 423 PHE A N 1
ATOM 3309 C CA . PHE A 1 423 ? -29.984 -1.550 -11.775 1.00 25.17 423 PHE A CA 1
ATOM 3310 C C . PHE A 1 423 ? -28.686 -1.868 -11.042 1.00 25.17 423 PHE A C 1
ATOM 3312 O O . PHE A 1 423 ? -27.590 -1.837 -11.605 1.00 25.17 423 PHE A O 1
ATOM 3319 N N . SER A 1 424 ? -28.874 -2.182 -9.765 1.00 24.30 424 SER A N 1
ATOM 3320 C CA . SER A 1 424 ? -27.950 -2.890 -8.905 1.00 24.30 424 SER A CA 1
ATOM 3321 C C . SER A 1 424 ? -27.779 -4.344 -9.363 1.00 24.30 424 SER A C 1
ATOM 3323 O O . SER A 1 424 ? -28.643 -4.945 -10.001 1.00 24.30 424 SER A O 1
ATOM 3325 N N . THR A 1 425 ? -26.600 -4.871 -9.036 1.00 29.25 425 THR A N 1
ATOM 3326 C CA . THR A 1 425 ? -26.251 -6.276 -8.770 1.00 29.25 425 THR A CA 1
ATOM 3327 C C . THR A 1 425 ? -27.311 -7.332 -9.113 1.00 29.25 425 THR A C 1
ATOM 3329 O O . THR A 1 425 ? -28.260 -7.557 -8.363 1.00 29.25 425 THR A O 1
ATOM 3332 N N . GLY A 1 426 ? -27.083 -8.055 -10.212 1.00 24.64 426 GLY A N 1
ATOM 3333 C CA . GLY A 1 426 ? -27.839 -9.257 -10.547 1.00 24.64 426 GLY A CA 1
ATOM 3334 C C . GLY A 1 426 ? -27.605 -10.369 -9.524 1.00 24.64 426 GLY A C 1
ATOM 3335 O O . GLY A 1 426 ? -26.488 -10.863 -9.372 1.00 24.64 426 GLY A O 1
ATOM 3336 N N . SER A 1 427 ? -28.681 -10.765 -8.851 1.00 27.06 427 SER A N 1
ATOM 3337 C CA . SER A 1 427 ? -28.796 -11.991 -8.074 1.00 27.06 427 SER A CA 1
ATOM 3338 C C . SER A 1 427 ? -29.029 -13.184 -9.010 1.00 27.06 427 SER A C 1
ATOM 3340 O O . SER A 1 427 ? -29.937 -13.194 -9.842 1.00 27.06 427 SER A O 1
ATOM 3342 N N . CYS A 1 428 ? -28.204 -14.222 -8.873 1.00 25.09 428 CYS A N 1
ATOM 3343 C CA . CYS A 1 428 ? -28.465 -15.527 -9.471 1.00 25.09 428 CYS A CA 1
ATOM 3344 C C . CYS A 1 428 ? -29.571 -16.222 -8.669 1.00 25.09 428 CYS A C 1
ATOM 3346 O O . CYS A 1 428 ? -29.321 -16.722 -7.575 1.00 25.09 428 CYS A O 1
ATOM 3348 N N . THR A 1 429 ? -30.783 -16.287 -9.217 1.00 27.92 429 THR A N 1
ATOM 3349 C CA . THR A 1 429 ? -31.817 -17.219 -8.751 1.00 27.92 429 THR A CA 1
ATOM 3350 C C . THR A 1 429 ? -31.904 -18.390 -9.723 1.00 27.92 429 THR A C 1
ATOM 3352 O O . THR A 1 429 ? -32.114 -18.232 -10.924 1.00 27.92 429 THR A O 1
ATOM 3355 N N . GLY A 1 430 ? -31.669 -19.591 -9.194 1.00 25.12 430 GLY A N 1
ATOM 3356 C CA . GLY A 1 430 ? -31.835 -20.844 -9.913 1.00 25.12 430 GLY A CA 1
ATOM 3357 C C . GLY A 1 430 ? -33.310 -21.208 -10.057 1.00 25.12 430 GLY A C 1
ATOM 3358 O O . GLY A 1 430 ? -34.082 -21.113 -9.108 1.00 25.12 430 GLY A O 1
ATOM 3359 N N . SER A 1 431 ? -33.691 -21.663 -11.249 1.00 24.45 431 SER A N 1
ATOM 3360 C CA . SER A 1 431 ? -34.935 -22.396 -11.485 1.00 24.45 431 SER A CA 1
ATOM 3361 C C . SER A 1 431 ? -34.906 -23.017 -12.884 1.00 24.45 431 SER A C 1
ATOM 3363 O O . SER A 1 431 ? -35.189 -22.345 -13.874 1.00 24.45 431 SER A O 1
ATOM 3365 N N . THR A 1 432 ? -34.637 -24.319 -12.975 1.00 27.75 432 THR A N 1
ATOM 3366 C CA . THR A 1 432 ? -35.204 -25.156 -14.043 1.00 27.75 432 THR A CA 1
ATOM 3367 C C . THR A 1 432 ? -35.779 -26.433 -13.427 1.00 27.75 432 THR A C 1
ATOM 3369 O O . THR A 1 432 ? -35.149 -27.113 -12.621 1.00 27.75 432 THR A O 1
ATOM 3372 N N . ARG A 1 433 ? -37.054 -26.675 -13.746 1.00 28.38 433 ARG A N 1
ATOM 3373 C CA . ARG A 1 433 ? -37.911 -27.783 -13.298 1.00 28.38 433 ARG A CA 1
ATOM 3374 C C . ARG A 1 433 ? -37.661 -29.064 -14.133 1.00 28.38 433 ARG A C 1
ATOM 3376 O O . ARG A 1 433 ? -37.057 -28.974 -15.197 1.00 28.38 433 ARG A O 1
ATOM 3383 N N . PRO A 1 434 ? -38.137 -30.240 -13.671 1.00 30.33 434 PRO A N 1
ATOM 3384 C CA . PRO A 1 434 ? -37.650 -31.571 -14.060 1.00 30.33 434 PRO A CA 1
ATOM 3385 C C . PRO A 1 434 ? -38.430 -32.200 -15.232 1.00 30.33 434 PRO A C 1
ATOM 3387 O O . PRO A 1 434 ? -39.532 -31.738 -15.540 1.00 30.33 434 PRO A O 1
ATOM 3390 N N . PRO A 1 435 ? -37.959 -33.320 -15.821 1.00 32.56 435 PRO A N 1
ATOM 3391 C CA . PRO A 1 435 ? -38.785 -34.146 -16.692 1.00 32.56 435 PRO A CA 1
ATOM 3392 C C . PRO A 1 435 ? -39.545 -35.232 -15.906 1.00 32.56 435 PRO A C 1
ATOM 3394 O O . PRO A 1 435 ? -39.052 -35.806 -14.932 1.00 32.56 435 PRO A O 1
ATOM 3397 N N . ARG A 1 436 ? -40.776 -35.512 -16.351 1.00 28.56 436 ARG A N 1
ATOM 3398 C CA . ARG A 1 436 ? -41.668 -36.569 -15.852 1.00 28.56 436 ARG A CA 1
ATOM 3399 C C . ARG A 1 436 ? -41.474 -37.893 -16.612 1.00 28.56 436 ARG A C 1
ATOM 3401 O O . ARG A 1 436 ? -41.441 -37.904 -17.834 1.00 28.56 436 ARG A O 1
ATOM 3408 N N . SER A 1 437 ? -41.497 -38.969 -15.818 1.00 29.41 437 SER A N 1
ATOM 3409 C CA . SER A 1 437 ? -42.090 -40.310 -16.019 1.00 29.41 437 SER A CA 1
ATOM 3410 C C . SER A 1 437 ? -41.677 -41.212 -17.193 1.00 29.41 437 SER A C 1
ATOM 3412 O O . SER A 1 437 ? -42.030 -40.963 -18.340 1.00 29.41 437 SER A O 1
ATOM 3414 N N . GLY A 1 438 ? -41.145 -42.387 -16.828 1.00 26.66 438 GLY A N 1
ATOM 3415 C CA . GLY A 1 438 ? -41.121 -43.611 -17.633 1.00 26.66 438 GLY A CA 1
ATOM 3416 C C . GLY A 1 438 ? -40.878 -44.862 -16.767 1.00 26.66 438 GLY A C 1
ATOM 3417 O O . GLY A 1 438 ? -39.756 -45.134 -16.377 1.00 26.66 438 GLY A O 1
ATOM 3418 N N . HIS A 1 439 ? -41.967 -45.558 -16.432 1.00 29.08 439 HIS A N 1
ATOM 3419 C CA . HIS A 1 439 ? -42.138 -46.974 -16.057 1.00 29.08 439 HIS A CA 1
ATOM 3420 C C . HIS A 1 439 ? -41.102 -47.816 -15.256 1.00 29.08 439 HIS A C 1
ATOM 3422 O O . HIS A 1 439 ? -40.093 -48.287 -15.762 1.00 29.08 439 HIS A O 1
ATOM 3428 N N . SER A 1 440 ? -41.620 -48.285 -14.109 1.00 28.06 440 SER A N 1
ATOM 3429 C CA . SER A 1 440 ? -41.726 -49.694 -13.665 1.00 28.06 440 SER A CA 1
ATOM 3430 C C . SER A 1 440 ? -40.673 -50.331 -12.734 1.00 28.06 440 SER A C 1
ATOM 3432 O O . SER A 1 440 ? -39.513 -50.517 -13.066 1.00 28.06 440 SER A O 1
ATOM 3434 N N . ALA A 1 441 ? -41.239 -50.808 -11.615 1.00 28.69 441 ALA A N 1
ATOM 3435 C CA . ALA A 1 441 ? -41.052 -52.120 -10.993 1.00 28.69 441 ALA A CA 1
ATOM 3436 C C . ALA A 1 441 ? -39.918 -52.369 -9.967 1.00 28.69 441 ALA A C 1
ATOM 3438 O O . ALA A 1 441 ? -38.733 -52.329 -10.258 1.00 28.69 441 ALA A O 1
ATOM 3439 N N . LEU A 1 442 ? -40.403 -52.832 -8.799 1.00 29.95 442 LEU A N 1
ATOM 3440 C CA . LEU A 1 442 ? -39.840 -53.822 -7.861 1.00 29.95 442 LEU A CA 1
ATOM 3441 C C . LEU A 1 442 ? -39.060 -53.350 -6.613 1.00 29.95 442 LEU A C 1
ATOM 3443 O O . LEU A 1 442 ? -37.850 -53.184 -6.597 1.00 29.95 442 LEU A O 1
ATOM 3447 N N . ARG A 1 443 ? -39.831 -53.274 -5.512 1.00 29.19 443 ARG A N 1
ATOM 3448 C CA . ARG A 1 443 ? -39.598 -53.856 -4.167 1.00 29.19 443 ARG A CA 1
ATOM 3449 C C . ARG A 1 443 ? -38.168 -54.334 -3.834 1.00 29.19 443 ARG A C 1
ATOM 3451 O O . ARG A 1 443 ? -37.740 -55.349 -4.372 1.00 29.19 443 ARG A O 1
ATOM 3458 N N . ARG A 1 444 ? -37.603 -53.810 -2.733 1.00 29.44 444 ARG A N 1
ATOM 3459 C CA . ARG A 1 444 ? -37.370 -54.508 -1.435 1.00 29.44 444 ARG A CA 1
ATOM 3460 C C . ARG A 1 444 ? -36.517 -53.633 -0.492 1.00 29.44 444 ARG A C 1
ATOM 3462 O O . ARG A 1 444 ? -35.488 -53.106 -0.886 1.00 29.44 444 ARG A O 1
ATOM 3469 N N . SER A 1 445 ? -36.945 -53.520 0.763 1.00 28.06 445 SER A N 1
ATOM 3470 C CA . SER A 1 445 ? -36.143 -53.092 1.929 1.00 28.06 445 SER A CA 1
ATOM 3471 C C . SER A 1 445 ? -35.774 -54.342 2.764 1.00 28.06 445 SER A C 1
ATOM 3473 O O . SER A 1 445 ? -36.327 -55.406 2.479 1.00 28.06 445 SER A O 1
ATOM 3475 N N . PRO A 1 446 ? -35.096 -54.218 3.926 1.00 42.69 446 PRO A N 1
ATOM 3476 C CA . PRO A 1 446 ? -33.689 -53.883 4.213 1.00 42.69 446 PRO A CA 1
ATOM 3477 C C . PRO A 1 446 ? -32.986 -55.094 4.921 1.00 42.69 446 PRO A C 1
ATOM 3479 O O . PRO A 1 446 ? -33.549 -56.189 4.856 1.00 42.69 446 PRO A O 1
ATOM 3482 N N . PRO A 1 447 ? -31.789 -54.986 5.561 1.00 43.41 447 PRO A N 1
ATOM 3483 C CA . PRO A 1 447 ? -31.655 -54.431 6.932 1.00 43.41 447 PRO A CA 1
ATOM 3484 C C . PRO A 1 447 ? -30.340 -53.639 7.188 1.00 43.41 447 PRO A C 1
ATOM 3486 O O . PRO A 1 447 ? -29.316 -53.864 6.559 1.00 43.41 447 PRO A O 1
ATOM 3489 N N . ARG A 1 448 ? -30.365 -52.573 8.004 1.00 34.12 448 ARG A N 1
ATOM 3490 C CA . ARG A 1 448 ? -29.808 -52.502 9.381 1.00 34.12 448 ARG A CA 1
ATOM 3491 C C . ARG A 1 448 ? -28.650 -53.466 9.691 1.00 34.12 448 ARG A C 1
ATOM 3493 O O . ARG A 1 448 ? -28.911 -54.645 9.870 1.00 34.12 448 ARG A O 1
ATOM 3500 N N . TYR A 1 449 ? -27.466 -52.919 9.983 1.00 31.89 449 TYR A N 1
ATOM 3501 C CA . TYR A 1 449 ? -26.663 -53.329 11.143 1.00 31.89 449 TYR A CA 1
ATOM 3502 C C . TYR A 1 449 ? -25.877 -52.140 11.715 1.00 31.89 449 TYR A C 1
ATOM 3504 O O . TYR A 1 449 ? -25.430 -51.261 10.984 1.00 31.89 449 TYR A O 1
ATOM 3512 N N . ARG A 1 450 ? -25.817 -52.116 13.049 1.00 36.56 450 ARG A N 1
ATOM 3513 C CA . ARG A 1 450 ? -25.083 -51.188 13.916 1.00 36.56 450 ARG A CA 1
ATOM 3514 C C . ARG A 1 450 ? -23.588 -51.518 13.929 1.00 36.56 450 ARG A C 1
ATOM 3516 O O . ARG A 1 450 ? -23.261 -52.699 14.019 1.00 36.56 450 ARG A O 1
ATOM 3523 N N . SER A 1 451 ? -22.762 -50.484 14.054 1.00 39.66 451 SER A N 1
ATOM 3524 C CA . SER A 1 451 ? -21.801 -50.284 15.155 1.00 39.66 451 SER A CA 1
ATOM 3525 C C . SER A 1 451 ? -21.342 -48.838 15.129 1.00 39.66 451 SER A C 1
ATOM 3527 O O . SER A 1 451 ? -20.896 -48.429 14.033 1.00 39.66 451 SER A O 1
#

pLDDT: mean 73.58, std 26.38, range [20.81, 98.56]

Secondary structure (DSSP, 8-state):
----PPPHHHHTTSSPPGGGSPPPP-TTSHHHHHHHHHHHHHHHHHTTT--HHHHHHHH----HHHHTTTTB-SS--TT-TTT-----TTSPPPEEEE-S--S-HHHHHHHHHHHHSSEEEEE-TTS-EEEEEPPSEEEE-S--SSS---HHHHIIIIIHHHHHTTTT--TTTPPPPEEEEE---GGGGGGTTHHHHHHHSGGGSSS----EETTEEE--SSSSEEEEEGGGEEEEEE--TTTT---HHHHHHHHHHHHHHHHH-S--EEEEEESS-THHHHHHH--GGGGTTTHHHHHHHHHHHSEEEEEEE-SSSSEEEEEETTTTEEEEEE--SSSPPPP-TTS-SS---TT---TT------PPPPPPPPPPP--------------------PPP--------------------------------PPPP---------------